Protein 2W85 (pdb70)

Nearest PDB structures (foldseek):
  2w85-assembly1_A  TM=9.112E-01  e=1.303E-06  Homo sapiens
  2w84-assembly1_A  TM=8.346E-01  e=4.879E-06  Homo sapiens
  5n8v-assembly4_F  TM=8.935E-01  e=2.310E-02  Trypanosoma brucei brucei
  6zfw-assembly1_A  TM=8.869E-01  e=2.310E-02  Trypanosoma cruzi
  5mmc-assembly1_A  TM=8.855E-01  e=2.937E-02  Trypanosoma brucei brucei

InterPro domains:
  IPR006785 Peroxisome membrane anchor protein Pex14p, N-terminal [PF04695] (25-68)
  IPR025655 Peroxisomal membrane protein 14 [PTHR23058] (7-369)
  IPR036388 Winged helix-like DNA-binding domain superfamily [G3DSA:1.10.10.10] (13-80)

GO terms:
  GO:0034614 cellular response to reactive oxygen species (P, IDA)
  GO:0005778 peroxisomal membrane (C, IDA)
  GO:0030674 protein-macromolecule adaptor activity (F, IDA)
  GO:0016560 protein import into peroxisome matrix, docking (P, IDA)
  GO:0016561 protein import into peroxisome matrix, translocation (P, IDA)
  GO:0005777 peroxisome (C, IDA)
  GO:0008320 transmembrane protein transporter activity (F, IDA)
  GO:0005515 protein binding (F, IPI)
  GO:0005778 peroxisomal membrane (C, TAS)
  GO:0005829 cytosol (C, TAS)
  GO:0008017 microtubule binding (F, IDA)
  GO:0034453 microtubule anchoring (P, IDA)
  GO:0036250 peroxisome transport along microtubule (P, IDA)
  GO:0044721 protein import into peroxisome matrix, substrate release (P, IDA)
  GO:0045892 negative regulation of DNA-templated transcription (P, IDA)
  GO:0032991 protein-containing complex (C, IDA)
  GO:0065003 protein-containing complex assembly (P, IDA)
  GO:0005778 peroxisomal membrane (C, HDA)
  GO:0016020 membrane (C, HDA)
  GO:0016558 protein import into peroxisome matrix (P, IMP)

Foldseek 3Di:
DQADPDPVLLVVLLVVCPVVVNLVPDCVCVQVVSRVSRHDPVSSVVSCVVNVHPDPD/DVVCVPVVVVVD

Radius of gyration: 10.74 Å; Cα contacts (8 Å, |Δi|>4): 65; chains: 2; bounding box: 28×28×21 Å

Structure (mmCIF, N/CA/C/O backbone):
data_2W85
#
_entry.id   2W85
#
_cell.length_a   1.000
_cell.length_b   1.000
_cell.length_c   1.000
_cell.angle_alpha   90.00
_cell.angle_beta   90.00
_cell.angle_gamma   90.00
#
_symmetry.space_group_name_H-M   'P 1'
#
loop_
_entity.id
_entity.type
_entity.pdbx_description
1 polymer 'PEROXISOMAL MEMBRANE ANCHOR PROTEIN PEX14'
2 polymer PEROXIN-19
#
loop_
_atom_site.group_PDB
_atom_site.id
_atom_site.type_symbol
_atom_site.label_atom_id
_atom_site.label_alt_id
_atom_site.label_comp_id
_atom_site.label_asym_id
_atom_site.label_entity_id
_atom_site.label_seq_id
_atom_site.pdbx_PDB_ins_code
_atom_site.Cartn_x
_atom_site.Cartn_y
_atom_site.Cartn_z
_atom_site.occupancy
_atom_site.B_iso_or_equiv
_atom_site.auth_seq_id
_atom_site.auth_comp_id
_atom_site.auth_asym_id
_atom_site.auth_atom_id
_atom_site.pdbx_PDB_model_num
ATOM 1 N N . GLU A 1 9 ? -16.282 -2.693 1.737 1.00 0.00 20 GLU A N 1
ATOM 2 C CA . GLU A 1 9 ? -14.972 -3.118 2.190 1.00 0.00 20 GLU A CA 1
ATOM 3 C C . GLU A 1 9 ? -13.887 -2.250 1.564 1.00 0.00 20 GLU A C 1
ATOM 4 O O . GLU A 1 9 ? -12.880 -1.946 2.210 1.00 0.00 20 GLU A O 1
ATOM 16 N N . ASN A 1 10 ? -14.106 -1.856 0.302 1.00 0.00 21 ASN A N 1
ATOM 17 C CA . ASN A 1 10 ? -13.179 -0.992 -0.447 1.00 0.00 21 ASN A CA 1
ATOM 18 C C . ASN A 1 10 ? -11.924 -1.758 -0.879 1.00 0.00 21 ASN A C 1
ATOM 19 O O . ASN A 1 10 ? -11.322 -1.456 -1.911 1.00 0.00 21 ASN A O 1
ATOM 30 N N . VAL A 1 11 ? -11.554 -2.765 -0.103 1.00 0.00 22 VAL A N 1
ATOM 31 C CA . VAL A 1 11 ? -10.387 -3.583 -0.394 1.00 0.00 22 VAL A CA 1
ATOM 32 C C . VAL A 1 11 ? -10.706 -4.611 -1.481 1.00 0.00 22 VAL A C 1
ATOM 33 O O . VAL A 1 11 ? -10.759 -5.817 -1.232 1.00 0.00 22 VAL A O 1
ATOM 46 N N . LEU A 1 12 ? -10.964 -4.112 -2.676 1.00 0.00 23 LEU A N 1
ATOM 47 C CA . LEU A 1 12 ? -11.162 -4.960 -3.836 1.00 0.00 23 LEU A CA 1
ATOM 48 C C . LEU A 1 12 ? -9.857 -5.013 -4.622 1.00 0.00 23 LEU A C 1
ATOM 49 O O . LEU A 1 12 ? -9.408 -3.992 -5.145 1.00 0.00 23 LEU A O 1
ATOM 65 N N . PRO A 1 13 ? -9.225 -6.193 -4.689 1.00 0.00 24 PRO A N 1
ATOM 66 C CA . PRO A 1 13 ? -7.935 -6.372 -5.368 1.00 0.00 24 PRO A CA 1
ATOM 67 C C . PRO A 1 13 ? -7.994 -5.965 -6.841 1.00 0.00 24 PRO A C 1
ATOM 68 O O . PRO A 1 13 ? -8.615 -6.641 -7.666 1.00 0.00 24 PRO A O 1
ATOM 79 N N . ARG A 1 14 ? -7.346 -4.853 -7.160 1.00 0.00 25 ARG A N 1
ATOM 80 C CA . ARG A 1 14 ? -7.388 -4.284 -8.499 1.00 0.00 25 ARG A CA 1
ATOM 81 C C . ARG A 1 14 ? -5.999 -3.847 -8.944 1.00 0.00 25 ARG A C 1
ATOM 82 O O . ARG A 1 14 ? -5.233 -3.274 -8.171 1.00 0.00 25 ARG A O 1
ATOM 103 N N . GLU A 1 15 ? -5.699 -4.117 -10.209 1.00 0.00 26 GLU A N 1
ATOM 104 C CA . GLU A 1 15 ? -4.424 -3.748 -10.814 1.00 0.00 26 GLU A CA 1
ATOM 105 C C . GLU A 1 15 ? -4.197 -2.225 -10.814 1.00 0.00 26 GLU A C 1
ATOM 106 O O . GLU A 1 15 ? -3.076 -1.781 -10.573 1.00 0.00 26 GLU A O 1
ATOM 118 N N . PRO A 1 16 ? -5.232 -1.393 -11.112 1.00 0.00 27 PRO A N 1
ATOM 119 C CA . PRO A 1 16 ? -5.121 0.065 -10.985 1.00 0.00 27 PRO A CA 1
ATOM 120 C C . PRO A 1 16 ? -4.583 0.493 -9.615 1.00 0.00 27 PRO A C 1
ATOM 121 O O . PRO A 1 16 ? -3.902 1.515 -9.496 1.00 0.00 27 PRO A O 1
ATOM 132 N N . LEU A 1 17 ? -4.878 -0.298 -8.585 1.00 0.00 28 LEU A N 1
ATOM 133 C CA . LEU A 1 17 ? -4.364 -0.032 -7.249 1.00 0.00 28 LEU A CA 1
ATOM 134 C C . LEU A 1 17 ? -2.865 -0.255 -7.214 1.00 0.00 28 LEU A C 1
ATOM 135 O O . LEU A 1 17 ? -2.127 0.550 -6.659 1.00 0.00 28 LEU A O 1
ATOM 151 N N . ILE A 1 18 ? -2.429 -1.355 -7.819 1.00 0.00 29 ILE A N 1
ATOM 152 C CA . ILE A 1 18 ? -1.011 -1.692 -7.889 1.00 0.00 29 ILE A CA 1
ATOM 153 C C . ILE A 1 18 ? -0.239 -0.578 -8.587 1.00 0.00 29 ILE A C 1
ATOM 154 O O . ILE A 1 18 ? 0.781 -0.106 -8.086 1.00 0.00 29 ILE A O 1
ATOM 170 N N . ALA A 1 19 ? -0.749 -0.158 -9.742 1.00 0.00 30 ALA A N 1
ATOM 171 C CA . ALA A 1 19 ? -0.128 0.910 -10.520 1.00 0.00 30 ALA A CA 1
ATOM 172 C C . ALA A 1 19 ? -0.015 2.192 -9.702 1.00 0.00 30 ALA A C 1
ATOM 173 O O . ALA A 1 19 ? 1.045 2.824 -9.658 1.00 0.00 30 ALA A O 1
ATOM 180 N N . THR A 1 20 ? -1.107 2.566 -9.044 1.00 0.00 31 THR A N 1
ATOM 181 C CA . THR A 1 20 ? -1.127 3.752 -8.198 1.00 0.00 31 THR A CA 1
ATOM 182 C C . THR A 1 20 ? -0.175 3.590 -7.007 1.00 0.00 31 THR A C 1
ATOM 183 O O . THR A 1 20 ? 0.480 4.546 -6.586 1.00 0.00 31 THR A O 1
ATOM 194 N N . ALA A 1 21 ? -0.090 2.369 -6.488 1.00 0.00 32 ALA A N 1
ATOM 195 C CA . ALA A 1 21 ? 0.756 2.076 -5.341 1.00 0.00 32 ALA A CA 1
ATOM 196 C C . ALA A 1 21 ? 2.230 2.172 -5.700 1.00 0.00 32 ALA A C 1
ATOM 197 O O . ALA A 1 21 ? 2.986 2.834 -5.008 1.00 0.00 32 ALA A O 1
ATOM 204 N N . VAL A 1 22 ? 2.632 1.524 -6.789 1.00 0.00 33 VAL A N 1
ATOM 205 C CA . VAL A 1 22 ? 4.025 1.563 -7.231 1.00 0.00 33 VAL A CA 1
ATOM 206 C C . VAL A 1 22 ? 4.472 3.008 -7.464 1.00 0.00 33 VAL A C 1
ATOM 207 O O . VAL A 1 22 ? 5.576 3.398 -7.073 1.00 0.00 33 VAL A O 1
ATOM 220 N N . LYS A 1 23 ? 3.594 3.797 -8.084 1.00 0.00 34 LYS A N 1
ATOM 221 C CA . LYS A 1 23 ? 3.837 5.225 -8.278 1.00 0.00 34 LYS A CA 1
ATOM 222 C C . LYS A 1 23 ? 4.043 5.905 -6.933 1.00 0.00 34 LYS A C 1
ATOM 223 O O . LYS A 1 23 ? 4.986 6.667 -6.744 1.00 0.00 34 LYS A O 1
ATOM 242 N N . PHE A 1 24 ? 3.140 5.612 -6.007 1.00 0.00 35 PHE A N 1
ATOM 243 C CA . PHE A 1 24 ? 3.189 6.167 -4.666 1.00 0.00 35 PHE A CA 1
ATOM 244 C C . PHE A 1 24 ? 4.525 5.846 -3.997 1.00 0.00 35 PHE A C 1
ATOM 245 O O . PHE A 1 24 ? 5.255 6.742 -3.567 1.00 0.00 35 PHE A O 1
ATOM 262 N N . LEU A 1 25 ? 4.844 4.558 -3.959 1.00 0.00 36 LEU A N 1
ATOM 263 C CA . LEU A 1 25 ? 6.020 4.050 -3.264 1.00 0.00 36 LEU A CA 1
ATOM 264 C C . LEU A 1 25 ? 7.299 4.684 -3.793 1.00 0.00 36 LEU A C 1
ATOM 265 O O . LEU A 1 25 ? 8.078 5.262 -3.032 1.00 0.00 36 LEU A O 1
ATOM 281 N N . GLN A 1 26 ? 7.501 4.591 -5.099 1.00 0.00 37 GLN A N 1
ATOM 282 C CA . GLN A 1 26 ? 8.750 5.028 -5.707 1.00 0.00 37 GLN A CA 1
ATOM 283 C C . GLN A 1 26 ? 8.663 6.471 -6.198 1.00 0.00 37 GLN A C 1
ATOM 284 O O . GLN A 1 26 ? 9.448 6.896 -7.045 1.00 0.00 37 GLN A O 1
ATOM 298 N N . ASN A 1 27 ? 7.709 7.225 -5.665 1.00 0.00 38 ASN A N 1
ATOM 299 C CA . ASN A 1 27 ? 7.611 8.645 -5.980 1.00 0.00 38 ASN A CA 1
ATOM 300 C C . ASN A 1 27 ? 8.815 9.379 -5.410 1.00 0.00 38 ASN A C 1
ATOM 301 O O . ASN A 1 27 ? 9.532 10.072 -6.133 1.00 0.00 38 ASN A O 1
ATOM 312 N N . SER A 1 28 ? 9.045 9.203 -4.111 1.00 0.00 39 SER A N 1
ATOM 313 C CA . SER A 1 28 ? 10.168 9.849 -3.448 1.00 0.00 39 SER A CA 1
ATOM 314 C C . SER A 1 28 ? 10.346 9.363 -2.009 1.00 0.00 39 SER A C 1
ATOM 315 O O . SER A 1 28 ? 11.287 8.635 -1.700 1.00 0.00 39 SER A O 1
ATOM 323 N N . ARG A 1 29 ? 9.410 9.729 -1.147 1.00 0.00 40 ARG A N 1
ATOM 324 C CA . ARG A 1 29 ? 9.590 9.562 0.290 1.00 0.00 40 ARG A CA 1
ATOM 325 C C . ARG A 1 29 ? 9.064 8.219 0.793 1.00 0.00 40 ARG A C 1
ATOM 326 O O . ARG A 1 29 ? 9.481 7.744 1.843 1.00 0.00 40 ARG A O 1
ATOM 347 N N . VAL A 1 30 ? 8.165 7.602 0.042 1.00 0.00 41 VAL A N 1
ATOM 348 C CA . VAL A 1 30 ? 7.499 6.390 0.510 1.00 0.00 41 VAL A CA 1
ATOM 349 C C . VAL A 1 30 ? 8.471 5.219 0.623 1.00 0.00 41 VAL A C 1
ATOM 350 O O . VAL A 1 30 ? 8.329 4.372 1.504 1.00 0.00 41 VAL A O 1
ATOM 363 N N . ARG A 1 31 ? 9.460 5.174 -0.258 1.00 0.00 42 ARG A N 1
ATOM 364 C CA . ARG A 1 31 ? 10.502 4.152 -0.181 1.00 0.00 42 ARG A CA 1
ATOM 365 C C . ARG A 1 31 ? 11.293 4.296 1.119 1.00 0.00 42 ARG A C 1
ATOM 366 O O . ARG A 1 31 ? 11.819 3.317 1.655 1.00 0.00 42 ARG A O 1
ATOM 387 N N . GLN A 1 32 ? 11.358 5.524 1.620 1.00 0.00 43 GLN A N 1
ATOM 388 C CA . GLN A 1 32 ? 12.093 5.829 2.842 1.00 0.00 43 GLN A CA 1
ATOM 389 C C . GLN A 1 32 ? 11.141 5.820 4.041 1.00 0.00 43 GLN A C 1
ATOM 390 O O . GLN A 1 32 ? 11.563 5.931 5.193 1.00 0.00 43 GLN A O 1
ATOM 404 N N . SER A 1 33 ? 9.854 5.678 3.755 1.00 0.00 44 SER A N 1
ATOM 405 C CA . SER A 1 33 ? 8.829 5.629 4.786 1.00 0.00 44 SER A CA 1
ATOM 406 C C . SER A 1 33 ? 8.773 4.231 5.402 1.00 0.00 44 SER A C 1
ATOM 407 O O . SER A 1 33 ? 8.837 3.227 4.690 1.00 0.00 44 SER A O 1
ATOM 415 N N . PRO A 1 34 ? 8.662 4.154 6.736 1.00 0.00 45 PRO A N 1
ATOM 416 C CA . PRO A 1 34 ? 8.569 2.878 7.458 1.00 0.00 45 PRO A CA 1
ATOM 417 C C . PRO A 1 34 ? 7.381 2.042 6.989 1.00 0.00 45 PRO A C 1
ATOM 418 O O . PRO A 1 34 ? 6.307 2.573 6.683 1.00 0.00 45 PRO A O 1
ATOM 429 N N . LEU A 1 35 ? 7.582 0.731 6.945 1.00 0.00 46 LEU A N 1
ATOM 430 C CA . LEU A 1 35 ? 6.569 -0.192 6.458 1.00 0.00 46 LEU A CA 1
ATOM 431 C C . LEU A 1 35 ? 5.388 -0.261 7.407 1.00 0.00 46 LEU A C 1
ATOM 432 O O . LEU A 1 35 ? 4.313 -0.707 7.021 1.00 0.00 46 LEU A O 1
ATOM 448 N N . ALA A 1 36 ? 5.596 0.157 8.649 1.00 0.00 47 ALA A N 1
ATOM 449 C CA . ALA A 1 36 ? 4.498 0.291 9.598 1.00 0.00 47 ALA A CA 1
ATOM 450 C C . ALA A 1 36 ? 3.387 1.158 9.006 1.00 0.00 47 ALA A C 1
ATOM 451 O O . ALA A 1 36 ? 2.205 0.845 9.142 1.00 0.00 47 ALA A O 1
ATOM 458 N N . THR A 1 37 ? 3.776 2.246 8.347 1.00 0.00 48 THR A N 1
ATOM 459 C CA . THR A 1 37 ? 2.830 3.061 7.604 1.00 0.00 48 THR A CA 1
ATOM 460 C C . THR A 1 37 ? 2.364 2.328 6.349 1.00 0.00 48 THR A C 1
ATOM 461 O O . THR A 1 37 ? 1.170 2.151 6.135 1.00 0.00 48 THR A O 1
ATOM 472 N N . ARG A 1 38 ? 3.326 1.875 5.547 1.00 0.00 49 ARG A N 1
ATOM 473 C CA . ARG A 1 38 ? 3.042 1.348 4.213 1.00 0.00 49 ARG A CA 1
ATOM 474 C C . ARG A 1 38 ? 2.108 0.136 4.245 1.00 0.00 49 ARG A C 1
ATOM 475 O O . ARG A 1 38 ? 1.293 -0.044 3.343 1.00 0.00 49 ARG A O 1
ATOM 496 N N . ARG A 1 39 ? 2.221 -0.688 5.280 1.00 0.00 50 ARG A N 1
ATOM 497 C CA . ARG A 1 39 ? 1.390 -1.880 5.392 1.00 0.00 50 ARG A CA 1
ATOM 498 C C . ARG A 1 39 ? -0.064 -1.519 5.617 1.00 0.00 50 ARG A C 1
ATOM 499 O O . ARG A 1 39 ? -0.928 -1.911 4.837 1.00 0.00 50 ARG A O 1
ATOM 520 N N . ALA A 1 40 ? -0.326 -0.760 6.668 1.00 0.00 51 ALA A N 1
ATOM 521 C CA . ALA A 1 40 ? -1.677 -0.315 6.955 1.00 0.00 51 ALA A CA 1
ATOM 522 C C . ALA A 1 40 ? -2.206 0.504 5.788 1.00 0.00 51 ALA A C 1
ATOM 523 O O . ALA A 1 40 ? -3.330 0.313 5.347 1.00 0.00 51 ALA A O 1
ATOM 530 N N . PHE A 1 41 ? -1.354 1.378 5.272 1.00 0.00 52 PHE A N 1
ATOM 531 C CA . PHE A 1 41 ? -1.699 2.268 4.175 1.00 0.00 52 PHE A CA 1
ATOM 532 C C . PHE A 1 41 ? -2.325 1.523 2.994 1.00 0.00 52 PHE A C 1
ATOM 533 O O . PHE A 1 41 ? -3.509 1.700 2.714 1.00 0.00 52 PHE A O 1
ATOM 550 N N . LEU A 1 42 ? -1.549 0.676 2.319 1.00 0.00 53 LEU A N 1
ATOM 551 C CA . LEU A 1 42 ? -2.039 -0.005 1.119 1.00 0.00 53 LEU A CA 1
ATOM 552 C C . LEU A 1 42 ? -3.256 -0.870 1.431 1.00 0.00 53 LEU A C 1
ATOM 553 O O . LEU A 1 42 ? -4.218 -0.905 0.661 1.00 0.00 53 LEU A O 1
ATOM 569 N N . LYS A 1 43 ? -3.222 -1.543 2.573 1.00 0.00 54 LYS A N 1
ATOM 570 C CA . LYS A 1 43 ? -4.313 -2.418 2.980 1.00 0.00 54 LYS A CA 1
ATOM 571 C C . LYS A 1 43 ? -5.608 -1.629 3.188 1.00 0.00 54 LYS A C 1
ATOM 572 O O . LYS A 1 43 ? -6.695 -2.099 2.850 1.00 0.00 54 LYS A O 1
ATOM 591 N N . LYS A 1 44 ? -5.484 -0.427 3.734 1.00 0.00 55 LYS A N 1
ATOM 592 C CA . LYS A 1 44 ? -6.637 0.437 3.970 1.00 0.00 55 LYS A CA 1
ATOM 593 C C . LYS A 1 44 ? -7.087 1.130 2.688 1.00 0.00 55 LYS A C 1
ATOM 594 O O . LYS A 1 44 ? -8.260 1.472 2.535 1.00 0.00 55 LYS A O 1
ATOM 613 N N . LYS A 1 45 ? -6.150 1.337 1.771 1.00 0.00 56 LYS A N 1
ATOM 614 C CA . LYS A 1 45 ? -6.451 2.002 0.511 1.00 0.00 56 LYS A CA 1
ATOM 615 C C . LYS A 1 45 ? -7.316 1.124 -0.382 1.00 0.00 56 LYS A C 1
ATOM 616 O O . LYS A 1 45 ? -8.053 1.626 -1.230 1.00 0.00 56 LYS A O 1
ATOM 635 N N . GLY A 1 46 ? -7.236 -0.184 -0.186 1.00 0.00 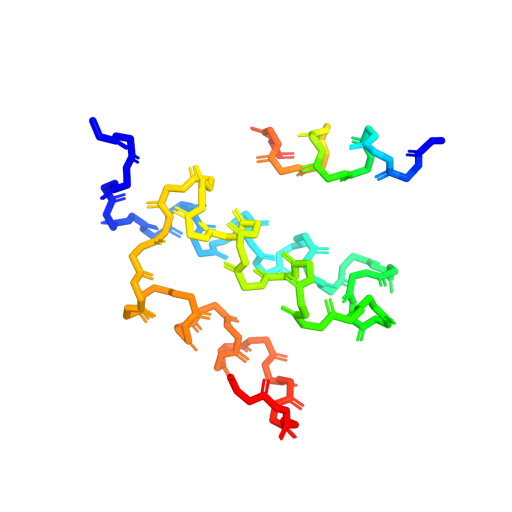57 GLY A N 1
ATOM 636 C CA . GLY A 1 46 ? -8.062 -1.087 -0.959 1.00 0.00 57 GLY A CA 1
ATOM 637 C C . GLY A 1 46 ? -7.303 -2.290 -1.472 1.00 0.00 57 GLY A C 1
ATOM 638 O O . GLY A 1 46 ? -7.862 -3.122 -2.185 1.00 0.00 57 GLY A O 1
ATOM 642 N N . LEU A 1 47 ? -6.035 -2.390 -1.117 1.00 0.00 58 LEU A N 1
ATOM 643 C CA . LEU A 1 47 ? -5.230 -3.520 -1.540 1.00 0.00 58 LEU A CA 1
ATOM 644 C C . LEU A 1 47 ? -5.271 -4.619 -0.498 1.00 0.00 58 LEU A C 1
ATOM 645 O O . LEU A 1 47 ? -5.007 -4.382 0.680 1.00 0.00 58 LEU A O 1
ATOM 661 N N . THR A 1 48 ? -5.619 -5.822 -0.929 1.00 0.00 59 THR A N 1
ATOM 662 C CA . THR A 1 48 ? -5.588 -6.967 -0.047 1.00 0.00 59 THR A CA 1
ATOM 663 C C . THR A 1 48 ? -4.148 -7.339 0.270 1.00 0.00 59 THR A C 1
ATOM 664 O O . THR A 1 48 ? -3.212 -6.769 -0.297 1.00 0.00 59 THR A O 1
ATOM 675 N N . ASP A 1 49 ? -3.974 -8.285 1.167 1.00 0.00 60 ASP A N 1
ATOM 676 C CA . ASP A 1 49 ? -2.646 -8.708 1.592 1.00 0.00 60 ASP A CA 1
ATOM 677 C C . ASP A 1 49 ? -1.817 -9.150 0.387 1.00 0.00 60 ASP A C 1
ATOM 678 O O . ASP A 1 49 ? -0.663 -8.748 0.222 1.00 0.00 60 ASP A O 1
ATOM 687 N N . GLU A 1 50 ? -2.444 -9.936 -0.475 1.00 0.00 61 GLU A N 1
ATOM 688 C CA . GLU A 1 50 ? -1.820 -10.397 -1.709 1.00 0.00 61 GLU A CA 1
ATOM 689 C C . GLU A 1 50 ? -1.341 -9.214 -2.560 1.00 0.00 61 GLU A C 1
ATOM 690 O O . GLU A 1 50 ? -0.235 -9.227 -3.094 1.00 0.00 61 GLU A O 1
ATOM 702 N N . GLU A 1 51 ? -2.175 -8.181 -2.641 1.00 0.00 62 GLU A N 1
ATOM 703 C CA . GLU A 1 51 ? -1.915 -7.034 -3.500 1.00 0.00 62 GLU A CA 1
ATOM 704 C C . GLU A 1 51 ? -0.793 -6.170 -2.948 1.00 0.00 62 GLU A C 1
ATOM 705 O O . GLU A 1 51 ? -0.026 -5.576 -3.708 1.00 0.00 62 GLU A O 1
ATOM 717 N N . ILE A 1 52 ? -0.689 -6.090 -1.628 1.00 0.00 63 ILE A N 1
ATOM 718 C CA . ILE A 1 52 ? 0.317 -5.235 -1.031 1.00 0.00 63 ILE A CA 1
ATOM 719 C C . ILE A 1 52 ? 1.715 -5.798 -1.265 1.00 0.00 63 ILE A C 1
ATOM 720 O O . ILE A 1 52 ? 2.656 -5.036 -1.502 1.00 0.00 63 ILE A O 1
ATOM 736 N N . ASP A 1 53 ? 1.865 -7.125 -1.240 1.00 0.00 64 ASP A N 1
ATOM 737 C CA . ASP A 1 53 ? 3.158 -7.698 -1.590 1.00 0.00 64 ASP A CA 1
ATOM 738 C C . ASP A 1 53 ? 3.342 -7.639 -3.092 1.00 0.00 64 ASP A C 1
ATOM 739 O O . ASP A 1 53 ? 4.456 -7.587 -3.563 1.00 0.00 64 ASP A O 1
ATOM 748 N N . MET A 1 54 ? 2.246 -7.669 -3.844 1.00 0.00 65 MET A N 1
ATOM 749 C CA . MET A 1 54 ? 2.326 -7.521 -5.296 1.00 0.00 65 MET A CA 1
ATOM 750 C C . MET A 1 54 ? 2.962 -6.186 -5.655 1.00 0.00 65 MET A C 1
ATOM 751 O O . MET A 1 54 ? 3.931 -6.133 -6.409 1.00 0.00 65 MET A O 1
ATOM 765 N N . ALA A 1 55 ? 2.429 -5.113 -5.083 1.00 0.00 66 ALA A N 1
ATOM 766 C CA . ALA A 1 55 ? 2.933 -3.774 -5.343 1.00 0.00 66 ALA A CA 1
ATOM 767 C C . ALA A 1 55 ? 4.379 -3.630 -4.871 1.00 0.00 66 ALA A C 1
ATOM 768 O O . ALA A 1 55 ? 5.217 -3.056 -5.569 1.00 0.00 66 ALA A O 1
ATOM 775 N N . PHE A 1 56 ? 4.674 -4.174 -3.695 1.00 0.00 67 PHE A N 1
ATOM 776 C CA . PHE A 1 56 ? 6.022 -4.101 -3.138 1.00 0.00 67 PHE A CA 1
ATOM 777 C C . PHE A 1 56 ? 6.991 -5.025 -3.868 1.00 0.00 67 PHE A C 1
ATOM 778 O O . PHE A 1 56 ? 8.187 -4.746 -3.940 1.00 0.00 67 PHE A O 1
ATOM 795 N N . GLN A 1 57 ? 6.477 -6.118 -4.412 1.00 0.00 68 GLN A N 1
ATOM 796 C CA . GLN A 1 57 ? 7.297 -7.055 -5.161 1.00 0.00 68 GLN A CA 1
ATOM 797 C C . GLN A 1 57 ? 7.698 -6.438 -6.495 1.00 0.00 68 GLN A C 1
ATOM 798 O O . GLN A 1 57 ? 8.832 -6.581 -6.948 1.00 0.00 68 GLN A O 1
ATOM 812 N N . GLN A 1 58 ? 6.748 -5.742 -7.117 1.00 0.00 69 GLN A N 1
ATOM 813 C CA . GLN A 1 58 ? 6.987 -5.087 -8.398 1.00 0.00 69 GLN A CA 1
ATOM 814 C C . GLN A 1 58 ? 7.927 -3.900 -8.240 1.00 0.00 69 GLN A C 1
ATOM 815 O O . GLN A 1 58 ? 8.793 -3.670 -9.082 1.00 0.00 69 GLN A O 1
ATOM 829 N N . SER A 1 59 ? 7.750 -3.147 -7.164 1.00 0.00 70 SER A N 1
ATOM 830 C CA . SER A 1 59 ? 8.596 -1.992 -6.905 1.00 0.00 70 SER A CA 1
ATOM 831 C C . SER A 1 59 ? 9.949 -2.424 -6.343 1.00 0.00 70 SER A C 1
ATOM 832 O O . SER A 1 59 ? 10.941 -1.702 -6.451 1.00 0.00 70 SER A O 1
ATOM 840 N N . GLY A 1 60 ? 9.974 -3.601 -5.728 1.00 0.00 71 GLY A N 1
ATOM 841 C CA . GLY A 1 60 ? 11.217 -4.171 -5.256 1.00 0.00 71 GLY A CA 1
ATOM 842 C C . GLY A 1 60 ? 11.759 -3.479 -4.024 1.00 0.00 71 GLY A C 1
ATOM 843 O O . GLY A 1 60 ? 12.760 -2.765 -4.100 1.00 0.00 71 GLY A O 1
ATOM 847 N N . THR A 1 61 ? 11.090 -3.666 -2.895 1.00 0.00 72 THR A N 1
ATOM 848 C CA . THR A 1 61 ? 11.582 -3.141 -1.631 1.00 0.00 72 THR A CA 1
ATOM 849 C C . THR A 1 61 ? 12.516 -4.147 -0.971 1.00 0.00 72 THR A C 1
ATOM 850 O O . THR A 1 61 ? 13.666 -3.824 -0.663 1.00 0.00 72 THR A O 1
ATOM 861 N N . ALA A 1 62 ? 12.005 -5.366 -0.769 1.00 0.00 73 ALA A N 1
ATOM 862 C CA . ALA A 1 62 ? 12.787 -6.480 -0.236 1.00 0.00 73 ALA A CA 1
ATOM 863 C C . ALA A 1 62 ? 13.525 -6.102 1.044 1.00 0.00 73 ALA A C 1
ATOM 864 O O . ALA A 1 62 ? 14.756 -6.024 1.074 1.00 0.00 73 ALA A O 1
ATOM 871 N N . ALA A 1 63 ? 12.768 -5.893 2.106 1.00 0.00 74 ALA A N 1
ATOM 872 C CA . ALA A 1 63 ? 13.334 -5.488 3.382 1.00 0.00 74 ALA A CA 1
ATOM 873 C C . ALA A 1 63 ? 12.555 -6.117 4.529 1.00 0.00 74 ALA A C 1
ATOM 874 O O . ALA A 1 63 ? 12.905 -7.193 5.015 1.00 0.00 74 ALA A O 1
ATOM 881 N N . ASP A 1 64 ? 11.492 -5.450 4.942 1.00 0.00 75 ASP A N 1
ATOM 882 C CA . ASP A 1 64 ? 10.589 -5.984 5.949 1.00 0.00 75 ASP A CA 1
ATOM 883 C C . ASP A 1 64 ? 9.220 -6.128 5.302 1.00 0.00 75 ASP A C 1
ATOM 884 O O . ASP A 1 64 ? 8.399 -5.213 5.343 1.00 0.00 75 ASP A O 1
ATOM 893 N N . GLU A 1 65 ? 9.009 -7.275 4.669 1.00 0.00 76 GLU A N 1
ATOM 894 C CA . GLU A 1 65 ? 7.893 -7.479 3.754 1.00 0.00 76 GLU A CA 1
ATOM 895 C C . GLU A 1 65 ? 6.541 -7.228 4.411 1.00 0.00 76 GLU A C 1
ATOM 896 O O . GLU A 1 65 ? 6.354 -7.462 5.607 1.00 0.00 76 GLU A O 1
ATOM 908 N N . SER B 2 1 ? 2.807 18.749 3.693 1.00 0.00 101 SER B N 1
ATOM 909 C CA . SER B 2 1 ? 2.128 17.843 4.636 1.00 0.00 101 SER B CA 1
ATOM 910 C C . SER B 2 1 ? 2.303 16.392 4.201 1.00 0.00 101 SER B C 1
ATOM 911 O O . SER B 2 1 ? 1.922 16.008 3.095 1.00 0.00 101 SER B O 1
ATOM 921 N N . GLN B 2 2 ? 2.888 15.586 5.079 1.00 0.00 102 GLN B N 1
ATOM 922 C CA . GLN B 2 2 ? 3.151 14.189 4.772 1.00 0.00 102 GLN B CA 1
ATOM 923 C C . GLN B 2 2 ? 1.855 13.387 4.780 1.00 0.00 102 GLN B C 1
ATOM 924 O O . GLN B 2 2 ? 1.708 12.429 4.029 1.00 0.00 102 GLN B O 1
ATOM 938 N N . GLU B 2 3 ? 0.915 13.798 5.622 1.00 0.00 103 GLU B N 1
ATOM 939 C CA . GLU B 2 3 ? -0.397 13.166 5.673 1.00 0.00 103 GLU B CA 1
ATOM 940 C C . 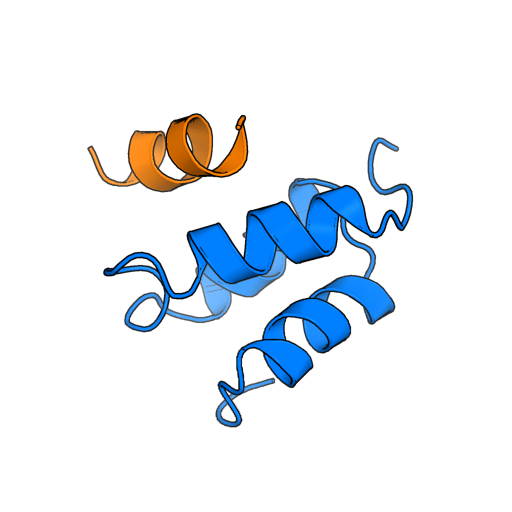GLU B 2 3 ? -1.096 13.280 4.321 1.00 0.00 103 GLU B C 1
ATOM 941 O O . GLU B 2 3 ? -1.635 12.302 3.803 1.00 0.00 103 GLU B O 1
ATOM 953 N N . LYS B 2 4 ? -1.059 14.476 3.745 1.00 0.00 104 LYS B N 1
ATOM 954 C CA . LYS B 2 4 ? -1.665 14.719 2.443 1.00 0.00 104 LYS B CA 1
ATOM 955 C C . LYS B 2 4 ? -0.905 13.968 1.354 1.00 0.00 104 LYS B C 1
ATOM 956 O O . LYS B 2 4 ? -1.473 13.605 0.326 1.00 0.00 104 LYS B O 1
ATOM 975 N N . PHE B 2 5 ? 0.381 13.731 1.595 1.00 0.00 105 PHE B N 1
ATOM 976 C CA . PHE B 2 5 ? 1.222 12.996 0.654 1.00 0.00 105 PHE B CA 1
ATOM 977 C C . PHE B 2 5 ? 0.707 11.570 0.477 1.00 0.00 105 PHE B C 1
ATOM 978 O O . PHE B 2 5 ? 0.798 11.004 -0.609 1.00 0.00 105 PHE B O 1
ATOM 995 N N . PHE B 2 6 ? 0.133 11.006 1.538 1.00 0.00 106 PHE B N 1
ATOM 996 C CA . PHE B 2 6 ? -0.433 9.663 1.471 1.00 0.00 106 PHE B CA 1
ATOM 997 C C . PHE B 2 6 ? -1.781 9.696 0.757 1.00 0.00 106 PHE B C 1
ATOM 998 O O . PHE B 2 6 ? -2.207 8.718 0.146 1.00 0.00 106 PHE B O 1
ATOM 1015 N N . GLN B 2 7 ? -2.438 10.843 0.827 1.00 0.00 107 GLN B N 1
ATOM 1016 C CA . GLN B 2 7 ? -3.799 10.983 0.339 1.00 0.00 107 GLN B CA 1
ATOM 1017 C C . GLN B 2 7 ? -3.836 11.436 -1.118 1.00 0.00 107 GLN B C 1
ATOM 1018 O O . GLN B 2 7 ? -4.327 10.719 -1.987 1.00 0.00 107 GLN B O 1
ATOM 1032 N N . GLU B 2 8 ? -3.289 12.618 -1.376 1.00 0.00 108 GLU B N 1
ATOM 1033 C CA . GLU B 2 8 ? -3.329 13.230 -2.703 1.00 0.00 108 GLU B CA 1
ATOM 1034 C C . GLU B 2 8 ? -2.639 12.356 -3.746 1.00 0.00 108 GLU B C 1
ATOM 1035 O O . GLU B 2 8 ? -3.168 12.132 -4.837 1.00 0.00 108 GLU B O 1
ATOM 1047 N N . LEU B 2 9 ? -1.464 11.856 -3.399 1.00 0.00 109 LEU B N 1
ATOM 1048 C CA . LEU B 2 9 ? -0.647 11.113 -4.345 1.00 0.00 109 LEU B CA 1
ATOM 1049 C C . LEU B 2 9 ? -1.287 9.774 -4.708 1.00 0.00 109 LEU B C 1
ATOM 1050 O O . LEU B 2 9 ? -1.126 9.289 -5.826 1.00 0.00 109 LEU B O 1
ATOM 1066 N N . PHE B 2 10 ? -2.027 9.187 -3.775 1.00 0.00 110 PHE B N 1
ATOM 1067 C CA . PHE B 2 10 ? -2.629 7.882 -4.014 1.00 0.00 110 PHE B CA 1
ATOM 1068 C C . PHE B 2 10 ? -4.044 8.031 -4.573 1.00 0.00 110 PHE B C 1
ATOM 1069 O O . PHE B 2 10 ? -4.610 7.082 -5.116 1.00 0.00 110 PHE B O 1
ATOM 1086 N N . ASP B 2 11 ? -4.612 9.225 -4.431 1.00 0.00 111 ASP B N 1
ATOM 1087 C CA . ASP B 2 11 ? -5.933 9.515 -4.986 1.00 0.00 111 ASP B CA 1
ATOM 1088 C C . ASP B 2 11 ? -5.921 9.313 -6.496 1.00 0.00 111 ASP B C 1
ATOM 1089 O O . ASP B 2 11 ? -6.837 8.717 -7.069 1.00 0.00 111 ASP B O 1
ATOM 1098 N N . SER B 2 12 ? -4.866 9.809 -7.123 1.00 0.00 112 SER B N 1
ATOM 1099 C CA . SER B 2 12 ? -4.673 9.661 -8.555 1.00 0.00 112 SER B CA 1
ATOM 1100 C C . SER B 2 12 ? -3.191 9.480 -8.853 1.00 0.00 112 SER B C 1
ATOM 1101 O O . SER B 2 12 ? -2.440 10.477 -8.769 1.00 0.00 112 SER B O 1
ATOM 1110 N N . GLU A 1 9 ? -15.110 -3.502 3.624 1.00 0.00 20 GLU A N 2
ATOM 1111 C CA . GLU A 1 9 ? -15.464 -3.645 2.214 1.00 0.00 20 GLU A CA 2
ATOM 1112 C C . GLU A 1 9 ? -14.606 -2.748 1.329 1.00 0.00 20 GLU A C 2
ATOM 1113 O O . GLU A 1 9 ? -14.663 -2.834 0.103 1.00 0.00 20 GLU A O 2
ATOM 1125 N N . ASN A 1 10 ? -13.804 -1.896 1.949 1.00 0.00 21 ASN A N 2
ATOM 1126 C CA . ASN A 1 10 ? -12.985 -0.942 1.205 1.00 0.00 21 ASN A CA 2
ATOM 1127 C C . ASN A 1 10 ? -11.609 -1.526 0.921 1.00 0.00 21 ASN A C 2
ATOM 1128 O O . ASN A 1 10 ? -10.629 -0.799 0.759 1.00 0.00 21 ASN A O 2
ATOM 1139 N N . VAL A 1 11 ? -11.550 -2.846 0.856 1.00 0.00 22 VAL A N 2
ATOM 1140 C CA . VAL A 1 11 ? -10.307 -3.558 0.611 1.00 0.00 22 VAL A CA 2
ATOM 1141 C C . VAL A 1 11 ? -10.275 -4.072 -0.830 1.00 0.00 22 VAL A C 2
ATOM 1142 O O . VAL A 1 11 ? -9.442 -4.903 -1.190 1.00 0.00 22 VAL A O 2
ATOM 1155 N N . LEU A 1 12 ? -11.193 -3.551 -1.647 1.00 0.00 23 LEU A N 2
ATOM 1156 C CA . LEU A 1 12 ? -11.360 -3.989 -3.033 1.00 0.00 23 LEU A CA 2
ATOM 1157 C C . LEU A 1 12 ? -10.056 -3.858 -3.821 1.00 0.00 23 LEU A C 2
ATOM 1158 O O . LEU A 1 12 ? -9.658 -2.757 -4.202 1.00 0.00 23 LEU A O 2
ATOM 1174 N N . PRO A 1 13 ? -9.393 -4.993 -4.088 1.00 0.00 24 PRO A N 2
ATOM 1175 C CA . PRO A 1 13 ? -8.106 -5.022 -4.756 1.00 0.00 24 PRO A CA 2
ATOM 1176 C C . PRO A 1 13 ? -8.239 -5.171 -6.269 1.00 0.00 24 PRO A C 2
ATOM 1177 O O . PRO A 1 13 ? -8.700 -6.200 -6.768 1.00 0.00 24 PRO A O 2
ATOM 1188 N N . ARG A 1 14 ? -7.859 -4.132 -6.999 1.00 0.00 25 ARG A N 2
ATOM 1189 C CA . ARG A 1 14 ? -7.932 -4.164 -8.453 1.00 0.00 25 ARG A CA 2
ATOM 1190 C C . ARG A 1 14 ? -6.646 -3.632 -9.076 1.00 0.00 25 ARG A C 2
ATOM 1191 O O . ARG A 1 14 ? -5.802 -3.065 -8.378 1.00 0.00 25 ARG A O 2
ATOM 1212 N N . GLU A 1 15 ? -6.512 -3.806 -10.384 1.00 0.00 26 GLU A N 2
ATOM 1213 C CA . GLU A 1 15 ? -5.301 -3.422 -11.109 1.00 0.00 26 GLU A CA 2
ATOM 1214 C C . GLU A 1 15 ? -4.913 -1.950 -10.868 1.00 0.00 26 GLU A C 2
ATOM 1215 O O . GLU A 1 15 ? -3.763 -1.667 -10.521 1.00 0.00 26 GLU A O 2
ATOM 1227 N N . PRO A 1 16 ? -5.855 -0.984 -11.038 1.00 0.00 27 PRO A N 2
ATOM 1228 C CA . PRO A 1 16 ? -5.579 0.445 -10.817 1.00 0.00 27 PRO A CA 2
ATOM 1229 C C . PRO A 1 16 ? -4.959 0.739 -9.448 1.00 0.00 27 PRO A C 2
ATOM 1230 O O . PRO A 1 16 ? -4.215 1.710 -9.289 1.00 0.00 27 PRO A O 2
ATOM 1241 N N . LEU A 1 17 ? -5.264 -0.102 -8.466 1.00 0.00 28 LEU A N 2
ATOM 1242 C CA . LEU A 1 17 ? -4.722 0.064 -7.122 1.00 0.00 28 LEU A CA 2
ATOM 1243 C C . LEU A 1 17 ? -3.228 -0.209 -7.113 1.00 0.00 28 LEU A C 2
ATOM 1244 O O . LEU A 1 17 ? -2.452 0.552 -6.535 1.00 0.00 28 LEU A O 2
ATOM 1260 N N . ILE A 1 18 ? -2.835 -1.286 -7.782 1.00 0.00 29 ILE A N 2
ATOM 1261 C CA . ILE A 1 18 ? -1.436 -1.679 -7.854 1.00 0.00 29 ILE A CA 2
ATOM 1262 C C . ILE A 1 18 ? -0.609 -0.586 -8.518 1.00 0.00 29 ILE A C 2
ATOM 1263 O O . ILE A 1 18 ? 0.414 -0.159 -7.985 1.00 0.00 29 ILE A O 2
ATOM 1279 N N . ALA A 1 19 ? -1.075 -0.122 -9.672 1.00 0.00 30 ALA A N 2
ATOM 1280 C CA . ALA A 1 19 ? -0.386 0.925 -10.419 1.00 0.00 30 ALA A CA 2
ATOM 1281 C C . ALA A 1 19 ? -0.201 2.183 -9.577 1.00 0.00 30 ALA A C 2
ATOM 1282 O O . ALA A 1 19 ? 0.895 2.742 -9.512 1.00 0.00 30 ALA A O 2
ATOM 1289 N N . THR A 1 20 ? -1.271 2.617 -8.923 1.00 0.00 31 THR A N 2
ATOM 1290 C CA . THR A 1 20 ? -1.223 3.808 -8.092 1.00 0.00 31 THR A CA 2
ATOM 1291 C C . THR A 1 20 ? -0.312 3.590 -6.887 1.00 0.00 31 THR A C 2
ATOM 1292 O O . THR A 1 20 ? 0.421 4.494 -6.478 1.00 0.00 31 THR A O 2
ATOM 1303 N N . ALA A 1 21 ? -0.346 2.383 -6.332 1.00 0.00 32 ALA A N 2
ATOM 1304 C CA . ALA A 1 21 ? 0.472 2.063 -5.177 1.00 0.00 32 ALA A CA 2
ATOM 1305 C C . ALA A 1 21 ? 1.950 2.061 -5.538 1.00 0.00 32 ALA A C 2
ATOM 1306 O O . ALA A 1 21 ? 2.745 2.677 -4.850 1.00 0.00 32 ALA A O 2
ATOM 1313 N N . VAL A 1 22 ? 2.313 1.383 -6.627 1.00 0.00 33 VAL A N 2
ATOM 1314 C CA . VAL A 1 22 ? 3.711 1.321 -7.060 1.00 0.00 33 VAL A CA 2
ATOM 1315 C C . VAL A 1 22 ? 4.261 2.723 -7.324 1.00 0.00 33 VAL A C 2
ATOM 1316 O O . VAL A 1 22 ? 5.387 3.038 -6.934 1.00 0.00 33 VAL A O 2
ATOM 1329 N N . LYS A 1 23 ? 3.454 3.561 -7.976 1.00 0.00 34 LYS A N 2
ATOM 1330 C CA . LYS A 1 23 ? 3.816 4.961 -8.195 1.00 0.00 34 LYS A CA 2
ATOM 1331 C C . LYS A 1 23 ? 4.120 5.632 -6.864 1.00 0.00 34 LYS A C 2
ATOM 1332 O O . LYS A 1 23 ? 5.115 6.343 -6.719 1.00 0.00 34 LYS A O 2
ATOM 1351 N N . PHE A 1 24 ? 3.242 5.388 -5.905 1.00 0.00 35 PHE A N 2
ATOM 1352 C CA . PHE A 1 24 ? 3.375 5.941 -4.572 1.00 0.00 35 PHE A CA 2
ATOM 1353 C C . PHE A 1 24 ? 4.663 5.454 -3.911 1.00 0.00 35 PHE A C 2
ATOM 1354 O O . PHE A 1 24 ? 5.483 6.252 -3.465 1.00 0.00 35 PHE A O 2
ATOM 1371 N N . LEU A 1 25 ? 4.842 4.141 -3.901 1.00 0.00 36 LEU A N 2
ATOM 1372 C CA . LEU A 1 25 ? 5.937 3.494 -3.191 1.00 0.00 36 LEU A CA 2
ATOM 1373 C C . LEU A 1 25 ? 7.298 3.996 -3.659 1.00 0.00 36 LEU A C 2
ATOM 1374 O O . LEU A 1 25 ? 8.218 4.166 -2.859 1.00 0.00 36 LEU A O 2
ATOM 1390 N N . GLN A 1 26 ? 7.420 4.245 -4.947 1.00 0.00 37 GLN A N 2
ATOM 1391 C CA . GLN A 1 26 ? 8.686 4.681 -5.508 1.00 0.00 37 GLN A CA 2
ATOM 1392 C C . GLN A 1 26 ? 8.741 6.191 -5.655 1.00 0.00 37 GLN A C 2
ATOM 1393 O O . GLN A 1 26 ? 9.348 6.712 -6.590 1.00 0.00 37 GLN A O 2
ATOM 1407 N N . ASN A 1 27 ? 8.118 6.900 -4.727 1.00 0.00 38 ASN A N 2
ATOM 1408 C CA . ASN A 1 27 ? 8.192 8.352 -4.732 1.00 0.00 38 ASN A CA 2
ATOM 1409 C C . ASN A 1 27 ? 9.326 8.824 -3.825 1.00 0.00 38 ASN A C 2
ATOM 1410 O O . ASN A 1 27 ? 9.270 9.912 -3.247 1.00 0.00 38 ASN A O 2
ATOM 1421 N N . SER A 1 28 ? 10.346 7.973 -3.701 1.00 0.00 39 SER A N 2
ATOM 1422 C CA . SER A 1 28 ? 11.558 8.263 -2.933 1.00 0.00 39 SER A CA 2
ATOM 1423 C C . SER A 1 28 ? 11.276 8.315 -1.427 1.00 0.00 39 SER A C 2
ATOM 1424 O O . SER A 1 28 ? 11.710 7.439 -0.677 1.00 0.00 39 SER A O 2
ATOM 1432 N N . ARG A 1 29 ? 10.517 9.321 -0.996 1.00 0.00 40 ARG A N 2
ATOM 1433 C CA . ARG A 1 29 ? 10.251 9.536 0.426 1.00 0.00 40 ARG A CA 2
ATOM 1434 C C . ARG A 1 29 ? 9.444 8.384 1.019 1.00 0.00 40 ARG A C 2
ATOM 1435 O O . ARG A 1 29 ? 9.485 8.149 2.219 1.00 0.00 40 ARG A O 2
ATOM 1456 N N . VAL A 1 30 ? 8.726 7.660 0.168 1.00 0.00 41 VAL A N 2
ATOM 1457 C CA . VAL A 1 30 ? 7.892 6.547 0.617 1.00 0.00 41 VAL A CA 2
ATOM 1458 C C . VAL A 1 30 ? 8.733 5.379 1.119 1.00 0.00 41 VAL A C 2
ATOM 1459 O O . VAL A 1 30 ? 8.340 4.678 2.054 1.00 0.00 41 VAL A O 2
ATOM 1472 N N . ARG A 1 31 ? 9.898 5.187 0.519 1.00 0.00 42 ARG A N 2
ATOM 1473 C CA . ARG A 1 31 ? 10.790 4.116 0.930 1.00 0.00 42 ARG A CA 2
ATOM 1474 C C . ARG A 1 31 ? 11.586 4.524 2.165 1.00 0.00 42 ARG A C 2
ATOM 1475 O O . ARG A 1 31 ? 12.138 3.682 2.870 1.00 0.00 42 ARG A O 2
ATOM 1496 N N . GLN A 1 32 ? 11.637 5.827 2.419 1.00 0.00 43 GLN A N 2
ATOM 1497 C CA . GLN A 1 32 ? 12.249 6.342 3.637 1.00 0.00 43 GLN A CA 2
ATOM 1498 C C . GLN A 1 32 ? 11.212 6.366 4.756 1.00 0.00 43 GLN A C 2
ATOM 1499 O O . GLN A 1 32 ? 11.524 6.130 5.922 1.00 0.00 43 GLN A O 2
ATOM 1513 N N . SER A 1 33 ? 9.978 6.658 4.374 1.00 0.00 44 SER A N 2
ATOM 1514 C CA . SER A 1 33 ? 8.851 6.660 5.291 1.00 0.00 44 SER A CA 2
ATOM 1515 C C . SER A 1 33 ? 8.590 5.244 5.812 1.00 0.00 44 SER A C 2
ATOM 1516 O O . SER A 1 33 ? 8.564 4.284 5.040 1.00 0.00 44 SER A O 2
ATOM 1524 N N . PRO A 1 34 ? 8.399 5.119 7.141 1.00 0.00 45 PRO A N 2
ATOM 1525 C CA . PRO A 1 34 ? 8.258 3.833 7.838 1.00 0.00 45 PRO A CA 2
ATOM 1526 C C . PRO A 1 34 ? 7.367 2.822 7.117 1.00 0.00 45 PRO A C 2
ATOM 1527 O O . PRO A 1 34 ? 6.219 3.110 6.754 1.00 0.00 45 PRO A O 2
ATOM 1538 N N . LEU A 1 35 ? 7.909 1.623 6.937 1.00 0.00 46 LEU A N 2
ATOM 1539 C CA . LEU A 1 35 ? 7.182 0.532 6.305 1.00 0.00 46 LEU A CA 2
ATOM 1540 C C . LEU A 1 35 ? 5.988 0.134 7.167 1.00 0.00 46 LEU A C 2
ATOM 1541 O O . LEU A 1 35 ? 5.044 -0.488 6.683 1.00 0.00 46 LEU A O 2
ATOM 1557 N N . ALA A 1 36 ? 6.046 0.497 8.446 1.00 0.00 47 ALA A N 2
ATOM 1558 C CA . ALA A 1 36 ? 4.923 0.309 9.357 1.00 0.00 47 ALA A CA 2
ATOM 1559 C C . ALA A 1 36 ? 3.670 0.979 8.803 1.00 0.00 47 ALA A C 2
ATOM 1560 O O . ALA A 1 36 ? 2.582 0.404 8.827 1.00 0.00 47 ALA A O 2
ATOM 1567 N N . THR A 1 37 ? 3.840 2.199 8.299 1.00 0.00 48 THR A N 2
ATOM 1568 C CA . THR A 1 37 ? 2.760 2.910 7.640 1.00 0.00 48 THR A CA 2
ATOM 1569 C C . THR A 1 37 ? 2.395 2.206 6.344 1.00 0.00 48 THR A C 2
ATOM 1570 O O . THR A 1 37 ? 1.222 2.047 6.028 1.00 0.00 48 THR A O 2
ATOM 1581 N N . ARG A 1 38 ? 3.419 1.753 5.622 1.00 0.00 49 ARG A N 2
ATOM 1582 C CA . ARG A 1 38 ? 3.237 1.161 4.295 1.00 0.00 49 ARG A CA 2
ATOM 1583 C C . ARG A 1 38 ? 2.199 0.037 4.292 1.00 0.00 49 ARG A C 2
ATOM 1584 O O . ARG A 1 38 ? 1.304 0.030 3.449 1.00 0.00 49 ARG A O 2
ATOM 1605 N N . ARG A 1 39 ? 2.310 -0.902 5.230 1.00 0.00 50 ARG A N 2
ATOM 1606 C CA . ARG A 1 39 ? 1.411 -2.061 5.253 1.00 0.00 50 ARG A CA 2
ATOM 1607 C C . ARG A 1 39 ? -0.051 -1.637 5.367 1.00 0.00 50 ARG A C 2
ATOM 1608 O O . ARG A 1 39 ? -0.857 -1.905 4.468 1.00 0.00 50 ARG A O 2
ATOM 1629 N N . ALA A 1 40 ? -0.382 -0.962 6.460 1.00 0.00 51 ALA A N 2
ATOM 1630 C CA . ALA A 1 40 ? -1.750 -0.528 6.708 1.00 0.00 51 ALA A CA 2
ATOM 1631 C C . ALA A 1 40 ? -2.222 0.418 5.616 1.00 0.00 51 ALA A C 2
ATOM 1632 O O . ALA A 1 40 ? -3.343 0.303 5.129 1.00 0.00 51 ALA A O 2
ATOM 1639 N N . PHE A 1 41 ? -1.343 1.329 5.218 1.00 0.00 52 PHE A N 2
ATOM 1640 C CA . PHE A 1 41 ? -1.657 2.329 4.206 1.00 0.00 52 PHE A CA 2
ATOM 1641 C C . PHE A 1 41 ? -2.232 1.705 2.934 1.00 0.00 52 PHE A C 2
ATOM 1642 O O . PHE A 1 41 ? -3.349 2.037 2.531 1.00 0.00 52 PHE A O 2
ATOM 1659 N N . LEU A 1 42 ? -1.480 0.801 2.309 1.00 0.00 53 LEU A N 2
ATOM 1660 C CA . LEU A 1 42 ? -1.920 0.191 1.054 1.00 0.00 53 LEU A CA 2
ATOM 1661 C C . LEU A 1 42 ? -3.233 -0.566 1.238 1.00 0.00 53 LEU A C 2
ATOM 1662 O O . LEU A 1 42 ? -4.159 -0.419 0.438 1.00 0.00 53 LEU A O 2
ATOM 1678 N N . LYS A 1 43 ? -3.324 -1.341 2.311 1.00 0.00 54 LYS A N 2
ATOM 1679 C CA . LYS A 1 43 ? -4.485 -2.196 2.542 1.00 0.00 54 LYS A CA 2
ATOM 1680 C C . LYS A 1 43 ? -5.735 -1.377 2.819 1.00 0.00 54 LYS A C 2
ATOM 1681 O O . LYS A 1 43 ? -6.849 -1.792 2.501 1.00 0.00 54 LYS A O 2
ATOM 1700 N N . LYS A 1 44 ? -5.545 -0.217 3.421 1.00 0.00 55 LYS A N 2
ATOM 1701 C CA . LYS A 1 44 ? -6.652 0.664 3.743 1.00 0.00 55 LYS A CA 2
ATOM 1702 C C . LYS A 1 44 ? -7.124 1.436 2.522 1.00 0.00 55 LYS A C 2
ATOM 1703 O O . LYS A 1 44 ? -8.262 1.897 2.477 1.00 0.00 55 LYS A O 2
ATOM 1722 N N . LYS A 1 45 ? -6.251 1.584 1.535 1.00 0.00 56 LYS A N 2
ATOM 1723 C CA . LYS A 1 45 ? -6.639 2.227 0.289 1.00 0.00 56 LYS A CA 2
ATOM 1724 C C . LYS A 1 45 ? -7.509 1.295 -0.547 1.00 0.00 56 LYS A C 2
ATOM 1725 O O . LYS A 1 45 ? -8.499 1.725 -1.140 1.00 0.00 56 LYS A O 2
ATOM 1744 N N . GLY A 1 46 ? -7.142 0.019 -0.587 1.00 0.00 57 GLY A N 2
ATOM 1745 C CA . GLY A 1 46 ? -7.962 -0.954 -1.283 1.00 0.00 57 GLY A CA 2
ATOM 1746 C C . GLY A 1 46 ? -7.165 -2.085 -1.902 1.00 0.00 57 GLY A C 2
ATOM 1747 O O . GLY A 1 46 ? -7.058 -2.175 -3.123 1.00 0.00 57 GLY A O 2
ATOM 1751 N N . LEU A 1 47 ? -6.605 -2.948 -1.066 1.00 0.00 58 LEU A N 2
ATOM 1752 C CA . LEU A 1 47 ? -5.916 -4.139 -1.545 1.00 0.00 58 LEU A CA 2
ATOM 1753 C C . LEU A 1 47 ? -5.675 -5.109 -0.401 1.00 0.00 58 LEU A C 2
ATOM 1754 O O . LEU A 1 47 ? -5.553 -4.704 0.755 1.00 0.00 58 LEU A O 2
ATOM 1770 N N . THR A 1 48 ? -5.631 -6.389 -0.724 1.00 0.00 59 THR A N 2
ATOM 1771 C CA . THR A 1 48 ? -5.396 -7.419 0.264 1.00 0.00 59 THR A CA 2
ATOM 1772 C C . THR A 1 48 ? -3.901 -7.706 0.403 1.00 0.00 59 THR A C 2
ATOM 1773 O O . THR A 1 48 ? -3.086 -7.104 -0.302 1.00 0.00 59 THR A O 2
ATOM 1784 N N . ASP A 1 49 ? -3.546 -8.609 1.308 1.00 0.00 60 ASP A N 2
ATOM 1785 C CA . ASP A 1 49 ? -2.141 -8.944 1.552 1.00 0.00 60 ASP A CA 2
ATOM 1786 C C . ASP A 1 49 ? -1.427 -9.376 0.275 1.00 0.00 60 ASP A C 2
ATOM 1787 O O . ASP A 1 49 ? -0.280 -8.994 0.035 1.00 0.00 60 ASP A O 2
ATOM 1796 N N . GLU A 1 50 ? -2.111 -10.146 -0.551 1.00 0.00 61 GLU A N 2
ATOM 1797 C CA . GLU A 1 50 ? -1.534 -10.619 -1.802 1.00 0.00 61 GLU A CA 2
ATOM 1798 C C . GLU A 1 50 ? -1.245 -9.449 -2.746 1.00 0.00 61 GLU A C 2
ATOM 1799 O O . GLU A 1 50 ? -0.248 -9.447 -3.465 1.00 0.00 61 GLU A O 2
ATOM 1811 N N . GLU A 1 51 ? -2.102 -8.443 -2.723 1.00 0.00 62 GLU A N 2
ATOM 1812 C CA . GLU A 1 51 ? -1.962 -7.309 -3.620 1.00 0.00 62 GLU A CA 2
ATOM 1813 C C . GLU A 1 51 ? -0.911 -6.322 -3.123 1.00 0.00 62 GLU A C 2
ATOM 1814 O O . GLU A 1 51 ? -0.278 -5.631 -3.923 1.00 0.00 62 GLU A O 2
ATOM 1826 N N . ILE A 1 52 ? -0.714 -6.241 -1.812 1.00 0.00 63 ILE A N 2
ATOM 1827 C CA . ILE A 1 52 ? 0.287 -5.329 -1.281 1.00 0.00 63 ILE A CA 2
ATOM 1828 C C . ILE A 1 52 ? 1.700 -5.813 -1.607 1.00 0.00 63 ILE A C 2
ATOM 1829 O O . ILE A 1 52 ? 2.569 -4.998 -1.910 1.00 0.00 63 ILE A O 2
ATOM 1845 N N . ASP A 1 53 ? 1.947 -7.128 -1.582 1.00 0.00 64 ASP A N 2
ATOM 1846 C CA . ASP A 1 53 ? 3.241 -7.619 -2.063 1.00 0.00 64 ASP A CA 2
ATOM 1847 C C . ASP A 1 53 ? 3.266 -7.627 -3.571 1.00 0.00 64 ASP A C 2
ATOM 1848 O O . ASP A 1 53 ? 4.325 -7.668 -4.166 1.00 0.00 64 ASP A O 2
ATOM 1857 N N . MET A 1 54 ? 2.106 -7.596 -4.198 1.00 0.00 65 MET A N 2
ATOM 1858 C CA . MET A 1 54 ? 2.068 -7.424 -5.637 1.00 0.00 65 MET A CA 2
ATOM 1859 C C . MET A 1 54 ? 2.688 -6.075 -5.983 1.00 0.00 65 MET A C 2
ATOM 1860 O O . MET A 1 54 ? 3.543 -5.975 -6.858 1.00 0.00 65 MET A O 2
ATOM 1874 N N . ALA A 1 55 ? 2.282 -5.052 -5.243 1.00 0.00 66 ALA A N 2
ATOM 1875 C CA . ALA A 1 55 ? 2.801 -3.708 -5.439 1.00 0.00 66 ALA A CA 2
ATOM 1876 C C . ALA A 1 55 ? 4.232 -3.575 -4.909 1.00 0.00 66 ALA A C 2
ATOM 1877 O O . ALA A 1 55 ? 5.107 -3.029 -5.585 1.00 0.00 66 ALA A O 2
ATOM 1884 N N . PHE A 1 56 ? 4.475 -4.078 -3.702 1.00 0.00 67 PHE A N 2
ATOM 1885 C CA . PHE A 1 56 ? 5.787 -3.945 -3.072 1.00 0.00 67 PHE A CA 2
ATOM 1886 C C . PHE A 1 56 ? 6.847 -4.815 -3.745 1.00 0.00 67 PHE A C 2
ATOM 1887 O O . PHE A 1 56 ? 7.972 -4.365 -3.953 1.00 0.00 67 PHE A O 2
ATOM 1904 N N . GLN A 1 57 ? 6.502 -6.045 -4.101 1.00 0.00 68 GLN A N 2
ATOM 1905 C CA . GLN A 1 57 ? 7.471 -6.927 -4.735 1.00 0.00 68 GLN A CA 2
ATOM 1906 C C . GLN A 1 57 ? 7.822 -6.403 -6.122 1.00 0.00 68 GLN A C 2
ATOM 1907 O O . GLN A 1 57 ? 8.988 -6.399 -6.520 1.00 0.00 68 GLN A O 2
ATOM 1921 N N . GLN A 1 58 ? 6.796 -5.959 -6.853 1.00 0.00 69 GLN A N 2
ATOM 1922 C CA . GLN A 1 58 ? 6.985 -5.445 -8.205 1.00 0.00 69 GLN A CA 2
ATOM 1923 C C . GLN A 1 58 ? 7.898 -4.224 -8.200 1.00 0.00 69 GLN A C 2
ATOM 1924 O O . GLN A 1 58 ? 8.755 -4.074 -9.073 1.00 0.00 69 GLN A O 2
ATOM 1938 N N . SER A 1 59 ? 7.729 -3.364 -7.202 1.00 0.00 70 SER A N 2
ATOM 1939 C CA . SER A 1 59 ? 8.539 -2.158 -7.095 1.00 0.00 70 SER A CA 2
ATOM 1940 C C . SER A 1 59 ? 9.956 -2.483 -6.619 1.00 0.00 70 SER A C 2
ATOM 1941 O O . SER A 1 59 ? 10.830 -1.612 -6.591 1.00 0.00 70 SER A O 2
ATOM 1949 N N . GLY A 1 60 ? 10.180 -3.741 -6.249 1.00 0.00 71 GLY A N 2
ATOM 1950 C CA . GLY A 1 60 ? 11.495 -4.168 -5.810 1.00 0.00 71 GLY A CA 2
ATOM 1951 C C . GLY A 1 60 ? 11.721 -3.880 -4.341 1.00 0.00 71 GLY A C 2
ATOM 1952 O O . GLY A 1 60 ? 12.828 -4.042 -3.826 1.00 0.00 71 GLY A O 2
ATOM 1956 N N . THR A 1 61 ? 10.662 -3.462 -3.668 1.00 0.00 72 THR A N 2
ATOM 1957 C CA . THR A 1 61 ? 10.739 -3.090 -2.268 1.00 0.00 72 THR A CA 2
ATOM 1958 C C . THR A 1 61 ? 10.581 -4.316 -1.374 1.00 0.00 72 THR A C 2
ATOM 1959 O O . THR A 1 61 ? 9.463 -4.755 -1.093 1.00 0.00 72 THR A O 2
ATOM 1970 N N . ALA A 1 62 ? 11.705 -4.876 -0.945 1.00 0.00 73 ALA A N 2
ATOM 1971 C CA . ALA A 1 62 ? 11.691 -6.015 -0.041 1.00 0.00 73 ALA A CA 2
ATOM 1972 C C . ALA A 1 62 ? 11.330 -5.559 1.368 1.00 0.00 73 ALA A C 2
ATOM 1973 O O . ALA A 1 62 ? 12.202 -5.344 2.213 1.00 0.00 73 ALA A O 2
ATOM 1980 N N . ALA A 1 63 ? 10.038 -5.397 1.606 1.00 0.00 74 ALA A N 2
ATOM 1981 C CA . ALA A 1 63 ? 9.541 -4.914 2.884 1.00 0.00 74 ALA A CA 2
ATOM 1982 C C . ALA A 1 63 ? 9.188 -6.070 3.811 1.00 0.00 74 ALA A C 2
ATOM 1983 O O . ALA A 1 63 ? 8.144 -6.044 4.472 1.00 0.00 74 ALA A O 2
ATOM 1990 N N . ASP A 1 64 ? 10.072 -7.069 3.866 1.00 0.00 75 ASP A N 2
ATOM 1991 C CA . ASP A 1 64 ? 9.820 -8.296 4.624 1.00 0.00 75 ASP A CA 2
ATOM 1992 C C . ASP A 1 64 ? 8.536 -8.933 4.090 1.00 0.00 75 ASP A C 2
ATOM 1993 O O . ASP A 1 64 ? 8.309 -8.921 2.877 1.00 0.00 75 ASP A O 2
ATOM 2002 N N . GLU A 1 65 ? 7.700 -9.490 4.951 1.00 0.00 76 GLU A N 2
ATOM 2003 C CA . GLU A 1 65 ? 6.370 -9.879 4.518 1.00 0.00 76 GLU A CA 2
ATOM 2004 C C . GLU A 1 65 ? 5.394 -8.756 4.860 1.00 0.00 76 GLU A C 2
ATOM 2005 O O . GLU A 1 65 ? 5.356 -8.283 5.995 1.00 0.00 76 GLU A O 2
ATOM 2017 N N . SER B 2 1 ? 1.287 17.150 7.099 1.00 0.00 101 SER B N 2
ATOM 2018 C CA . SER B 2 1 ? 2.139 17.095 5.896 1.00 0.00 101 SER B CA 2
ATOM 2019 C C . SER B 2 1 ? 2.120 15.696 5.271 1.00 0.00 101 SER B C 2
ATOM 2020 O O . SER B 2 1 ? 1.790 15.540 4.094 1.00 0.00 101 SER B O 2
ATOM 2030 N N . GLN B 2 2 ? 2.451 14.674 6.062 1.00 0.00 102 GLN B N 2
ATOM 2031 C CA . GLN B 2 2 ? 2.562 13.318 5.537 1.00 0.00 102 GLN B CA 2
ATOM 2032 C C . GLN B 2 2 ? 1.191 12.697 5.286 1.00 0.00 102 GLN B C 2
ATOM 2033 O O . GLN B 2 2 ? 1.055 11.824 4.431 1.00 0.00 102 GLN B O 2
ATOM 2047 N N . GLU B 2 3 ? 0.172 13.153 6.007 1.00 0.00 103 GLU B N 2
ATOM 2048 C CA . GLU B 2 3 ? -1.172 12.609 5.828 1.00 0.00 103 GLU B CA 2
ATOM 2049 C C . GLU B 2 3 ? -1.711 12.983 4.447 1.00 0.00 103 GLU B C 2
ATOM 2050 O O . GLU B 2 3 ? -2.415 12.198 3.809 1.00 0.00 103 GLU B O 2
ATOM 2062 N N . LYS B 2 4 ? -1.360 14.178 3.984 1.00 0.00 104 LYS B N 2
ATOM 2063 C CA . LYS B 2 4 ? -1.719 14.619 2.643 1.00 0.00 104 LYS B CA 2
ATOM 2064 C C . LYS B 2 4 ? -0.897 13.863 1.604 1.00 0.00 104 LYS B C 2
ATOM 2065 O O . LYS B 2 4 ? -1.381 13.541 0.523 1.00 0.00 104 LYS B O 2
ATOM 2084 N N . PHE B 2 5 ? 0.346 13.574 1.962 1.00 0.00 105 PHE B N 2
ATOM 2085 C CA . PHE B 2 5 ? 1.258 12.813 1.112 1.00 0.00 105 PHE B CA 2
ATOM 2086 C C . PHE B 2 5 ? 0.682 11.428 0.821 1.00 0.00 105 PHE B C 2
ATOM 2087 O O . PHE B 2 5 ? 0.837 10.901 -0.275 1.00 0.00 105 PHE B O 2
ATOM 2104 N N . PHE B 2 6 ? -0.004 10.858 1.805 1.00 0.00 106 PHE B N 2
ATOM 2105 C CA . PHE B 2 6 ? -0.617 9.545 1.649 1.00 0.00 106 PHE B CA 2
ATOM 2106 C C . PHE B 2 6 ? -1.905 9.629 0.827 1.00 0.00 106 PHE B C 2
ATOM 2107 O O . PHE B 2 6 ? -2.326 8.653 0.209 1.00 0.00 106 PHE B O 2
ATOM 2124 N N . GLN B 2 7 ? -2.527 10.798 0.827 1.00 0.00 107 GLN B N 2
ATOM 2125 C CA . GLN B 2 7 ? -3.827 10.969 0.190 1.00 0.00 107 GLN B CA 2
ATOM 2126 C C . GLN B 2 7 ? -3.693 11.469 -1.244 1.00 0.00 107 GLN B C 2
ATOM 2127 O O . GLN B 2 7 ? -4.129 10.804 -2.183 1.00 0.00 107 GLN B O 2
ATOM 2141 N N . GLU B 2 8 ? -3.068 12.631 -1.399 1.00 0.00 108 GLU B N 2
ATOM 2142 C CA . GLU B 2 8 ? -3.030 13.329 -2.681 1.00 0.00 108 GLU B CA 2
ATOM 2143 C C . GLU B 2 8 ? -2.293 12.520 -3.746 1.00 0.00 108 GLU B C 2
ATOM 2144 O O . GLU B 2 8 ? -2.609 12.604 -4.931 1.00 0.00 108 GLU B O 2
ATOM 2156 N N . LEU B 2 9 ? -1.317 11.729 -3.322 1.00 0.00 109 LEU B N 2
ATOM 2157 C CA . LEU B 2 9 ? -0.546 10.918 -4.255 1.00 0.00 109 LEU B CA 2
ATOM 2158 C C . LEU B 2 9 ? -1.333 9.691 -4.693 1.00 0.00 109 LEU B C 2
ATOM 2159 O O . LEU B 2 9 ? -1.160 9.199 -5.805 1.00 0.00 109 LEU B O 2
ATOM 2175 N N . PHE B 2 10 ? -2.206 9.204 -3.826 1.00 0.00 110 PHE B N 2
ATOM 2176 C CA . PHE B 2 10 ? -2.986 8.019 -4.136 1.00 0.00 110 PHE B CA 2
ATOM 2177 C C . PHE B 2 10 ? -4.293 8.412 -4.812 1.00 0.00 110 PHE B C 2
ATOM 2178 O O . PHE B 2 10 ? -5.060 7.561 -5.261 1.00 0.00 110 PHE B O 2
ATOM 2195 N N . ASP B 2 11 ? -4.537 9.715 -4.872 1.00 0.00 111 ASP B N 2
ATOM 2196 C CA . ASP B 2 11 ? -5.719 10.258 -5.527 1.00 0.00 111 ASP B CA 2
ATOM 2197 C C . ASP B 2 11 ? -5.712 9.909 -7.011 1.00 0.00 111 ASP B C 2
ATOM 2198 O O . ASP B 2 11 ? -6.678 9.354 -7.539 1.00 0.00 111 ASP B O 2
ATOM 2207 N N . SER B 2 12 ? -4.610 10.227 -7.667 1.00 0.00 112 SER B N 2
ATOM 2208 C CA . SER B 2 12 ? -4.447 9.950 -9.080 1.00 0.00 112 SER B CA 2
ATOM 2209 C C . SER B 2 12 ? -2.962 9.930 -9.412 1.00 0.00 112 SER B C 2
ATOM 2210 O O . SER B 2 12 ? -2.415 8.831 -9.642 1.00 0.00 112 SER B O 2
ATOM 2219 N N . GLU A 1 9 ? -14.322 -2.701 4.750 1.00 0.00 20 GLU A N 3
ATOM 2220 C CA . GLU A 1 9 ? -13.067 -3.372 5.030 1.00 0.00 20 GLU A CA 3
ATOM 2221 C C . GLU A 1 9 ? -11.938 -2.796 4.182 1.00 0.00 20 GLU A C 3
ATOM 2222 O O . GLU A 1 9 ? -10.790 -2.703 4.624 1.00 0.00 20 GLU A O 3
ATOM 2234 N N . ASN A 1 10 ? -12.301 -2.408 2.957 1.00 0.00 21 ASN A N 3
ATOM 2235 C CA . ASN A 1 10 ? -11.379 -1.802 1.996 1.00 0.00 21 ASN A CA 3
ATOM 2236 C C . ASN A 1 10 ? -10.337 -2.806 1.521 1.00 0.00 21 ASN A C 3
ATOM 2237 O O . ASN A 1 10 ? -9.224 -2.441 1.153 1.00 0.00 21 ASN A O 3
ATOM 2248 N N . VAL A 1 11 ? -10.722 -4.073 1.508 1.00 0.00 22 VAL A N 3
ATOM 2249 C CA . VAL A 1 11 ? -9.852 -5.135 1.029 1.00 0.00 22 VAL A CA 3
ATOM 2250 C C . VAL A 1 11 ? -10.132 -5.371 -0.460 1.00 0.00 22 VAL A C 3
ATOM 2251 O O . VAL A 1 11 ? -10.653 -6.412 -0.863 1.00 0.00 22 VAL A O 3
ATOM 2264 N N . LEU A 1 12 ? -9.797 -4.366 -1.261 1.00 0.00 23 LEU A N 3
ATOM 2265 C CA . LEU A 1 12 ? -10.156 -4.333 -2.675 1.00 0.00 23 LEU A CA 3
ATOM 2266 C C . LEU A 1 12 ? -8.999 -4.787 -3.572 1.00 0.00 23 LEU A C 3
ATOM 2267 O O . LEU A 1 12 ? -8.018 -4.071 -3.741 1.00 0.00 23 LEU A O 3
ATOM 2283 N N . PRO A 1 13 ? -9.104 -5.983 -4.165 1.00 0.00 24 PRO A N 3
ATOM 2284 C CA . PRO A 1 13 ? -8.097 -6.491 -5.091 1.00 0.00 24 PRO A CA 3
ATOM 2285 C C . PRO A 1 13 ? -8.347 -6.030 -6.530 1.00 0.00 24 PRO A C 3
ATOM 2286 O O . PRO A 1 13 ? -9.117 -6.653 -7.267 1.00 0.00 24 PRO A O 3
ATOM 2297 N N . ARG A 1 14 ? -7.706 -4.930 -6.927 1.00 0.00 25 ARG A N 3
ATOM 2298 C CA . ARG A 1 14 ? -7.877 -4.394 -8.279 1.00 0.00 25 ARG A CA 3
ATOM 2299 C C . ARG A 1 14 ? -6.543 -4.023 -8.924 1.00 0.00 25 ARG A C 3
ATOM 2300 O O . ARG A 1 14 ? -5.634 -3.516 -8.265 1.00 0.00 25 ARG A O 3
ATOM 2321 N N . GLU A 1 15 ? -6.463 -4.281 -10.228 1.00 0.00 26 GLU A N 3
ATOM 2322 C CA . GLU A 1 15 ? -5.297 -3.956 -11.057 1.00 0.00 26 GLU A CA 3
ATOM 2323 C C . GLU A 1 15 ? -4.911 -2.467 -10.976 1.00 0.00 26 GLU A C 3
ATOM 2324 O O . GLU A 1 15 ? -3.751 -2.150 -10.705 1.00 0.00 26 GLU A O 3
ATOM 2336 N N . PRO A 1 16 ? -5.860 -1.523 -11.207 1.00 0.00 27 PRO A N 3
ATOM 2337 C CA . PRO A 1 16 ? -5.569 -0.082 -11.146 1.00 0.00 27 PRO A CA 3
ATOM 2338 C C . PRO A 1 16 ? -4.959 0.342 -9.811 1.00 0.00 27 PRO A C 3
ATOM 2339 O O . PRO A 1 16 ? -4.093 1.214 -9.764 1.00 0.00 27 PRO A O 3
ATOM 2350 N N . LEU A 1 17 ? -5.398 -0.299 -8.734 1.00 0.00 28 LEU A N 3
ATOM 2351 C CA . LEU A 1 17 ? -4.919 0.033 -7.399 1.00 0.00 28 LEU A CA 3
ATOM 2352 C C . LEU A 1 17 ? -3.430 -0.283 -7.291 1.00 0.00 28 LEU A C 3
ATOM 2353 O O . LEU A 1 17 ? -2.648 0.521 -6.782 1.00 0.00 28 LEU A O 3
ATOM 2369 N N . ILE A 1 18 ? -3.045 -1.448 -7.807 1.00 0.00 29 ILE A N 3
ATOM 2370 C CA . ILE A 1 18 ? -1.649 -1.873 -7.812 1.00 0.00 29 ILE A CA 3
ATOM 2371 C C . ILE A 1 18 ? -0.785 -0.861 -8.561 1.00 0.00 29 ILE A C 3
ATOM 2372 O O . ILE A 1 18 ? 0.304 -0.502 -8.113 1.00 0.00 29 ILE A O 3
ATOM 2388 N N . ALA A 1 19 ? -1.293 -0.395 -9.698 1.00 0.00 30 ALA A N 3
ATOM 2389 C CA . ALA A 1 19 ? -0.583 0.578 -10.519 1.00 0.00 30 ALA A CA 3
ATOM 2390 C C . ALA A 1 19 ? -0.341 1.877 -9.755 1.00 0.00 30 ALA A C 3
ATOM 2391 O O . ALA A 1 19 ? 0.762 2.432 -9.789 1.00 0.00 30 ALA A O 3
ATOM 2398 N N . THR A 1 20 ? -1.367 2.353 -9.058 1.00 0.00 31 THR A N 3
ATOM 2399 C CA . THR A 1 20 ? -1.250 3.571 -8.272 1.00 0.00 31 THR A CA 3
ATOM 2400 C C . THR A 1 20 ? -0.336 3.356 -7.070 1.00 0.00 31 THR A C 3
ATOM 2401 O O . THR A 1 20 ? 0.404 4.256 -6.673 1.00 0.00 31 THR A O 3
ATOM 2412 N N . ALA A 1 21 ? -0.383 2.159 -6.496 1.00 0.00 32 ALA A N 3
ATOM 2413 C CA . ALA A 1 21 ? 0.432 1.847 -5.334 1.00 0.00 32 ALA A CA 3
ATOM 2414 C C . ALA A 1 21 ? 1.913 1.939 -5.661 1.00 0.00 32 ALA A C 3
ATOM 2415 O O . ALA A 1 21 ? 2.675 2.520 -4.901 1.00 0.00 32 ALA A O 3
ATOM 2422 N N . VAL A 1 22 ? 2.316 1.378 -6.795 1.00 0.00 33 VAL A N 3
ATOM 2423 C CA . VAL A 1 22 ? 3.712 1.438 -7.215 1.00 0.00 33 VAL A CA 3
ATOM 2424 C C . VAL A 1 22 ? 4.103 2.877 -7.562 1.00 0.00 33 VAL A C 3
ATOM 2425 O O . VAL A 1 22 ? 5.225 3.308 -7.288 1.00 0.00 33 VAL A O 3
ATOM 2438 N N . LYS A 1 23 ? 3.165 3.614 -8.159 1.00 0.00 34 LYS A N 3
ATOM 2439 C CA . LYS A 1 23 ? 3.356 5.041 -8.428 1.00 0.00 34 LYS A CA 3
ATOM 2440 C C . LYS A 1 23 ? 3.664 5.769 -7.127 1.00 0.00 34 LYS A C 3
ATOM 2441 O O . LYS A 1 23 ? 4.652 6.495 -7.021 1.00 0.00 34 LYS A O 3
ATOM 2460 N N . PHE A 1 24 ? 2.801 5.554 -6.148 1.00 0.00 35 PHE A N 3
ATOM 2461 C CA . PHE A 1 24 ? 2.964 6.116 -4.824 1.00 0.00 35 PHE A CA 3
ATOM 2462 C C . PHE A 1 24 ? 4.317 5.711 -4.247 1.00 0.00 35 PHE A C 3
ATOM 2463 O O . PHE A 1 24 ? 5.104 6.557 -3.831 1.00 0.00 35 PHE A O 3
ATOM 2480 N N . LEU A 1 25 ? 4.581 4.408 -4.273 1.00 0.00 36 LEU A N 3
ATOM 2481 C CA . LEU A 1 25 ? 5.817 3.828 -3.751 1.00 0.00 36 LEU A CA 3
ATOM 2482 C C . LEU A 1 25 ? 7.061 4.504 -4.318 1.00 0.00 36 LEU A C 3
ATOM 2483 O O . LEU A 1 25 ? 7.881 5.042 -3.570 1.00 0.00 36 LEU A O 3
ATOM 2499 N N . GLN A 1 26 ? 7.195 4.488 -5.635 1.00 0.00 37 GLN A N 3
ATOM 2500 C CA . GLN A 1 26 ? 8.406 4.975 -6.275 1.00 0.00 37 GLN A CA 3
ATOM 2501 C C . GLN A 1 26 ? 8.294 6.446 -6.654 1.00 0.00 37 GLN A C 3
ATOM 2502 O O . GLN A 1 26 ? 8.674 6.855 -7.754 1.00 0.00 37 GLN A O 3
ATOM 2516 N N . ASN A 1 27 ? 7.747 7.233 -5.742 1.00 0.00 38 ASN A N 3
ATOM 2517 C CA . ASN A 1 27 ? 7.828 8.680 -5.847 1.00 0.00 38 ASN A CA 3
ATOM 2518 C C . ASN A 1 27 ? 9.235 9.114 -5.453 1.00 0.00 38 ASN A C 3
ATOM 2519 O O . ASN A 1 27 ? 9.940 9.751 -6.236 1.00 0.00 38 ASN A O 3
ATOM 2530 N N . SER A 1 28 ? 9.630 8.727 -4.236 1.00 0.00 39 SER A N 3
ATOM 2531 C CA . SER A 1 28 ? 10.970 8.991 -3.710 1.00 0.00 39 SER A CA 3
ATOM 2532 C C . SER A 1 28 ? 11.057 8.577 -2.242 1.00 0.00 39 SER A C 3
ATOM 2533 O O . SER A 1 28 ? 11.764 7.638 -1.877 1.00 0.00 39 SER A O 3
ATOM 2541 N N . ARG A 1 29 ? 10.288 9.269 -1.422 1.00 0.00 40 ARG A N 3
ATOM 2542 C CA . ARG A 1 29 ? 10.387 9.167 0.025 1.00 0.00 40 ARG A CA 3
ATOM 2543 C C . ARG A 1 29 ? 9.665 7.935 0.554 1.00 0.00 40 ARG A C 3
ATOM 2544 O O . ARG A 1 29 ? 10.022 7.398 1.598 1.00 0.00 40 ARG A O 3
ATOM 2565 N N . VAL A 1 30 ? 8.673 7.476 -0.197 1.00 0.00 41 VAL A N 3
ATOM 2566 C CA . VAL A 1 30 ? 7.777 6.413 0.251 1.00 0.00 41 VAL A CA 3
ATOM 2567 C C . VAL A 1 30 ? 8.516 5.123 0.607 1.00 0.00 41 VAL A C 3
ATOM 2568 O O . VAL A 1 30 ? 8.168 4.453 1.580 1.00 0.00 41 VAL A O 3
ATOM 2581 N N . ARG A 1 31 ? 9.540 4.780 -0.163 1.00 0.00 42 ARG A N 3
ATOM 2582 C CA . ARG A 1 31 ? 10.269 3.538 0.072 1.00 0.00 42 ARG A CA 3
ATOM 2583 C C . ARG A 1 31 ? 11.175 3.663 1.292 1.00 0.00 42 ARG A C 3
ATOM 2584 O O . ARG A 1 31 ? 11.705 2.671 1.790 1.00 0.00 42 ARG A O 3
ATOM 2605 N N . GLN A 1 32 ? 11.345 4.888 1.772 1.00 0.00 43 GLN A N 3
ATOM 2606 C CA . GLN A 1 32 ? 12.142 5.143 2.965 1.00 0.00 43 GLN A CA 3
ATOM 2607 C C . GLN A 1 32 ? 11.235 5.487 4.140 1.00 0.00 43 GLN A C 3
ATOM 2608 O O . GLN A 1 32 ? 11.704 5.789 5.240 1.00 0.00 43 GLN A O 3
ATOM 2622 N N . SER A 1 33 ? 9.935 5.451 3.896 1.00 0.00 44 SER A N 3
ATOM 2623 C CA . SER A 1 33 ? 8.954 5.696 4.938 1.00 0.00 44 SER A CA 3
ATOM 2624 C C . SER A 1 33 ? 8.678 4.405 5.698 1.00 0.00 44 SER A C 3
ATOM 2625 O O . SER A 1 33 ? 8.685 3.323 5.108 1.00 0.00 44 SER A O 3
ATOM 2633 N N . PRO A 1 34 ? 8.452 4.509 7.020 1.00 0.00 45 PRO A N 3
ATOM 2634 C CA . PRO A 1 34 ? 8.192 3.350 7.878 1.00 0.00 45 PRO A CA 3
ATOM 2635 C C . PRO A 1 34 ? 7.109 2.437 7.315 1.00 0.00 45 PRO A C 3
ATOM 2636 O O . PRO A 1 34 ? 5.973 2.865 7.075 1.00 0.00 45 PRO A O 3
ATOM 2647 N N . LEU A 1 35 ? 7.474 1.179 7.105 1.00 0.00 46 LEU A N 3
ATOM 2648 C CA . LEU A 1 35 ? 6.568 0.189 6.544 1.00 0.00 46 LEU A CA 3
ATOM 2649 C C . LEU A 1 35 ? 5.366 -0.041 7.454 1.00 0.00 46 LEU A C 3
ATOM 2650 O O . LEU A 1 35 ? 4.341 -0.533 7.001 1.00 0.00 46 LEU A O 3
ATOM 2666 N N . ALA A 1 36 ? 5.497 0.321 8.727 1.00 0.00 47 ALA A N 3
ATOM 2667 C CA . ALA A 1 36 ? 4.370 0.301 9.657 1.00 0.00 47 ALA A CA 3
ATOM 2668 C C . ALA A 1 36 ? 3.159 1.017 9.054 1.00 0.00 47 ALA A C 3
ATOM 2669 O O . ALA A 1 36 ? 2.046 0.487 9.056 1.00 0.00 47 ALA A O 3
ATOM 2676 N N . THR A 1 37 ? 3.381 2.219 8.532 1.00 0.00 48 THR A N 3
ATOM 2677 C CA . THR A 1 37 ? 2.343 2.929 7.802 1.00 0.00 48 THR A CA 3
ATOM 2678 C C . THR A 1 37 ? 2.085 2.244 6.471 1.00 0.00 48 THR A C 3
ATOM 2679 O O . THR A 1 37 ? 0.945 2.042 6.087 1.00 0.00 48 THR A O 3
ATOM 2690 N N . ARG A 1 38 ? 3.163 1.852 5.801 1.00 0.00 49 ARG A N 3
ATOM 2691 C CA . ARG A 1 38 ? 3.092 1.291 4.453 1.00 0.00 49 ARG A CA 3
ATOM 2692 C C . ARG A 1 38 ? 2.119 0.116 4.362 1.00 0.00 49 ARG A C 3
ATOM 2693 O O . ARG A 1 38 ? 1.321 0.042 3.428 1.00 0.00 49 ARG A O 3
ATOM 2714 N N . ARG A 1 39 ? 2.185 -0.788 5.328 1.00 0.00 50 ARG A N 3
ATOM 2715 C CA . ARG A 1 39 ? 1.339 -1.977 5.317 1.00 0.00 50 ARG A CA 3
ATOM 2716 C C . ARG A 1 39 ? -0.126 -1.584 5.437 1.00 0.00 50 ARG A C 3
ATOM 2717 O O . ARG A 1 39 ? -0.922 -1.823 4.524 1.00 0.00 50 ARG A O 3
ATOM 2738 N N . ALA A 1 40 ? -0.462 -0.947 6.554 1.00 0.00 51 ALA A N 3
ATOM 2739 C CA . ALA A 1 40 ? -1.836 -0.560 6.841 1.00 0.00 51 ALA A CA 3
ATOM 2740 C C . ALA A 1 40 ? -2.367 0.379 5.771 1.00 0.00 51 ALA A C 3
ATOM 2741 O O . ALA A 1 40 ? -3.547 0.350 5.442 1.00 0.00 51 ALA A O 3
ATOM 2748 N N . PHE A 1 41 ? -1.479 1.198 5.235 1.00 0.00 52 PHE A N 3
ATOM 2749 C CA . PHE A 1 41 ? -1.817 2.148 4.190 1.00 0.00 52 PHE A CA 3
ATOM 2750 C C . PHE A 1 41 ? -2.476 1.462 3.000 1.00 0.00 52 PHE A C 3
ATOM 2751 O O . PHE A 1 41 ? -3.588 1.818 2.623 1.00 0.00 52 PHE A O 3
ATOM 2768 N N . LEU A 1 42 ? -1.806 0.473 2.422 1.00 0.00 53 LEU A N 3
ATOM 2769 C CA . LEU A 1 42 ? -2.351 -0.220 1.256 1.00 0.00 53 LEU A CA 3
ATOM 2770 C C . LEU A 1 42 ? -3.644 -0.950 1.607 1.00 0.00 53 LEU A C 3
ATOM 2771 O O . LEU A 1 42 ? -4.597 -0.945 0.828 1.00 0.00 53 LEU A O 3
ATOM 2787 N N . LYS A 1 43 ? -3.688 -1.548 2.792 1.00 0.00 54 LYS A N 3
ATOM 2788 C CA . LYS A 1 43 ? -4.873 -2.285 3.230 1.00 0.00 54 LYS A CA 3
ATOM 2789 C C . LYS A 1 43 ? -6.067 -1.355 3.448 1.00 0.00 54 LYS A C 3
ATOM 2790 O O . LYS A 1 43 ? -7.206 -1.718 3.174 1.00 0.00 54 LYS A O 3
ATOM 2809 N N . LYS A 1 44 ? -5.814 -0.171 3.984 1.00 0.00 55 LYS A N 3
ATOM 2810 C CA . LYS A 1 44 ? -6.877 0.800 4.229 1.00 0.00 55 LYS A CA 3
ATOM 2811 C C . LYS A 1 44 ? -7.265 1.553 2.965 1.00 0.00 55 LYS A C 3
ATOM 2812 O O . LYS A 1 44 ? -8.408 1.980 2.816 1.00 0.00 55 LYS A O 3
ATOM 2831 N N . LYS A 1 45 ? -6.307 1.728 2.066 1.00 0.00 56 LYS A N 3
ATOM 2832 C CA . LYS A 1 45 ? -6.531 2.498 0.851 1.00 0.00 56 LYS A CA 3
ATOM 2833 C C . LYS A 1 45 ? -7.450 1.743 -0.100 1.00 0.00 56 LYS A C 3
ATOM 2834 O O . LYS A 1 45 ? -8.177 2.345 -0.893 1.00 0.00 56 LYS A O 3
ATOM 2853 N N . GLY A 1 46 ? -7.409 0.423 -0.015 1.00 0.00 57 GLY A N 3
ATOM 2854 C CA . GLY A 1 46 ? -8.272 -0.400 -0.832 1.00 0.00 57 GLY A CA 3
ATOM 2855 C C . GLY A 1 46 ? -7.507 -1.472 -1.570 1.00 0.00 57 GLY A C 3
ATOM 2856 O O . GLY A 1 46 ? -7.454 -1.462 -2.795 1.00 0.00 57 GLY A O 3
ATOM 2860 N N . LEU A 1 47 ? -6.918 -2.400 -0.826 1.00 0.00 58 LEU A N 3
ATOM 2861 C CA . LEU A 1 47 ? -6.121 -3.464 -1.421 1.00 0.00 58 LEU A CA 3
ATOM 2862 C C . LEU A 1 47 ? -5.975 -4.620 -0.437 1.00 0.00 58 LEU A C 3
ATOM 2863 O O . LEU A 1 47 ? -6.091 -4.421 0.774 1.00 0.00 58 LEU A O 3
ATOM 2879 N N . THR A 1 48 ? -5.732 -5.823 -0.953 1.00 0.00 59 THR A N 3
ATOM 2880 C CA . THR A 1 48 ? -5.534 -6.982 -0.097 1.00 0.00 59 THR A CA 3
ATOM 2881 C C . THR A 1 48 ? -4.046 -7.205 0.136 1.00 0.00 59 THR A C 3
ATOM 2882 O O . THR A 1 48 ? -3.219 -6.668 -0.608 1.00 0.00 59 THR A O 3
ATOM 2893 N N . ASP A 1 49 ? -3.698 -7.992 1.146 1.00 0.00 60 ASP A N 3
ATOM 2894 C CA . ASP A 1 49 ? -2.292 -8.265 1.450 1.00 0.00 60 ASP A CA 3
ATOM 2895 C C . ASP A 1 49 ? -1.561 -8.833 0.235 1.00 0.00 60 ASP A C 3
ATOM 2896 O O . ASP A 1 49 ? -0.413 -8.484 -0.025 1.00 0.00 60 ASP A O 3
ATOM 2905 N N . GLU A 1 50 ? -2.244 -9.678 -0.524 1.00 0.00 61 GLU A N 3
ATOM 2906 C CA . GLU A 1 50 ? -1.651 -10.294 -1.704 1.00 0.00 61 GLU A CA 3
ATOM 2907 C C . GLU A 1 50 ? -1.047 -9.248 -2.638 1.00 0.00 61 GLU A C 3
ATOM 2908 O O . GLU A 1 50 ? 0.124 -9.340 -3.023 1.00 0.00 61 GLU A O 3
ATOM 2920 N N . GLU A 1 51 ? -1.840 -8.248 -2.986 1.00 0.00 62 GLU A N 3
ATOM 2921 C CA . GLU A 1 51 ? -1.402 -7.243 -3.934 1.00 0.00 62 GLU A CA 3
ATOM 2922 C C . GLU A 1 51 ? -0.365 -6.311 -3.318 1.00 0.00 62 GLU A C 3
ATOM 2923 O O . GLU A 1 51 ? 0.429 -5.715 -4.043 1.00 0.00 62 GLU A O 3
ATOM 2935 N N . ILE A 1 52 ? -0.368 -6.158 -1.992 1.00 0.00 63 ILE A N 3
ATOM 2936 C CA . ILE A 1 52 ? 0.606 -5.269 -1.364 1.00 0.00 63 ILE A CA 3
ATOM 2937 C C . ILE A 1 52 ? 2.028 -5.788 -1.577 1.00 0.00 63 ILE A C 3
ATOM 2938 O O . ILE A 1 52 ? 2.938 -4.994 -1.823 1.00 0.00 63 ILE A O 3
ATOM 2954 N N . ASP A 1 53 ? 2.233 -7.112 -1.508 1.00 0.00 64 ASP A N 3
ATOM 2955 C CA . ASP A 1 53 ? 3.551 -7.653 -1.846 1.00 0.00 64 ASP A CA 3
ATOM 2956 C C . ASP A 1 53 ? 3.744 -7.579 -3.342 1.00 0.00 64 ASP A C 3
ATOM 2957 O O . ASP A 1 53 ? 4.853 -7.460 -3.801 1.00 0.00 64 ASP A O 3
ATOM 2966 N N . MET A 1 54 ? 2.665 -7.687 -4.108 1.00 0.00 65 MET A N 3
ATOM 2967 C CA . MET A 1 54 ? 2.769 -7.575 -5.562 1.00 0.00 65 MET A CA 3
ATOM 2968 C C . MET A 1 54 ? 3.357 -6.216 -5.940 1.00 0.00 65 MET A C 3
ATOM 2969 O O . MET A 1 54 ? 4.261 -6.123 -6.773 1.00 0.00 65 MET A O 3
ATOM 2983 N N . ALA A 1 55 ? 2.854 -5.172 -5.299 1.00 0.00 66 ALA A N 3
ATOM 2984 C CA . ALA A 1 55 ? 3.347 -3.823 -5.524 1.00 0.00 66 ALA A CA 3
ATOM 2985 C C . ALA A 1 55 ? 4.750 -3.647 -4.951 1.00 0.00 66 ALA A C 3
ATOM 2986 O O . ALA A 1 55 ? 5.650 -3.158 -5.632 1.00 0.00 66 ALA A O 3
ATOM 2993 N N . PHE A 1 56 ? 4.936 -4.062 -3.701 1.00 0.00 67 PHE A N 3
ATOM 2994 C CA . PHE A 1 56 ? 6.223 -3.911 -3.024 1.00 0.00 67 PHE A CA 3
ATOM 2995 C C . PHE A 1 56 ? 7.313 -4.761 -3.678 1.00 0.00 67 PHE A C 3
ATOM 2996 O O . PHE A 1 56 ? 8.480 -4.373 -3.706 1.00 0.00 67 PHE A O 3
ATOM 3013 N N . GLN A 1 57 ? 6.928 -5.907 -4.218 1.00 0.00 68 GLN A N 3
ATOM 3014 C CA . GLN A 1 57 ? 7.870 -6.797 -4.879 1.00 0.00 68 GLN A CA 3
ATOM 3015 C C . GLN A 1 57 ? 8.376 -6.144 -6.159 1.00 0.00 68 GLN A C 3
ATOM 3016 O O . GLN A 1 57 ? 9.571 -6.147 -6.452 1.00 0.00 68 GLN A O 3
ATOM 3030 N N . GLN A 1 58 ? 7.441 -5.565 -6.909 1.00 0.00 69 GLN A N 3
ATOM 3031 C CA . GLN A 1 58 ? 7.750 -4.897 -8.167 1.00 0.00 69 GLN A CA 3
ATOM 3032 C C . GLN A 1 58 ? 8.503 -3.593 -7.914 1.00 0.00 69 GLN A C 3
ATOM 3033 O O . GLN A 1 58 ? 9.295 -3.147 -8.741 1.00 0.00 69 GLN A O 3
ATOM 3047 N N . SER A 1 59 ? 8.249 -2.988 -6.763 1.00 0.00 70 SER A N 3
ATOM 3048 C CA . SER A 1 59 ? 8.904 -1.746 -6.388 1.00 0.00 70 SER A CA 3
ATOM 3049 C C . SER A 1 59 ? 10.364 -2.001 -6.011 1.00 0.00 70 SER A C 3
ATOM 3050 O O . SER A 1 59 ? 11.166 -1.069 -5.929 1.00 0.00 70 SER A O 3
ATOM 3058 N N . GLY A 1 60 ? 10.696 -3.268 -5.779 1.00 0.00 71 GLY A N 3
ATOM 3059 C CA . GLY A 1 60 ? 12.056 -3.631 -5.430 1.00 0.00 71 GLY A CA 3
ATOM 3060 C C . GLY A 1 60 ? 12.267 -3.674 -3.932 1.00 0.00 71 GLY A C 3
ATOM 3061 O O . GLY A 1 60 ? 13.335 -4.063 -3.456 1.00 0.00 71 GLY A O 3
ATOM 3065 N N . THR A 1 61 ? 11.238 -3.290 -3.190 1.00 0.00 72 THR A N 3
ATOM 3066 C CA . THR A 1 61 ? 11.314 -3.239 -1.739 1.00 0.00 72 THR A CA 3
ATOM 3067 C C . THR A 1 61 ? 11.133 -4.623 -1.129 1.00 0.00 72 THR A C 3
ATOM 3068 O O . THR A 1 61 ? 10.128 -4.910 -0.478 1.00 0.00 72 THR A O 3
ATOM 3079 N N . ALA A 1 62 ? 12.116 -5.481 -1.351 1.00 0.00 73 ALA A N 3
ATOM 3080 C CA . ALA A 1 62 ? 12.094 -6.834 -0.822 1.00 0.00 73 ALA A CA 3
ATOM 3081 C C . ALA A 1 62 ? 12.688 -6.868 0.581 1.00 0.00 73 ALA A C 3
ATOM 3082 O O . ALA A 1 62 ? 13.591 -7.654 0.875 1.00 0.00 73 ALA A O 3
ATOM 3089 N N . ALA A 1 63 ? 12.175 -6.003 1.439 1.00 0.00 74 ALA A N 3
ATOM 3090 C CA . ALA A 1 63 ? 12.651 -5.891 2.805 1.00 0.00 74 ALA A CA 3
ATOM 3091 C C . ALA A 1 63 ? 11.475 -5.871 3.767 1.00 0.00 74 ALA A C 3
ATOM 3092 O O . ALA A 1 63 ? 10.560 -5.057 3.609 1.00 0.00 74 ALA A O 3
ATOM 3099 N N . ASP A 1 64 ? 11.506 -6.782 4.742 1.00 0.00 75 ASP A N 3
ATOM 3100 C CA . ASP A 1 64 ? 10.449 -6.909 5.751 1.00 0.00 75 ASP A CA 3
ATOM 3101 C C . ASP A 1 64 ? 9.185 -7.494 5.125 1.00 0.00 75 ASP A C 3
ATOM 3102 O O . ASP A 1 64 ? 8.751 -7.066 4.054 1.00 0.00 75 ASP A O 3
ATOM 3111 N N . GLU A 1 65 ? 8.602 -8.478 5.795 1.00 0.00 76 GLU A N 3
ATOM 3112 C CA . GLU A 1 65 ? 7.452 -9.188 5.269 1.00 0.00 76 GLU A CA 3
ATOM 3113 C C . GLU A 1 65 ? 6.204 -8.320 5.331 1.00 0.00 76 GLU A C 3
ATOM 3114 O O . GLU A 1 65 ? 5.755 -7.933 6.412 1.00 0.00 76 GLU A O 3
ATOM 3126 N N . SER B 2 1 ? -0.394 15.585 9.652 1.00 0.00 101 SER B N 3
ATOM 3127 C CA . SER B 2 1 ? 0.464 16.278 8.671 1.00 0.00 101 SER B CA 3
ATOM 3128 C C . SER B 2 1 ? 0.807 15.369 7.489 1.00 0.00 101 SER B C 3
ATOM 3129 O O . SER B 2 1 ? 0.539 15.711 6.336 1.00 0.00 101 SER B O 3
ATOM 3139 N N . GLN B 2 2 ? 1.377 14.200 7.777 1.00 0.00 102 GLN B N 3
ATOM 3140 C CA . GLN B 2 2 ? 1.874 13.312 6.727 1.00 0.00 102 GLN B CA 3
ATOM 3141 C C . GLN B 2 2 ? 0.732 12.646 5.959 1.00 0.00 102 GLN B C 3
ATOM 3142 O O . GLN B 2 2 ? 0.945 12.096 4.882 1.00 0.00 102 GLN B O 3
ATOM 3156 N N . GLU B 2 3 ? -0.475 12.710 6.513 1.00 0.00 103 GLU B N 3
ATOM 3157 C CA . GLU B 2 3 ? -1.655 12.114 5.882 1.00 0.00 103 GLU B CA 3
ATOM 3158 C C . GLU B 2 3 ? -1.842 12.608 4.445 1.00 0.00 103 GLU B C 3
ATOM 3159 O O . GLU B 2 3 ? -2.335 11.874 3.588 1.00 0.00 103 GLU B O 3
ATOM 3171 N N . LYS B 2 4 ? -1.449 13.849 4.183 1.00 0.00 104 LYS B N 3
ATOM 3172 C CA . LYS B 2 4 ? -1.573 14.425 2.848 1.00 0.00 104 LYS B CA 3
ATOM 3173 C C . LYS B 2 4 ? -0.673 13.687 1.854 1.00 0.00 104 LYS B C 3
ATOM 3174 O O . LYS B 2 4 ? -1.066 13.426 0.717 1.00 0.00 104 LYS B O 3
ATOM 3193 N N . PHE B 2 5 ? 0.516 13.320 2.313 1.00 0.00 105 PHE B N 3
ATOM 3194 C CA . PHE B 2 5 ? 1.506 12.638 1.483 1.00 0.00 105 PHE B CA 3
ATOM 3195 C C . PHE B 2 5 ? 1.019 11.250 1.092 1.00 0.00 105 PHE B C 3
ATOM 3196 O O . PHE B 2 5 ? 1.376 10.735 0.039 1.00 0.00 105 PHE B O 3
ATOM 3213 N N . PHE B 2 6 ? 0.178 10.665 1.926 1.00 0.00 106 PHE B N 3
ATOM 3214 C CA . PHE B 2 6 ? -0.309 9.321 1.676 1.00 0.00 106 PHE B CA 3
ATOM 3215 C C . PHE B 2 6 ? -1.577 9.339 0.828 1.00 0.00 106 PHE B C 3
ATOM 3216 O O . PHE B 2 6 ? -1.799 8.455 0.005 1.00 0.00 106 PHE B O 3
ATOM 3233 N N . GLN B 2 7 ? -2.398 10.358 1.020 1.00 0.00 107 GLN B N 3
ATOM 3234 C CA . GLN B 2 7 ? -3.698 10.412 0.366 1.00 0.00 107 GLN B CA 3
ATOM 3235 C C . GLN B 2 7 ? -3.635 11.096 -0.999 1.00 0.00 107 GLN B C 3
ATOM 3236 O O . GLN B 2 7 ? -4.217 10.602 -1.967 1.00 0.00 107 GLN B O 3
ATOM 3250 N N . GLU B 2 8 ? -2.921 12.214 -1.082 1.00 0.00 108 GLU B N 3
ATOM 3251 C CA . GLU B 2 8 ? -2.875 12.993 -2.317 1.00 0.00 108 GLU B CA 3
ATOM 3252 C C . GLU B 2 8 ? -2.116 12.246 -3.408 1.00 0.00 108 GLU B C 3
ATOM 3253 O O . GLU B 2 8 ? -2.572 12.162 -4.548 1.00 0.00 108 GLU B O 3
ATOM 3265 N N . LEU B 2 9 ? -0.977 11.673 -3.048 1.00 0.00 109 LEU B N 3
ATOM 3266 C CA . LEU B 2 9 ? -0.121 10.995 -4.015 1.00 0.00 109 LEU B CA 3
ATOM 3267 C C . LEU B 2 9 ? -0.726 9.666 -4.462 1.00 0.00 109 LEU B C 3
ATOM 3268 O O . LEU B 2 9 ? -0.177 8.990 -5.324 1.00 0.00 109 LEU B O 3
ATOM 3284 N N . PHE B 2 10 ? -1.844 9.282 -3.867 1.00 0.00 110 PHE B N 3
ATOM 3285 C CA . PHE B 2 10 ? -2.492 8.035 -4.233 1.00 0.00 110 PHE B CA 3
ATOM 3286 C C . PHE B 2 10 ? -3.735 8.295 -5.086 1.00 0.00 110 PHE B C 3
ATOM 3287 O O . PHE B 2 10 ? -4.396 7.358 -5.537 1.00 0.00 110 PHE B O 3
ATOM 3304 N N . ASP B 2 11 ? -4.070 9.566 -5.282 1.00 0.00 111 ASP B N 3
ATOM 3305 C CA . ASP B 2 11 ? -5.267 9.922 -6.047 1.00 0.00 111 ASP B CA 3
ATOM 3306 C C . ASP B 2 11 ? -5.179 9.418 -7.483 1.00 0.00 111 ASP B C 3
ATOM 3307 O O . ASP B 2 11 ? -5.963 8.562 -7.896 1.00 0.00 111 ASP B O 3
ATOM 3316 N N . SER B 2 12 ? -4.223 9.937 -8.238 1.00 0.00 112 SER B N 3
ATOM 3317 C CA . SER B 2 12 ? -4.051 9.537 -9.622 1.00 0.00 112 SER B CA 3
ATOM 3318 C C . SER B 2 12 ? -2.599 9.713 -10.064 1.00 0.00 112 SER B C 3
ATOM 3319 O O . SER B 2 12 ? -2.087 10.851 -10.006 1.00 0.00 112 SER B O 3
ATOM 3328 N N . GLU A 1 9 ? -14.639 0.995 2.707 1.00 0.00 20 GLU A N 4
ATOM 3329 C CA . GLU A 1 9 ? -13.184 0.996 2.642 1.00 0.00 20 GLU A CA 4
ATOM 3330 C C . GLU A 1 9 ? -12.691 0.799 1.212 1.00 0.00 20 GLU A C 4
ATOM 3331 O O . GLU A 1 9 ? -11.600 1.247 0.862 1.00 0.00 20 GLU A O 4
ATOM 3343 N N . ASN A 1 10 ? -13.505 0.134 0.395 1.00 0.00 21 ASN A N 4
ATOM 3344 C CA . ASN A 1 10 ? -13.168 -0.153 -1.002 1.00 0.00 21 ASN A CA 4
ATOM 3345 C C . ASN A 1 10 ? -11.845 -0.913 -1.095 1.00 0.00 21 ASN A C 4
ATOM 3346 O O . ASN A 1 10 ? -10.920 -0.498 -1.792 1.00 0.00 21 ASN A O 4
ATOM 3357 N N . VAL A 1 11 ? -11.754 -2.031 -0.381 1.00 0.00 22 VAL A N 4
ATOM 3358 C CA . VAL A 1 11 ? -10.565 -2.875 -0.442 1.00 0.00 22 VAL A CA 4
ATOM 3359 C C . VAL A 1 11 ? -10.675 -3.845 -1.618 1.00 0.00 22 VAL A C 4
ATOM 3360 O O . VAL A 1 11 ? -9.902 -4.794 -1.728 1.00 0.00 22 VAL A O 4
ATOM 3373 N N . LEU A 1 12 ? -11.644 -3.579 -2.493 1.00 0.00 23 LEU A N 4
ATOM 3374 C CA . LEU A 1 12 ? -11.954 -4.461 -3.611 1.00 0.00 23 LEU A CA 4
ATOM 3375 C C . LEU A 1 12 ? -10.724 -4.691 -4.479 1.00 0.00 23 LEU A C 4
ATOM 3376 O O . LEU A 1 12 ? -10.272 -3.783 -5.179 1.00 0.00 23 LEU A O 4
ATOM 3392 N N . PRO A 1 13 ? -10.171 -5.915 -4.417 1.00 0.00 24 PRO A N 4
ATOM 3393 C CA . PRO A 1 13 ? -8.975 -6.304 -5.171 1.00 0.00 24 PRO A CA 4
ATOM 3394 C C . PRO A 1 13 ? -9.073 -5.966 -6.657 1.00 0.00 24 PRO A C 4
ATOM 3395 O O . PRO A 1 13 ? -9.786 -6.630 -7.416 1.00 0.00 24 PRO A O 4
ATOM 3406 N N . ARG A 1 14 ? -8.351 -4.931 -7.061 1.00 0.00 25 ARG A N 4
ATOM 3407 C CA . ARG A 1 14 ? -8.315 -4.499 -8.451 1.00 0.00 25 ARG A CA 4
ATOM 3408 C C . ARG A 1 14 ? -6.883 -4.165 -8.842 1.00 0.00 25 ARG A C 4
ATOM 3409 O O . ARG A 1 14 ? -6.204 -3.397 -8.167 1.00 0.00 25 ARG A O 4
ATOM 3430 N N . GLU A 1 15 ? -6.443 -4.747 -9.953 1.00 0.00 26 GLU A N 4
ATOM 3431 C CA . GLU A 1 15 ? -5.068 -4.595 -10.428 1.00 0.00 26 GLU A CA 4
ATOM 3432 C C . GLU A 1 15 ? -4.643 -3.131 -10.652 1.00 0.00 26 GLU A C 4
ATOM 3433 O O . GLU A 1 15 ? -3.480 -2.811 -10.433 1.00 0.00 26 GLU A O 4
ATOM 3445 N N . PRO A 1 16 ? -5.538 -2.224 -11.123 1.00 0.00 27 PRO A N 4
ATOM 3446 C CA . PRO A 1 16 ? -5.230 -0.787 -11.203 1.00 0.00 27 PRO A CA 4
ATOM 3447 C C . PRO A 1 16 ? -4.657 -0.224 -9.898 1.00 0.00 27 PRO A C 4
ATOM 3448 O O . PRO A 1 16 ? -3.857 0.713 -9.917 1.00 0.00 27 PRO A O 4
ATOM 3459 N N . LEU A 1 17 ? -5.050 -0.811 -8.768 1.00 0.00 28 LEU A N 4
ATOM 3460 C CA . LEU A 1 17 ? -4.559 -0.373 -7.463 1.00 0.00 28 LEU A CA 4
ATOM 3461 C C . LEU A 1 17 ? -3.068 -0.644 -7.329 1.00 0.00 28 LEU A C 4
ATOM 3462 O O . LEU A 1 17 ? -2.352 0.095 -6.653 1.00 0.00 28 LEU A O 4
ATOM 3478 N N . ILE A 1 18 ? -2.603 -1.699 -7.987 1.00 0.00 29 ILE A N 4
ATOM 3479 C CA . ILE A 1 18 ? -1.186 -2.032 -7.993 1.00 0.00 29 ILE A CA 4
ATOM 3480 C C . ILE A 1 18 ? -0.392 -0.906 -8.645 1.00 0.00 29 ILE A C 4
ATOM 3481 O O . ILE A 1 18 ? 0.651 -0.493 -8.139 1.00 0.00 29 ILE A O 4
ATOM 3497 N N . ALA A 1 19 ? -0.918 -0.390 -9.750 1.00 0.00 30 ALA A N 4
ATOM 3498 C CA . ALA A 1 19 ? -0.270 0.685 -10.486 1.00 0.00 30 ALA A CA 4
ATOM 3499 C C . ALA A 1 19 ? -0.197 1.958 -9.650 1.00 0.00 30 ALA A C 4
ATOM 3500 O O . ALA A 1 19 ? 0.853 2.600 -9.581 1.00 0.00 30 ALA A O 4
ATOM 3507 N N . THR A 1 20 ? -1.309 2.314 -9.015 1.00 0.00 31 THR A N 4
ATOM 3508 C CA . THR A 1 20 ? -1.351 3.484 -8.148 1.00 0.00 31 THR A CA 4
ATOM 3509 C C . THR A 1 20 ? -0.384 3.319 -6.983 1.00 0.00 31 THR A C 4
ATOM 3510 O O . THR A 1 20 ? 0.330 4.255 -6.614 1.00 0.00 31 THR A O 4
ATOM 3521 N N . ALA A 1 21 ? -0.349 2.116 -6.416 1.00 0.00 32 ALA A N 4
ATOM 3522 C CA . ALA A 1 21 ? 0.535 1.831 -5.301 1.00 0.00 32 ALA A CA 4
ATOM 3523 C C . ALA A 1 21 ? 1.991 1.962 -5.720 1.00 0.00 32 ALA A C 4
ATOM 3524 O O . ALA A 1 21 ? 2.777 2.574 -5.020 1.00 0.00 32 ALA A O 4
ATOM 3531 N N . VAL A 1 22 ? 2.345 1.405 -6.873 1.00 0.00 33 VAL A N 4
ATOM 3532 C CA . VAL A 1 22 ? 3.715 1.501 -7.376 1.00 0.00 33 VAL A CA 4
ATOM 3533 C C . VAL A 1 22 ? 4.084 2.958 -7.672 1.00 0.00 33 VAL A C 4
ATOM 3534 O O . VAL A 1 22 ? 5.205 3.393 -7.392 1.00 0.00 33 VAL A O 4
ATOM 3547 N N . LYS A 1 23 ? 3.134 3.705 -8.235 1.00 0.00 34 LYS A N 4
ATOM 3548 C CA . LYS A 1 23 ? 3.310 5.140 -8.469 1.00 0.00 34 LYS A CA 4
ATOM 3549 C C . LYS A 1 23 ? 3.656 5.847 -7.166 1.00 0.00 34 LYS A C 4
ATOM 3550 O O . LYS A 1 23 ? 4.626 6.603 -7.088 1.00 0.00 34 LYS A O 4
ATOM 3569 N N . PHE A 1 24 ? 2.848 5.576 -6.156 1.00 0.00 35 PHE A N 4
ATOM 3570 C CA . PHE A 1 24 ? 3.033 6.129 -4.826 1.00 0.00 35 PHE A CA 4
ATOM 3571 C C . PHE A 1 24 ? 4.393 5.718 -4.255 1.00 0.00 35 PHE A C 4
ATOM 3572 O O . PHE A 1 24 ? 5.222 6.561 -3.913 1.00 0.00 35 PHE A O 4
ATOM 3589 N N . LEU A 1 25 ? 4.609 4.409 -4.208 1.00 0.00 36 LEU A N 4
ATOM 3590 C CA . LEU A 1 25 ? 5.813 3.799 -3.644 1.00 0.00 36 LEU A CA 4
ATOM 3591 C C . LEU A 1 25 ? 7.091 4.406 -4.202 1.00 0.00 36 LEU A C 4
ATOM 3592 O O . LEU A 1 25 ? 7.925 4.923 -3.456 1.00 0.00 36 LEU A O 4
ATOM 3608 N N . GLN A 1 26 ? 7.241 4.351 -5.514 1.00 0.00 37 GLN A N 4
ATOM 3609 C CA . GLN A 1 26 ? 8.493 4.734 -6.143 1.00 0.00 37 GLN A CA 4
ATOM 3610 C C . GLN A 1 26 ? 8.466 6.181 -6.611 1.00 0.00 37 GLN A C 4
ATOM 3611 O O . GLN A 1 26 ? 9.081 6.531 -7.617 1.00 0.00 37 GLN A O 4
ATOM 3625 N N . ASN A 1 27 ? 7.748 7.019 -5.877 1.00 0.00 38 ASN A N 4
ATOM 3626 C CA . ASN A 1 27 ? 7.762 8.451 -6.140 1.00 0.00 38 ASN A CA 4
ATOM 3627 C C . ASN A 1 27 ? 9.119 9.031 -5.752 1.00 0.00 38 ASN A C 4
ATOM 3628 O O . ASN A 1 27 ? 9.864 9.511 -6.606 1.00 0.00 38 ASN A O 4
ATOM 3639 N N . SER A 1 28 ? 9.450 8.949 -4.466 1.00 0.00 39 SER A N 4
ATOM 3640 C CA . SER A 1 28 ? 10.704 9.496 -3.970 1.00 0.00 39 SER A CA 4
ATOM 3641 C C . SER A 1 28 ? 10.999 9.021 -2.551 1.00 0.00 39 SER A C 4
ATOM 3642 O O . SER A 1 28 ? 11.911 8.231 -2.330 1.00 0.00 39 SER A O 4
ATOM 3650 N N . ARG A 1 29 ? 10.195 9.479 -1.600 1.00 0.00 40 ARG A N 4
ATOM 3651 C CA . ARG A 1 29 ? 10.474 9.261 -0.181 1.00 0.00 40 ARG A CA 4
ATOM 3652 C C . ARG A 1 29 ? 9.719 8.058 0.381 1.00 0.00 40 ARG A C 4
ATOM 3653 O O . ARG A 1 29 ? 10.047 7.569 1.460 1.00 0.00 40 ARG A O 4
ATOM 3674 N N . VAL A 1 30 ? 8.716 7.587 -0.351 1.00 0.00 41 VAL A N 4
ATOM 3675 C CA . VAL A 1 30 ? 7.803 6.560 0.158 1.00 0.00 41 VAL A CA 4
ATOM 3676 C C . VAL A 1 30 ? 8.520 5.264 0.535 1.00 0.00 41 VAL A C 4
ATOM 3677 O O . VAL A 1 30 ? 8.241 4.687 1.583 1.00 0.00 41 VAL A O 4
ATOM 3690 N N . ARG A 1 31 ? 9.448 4.811 -0.301 1.00 0.00 42 ARG A N 4
ATOM 3691 C CA . ARG A 1 31 ? 10.147 3.556 -0.027 1.00 0.00 42 ARG A CA 4
ATOM 3692 C C . ARG A 1 31 ? 11.055 3.687 1.193 1.00 0.00 42 ARG A C 4
ATOM 3693 O O . ARG A 1 31 ? 11.456 2.685 1.786 1.00 0.00 42 ARG A O 4
ATOM 3714 N N . GLN A 1 32 ? 11.383 4.917 1.561 1.00 0.00 43 GLN A N 4
ATOM 3715 C CA . GLN A 1 32 ? 12.194 5.161 2.746 1.00 0.00 43 GLN A CA 4
ATOM 3716 C C . GLN A 1 32 ? 11.302 5.399 3.964 1.00 0.00 43 GLN A C 4
ATOM 3717 O O . GLN A 1 32 ? 11.751 5.325 5.110 1.00 0.00 43 GLN A O 4
ATOM 3731 N N . SER A 1 33 ? 10.032 5.671 3.705 1.00 0.00 44 SER A N 4
ATOM 3732 C CA . SER A 1 33 ? 9.069 5.923 4.764 1.00 0.00 44 SER A CA 4
ATOM 3733 C C . SER A 1 33 ? 8.739 4.622 5.495 1.00 0.00 44 SER A C 4
ATOM 3734 O O . SER A 1 33 ? 8.840 3.538 4.914 1.00 0.00 44 SER A O 4
ATOM 3742 N N . PRO A 1 34 ? 8.357 4.718 6.780 1.00 0.00 45 PRO A N 4
ATOM 3743 C CA . PRO A 1 34 ? 8.030 3.563 7.620 1.00 0.00 45 PRO A CA 4
ATOM 3744 C C . PRO A 1 34 ? 7.173 2.525 6.900 1.00 0.00 45 PRO A C 4
ATOM 3745 O O . PRO A 1 34 ? 6.102 2.832 6.363 1.00 0.00 45 PRO A O 4
ATOM 3756 N N . LEU A 1 35 ? 7.658 1.291 6.884 1.00 0.00 46 LEU A N 4
ATOM 3757 C CA . LEU A 1 35 ? 6.962 0.212 6.206 1.00 0.00 46 LEU A CA 4
ATOM 3758 C C . LEU A 1 35 ? 5.682 -0.134 6.944 1.00 0.00 46 LEU A C 4
ATOM 3759 O O . LEU A 1 35 ? 4.691 -0.507 6.324 1.00 0.00 46 LEU A O 4
ATOM 3775 N N . ALA A 1 36 ? 5.710 0.005 8.268 1.00 0.00 47 ALA A N 4
ATOM 3776 C CA . ALA A 1 36 ? 4.527 -0.213 9.094 1.00 0.00 47 ALA A CA 4
ATOM 3777 C C . ALA A 1 36 ? 3.377 0.670 8.628 1.00 0.00 47 ALA A C 4
ATOM 3778 O O . ALA A 1 36 ? 2.238 0.210 8.515 1.00 0.00 47 ALA A O 4
ATOM 3785 N N . THR A 1 37 ? 3.686 1.935 8.345 1.00 0.00 48 THR A N 4
ATOM 3786 C CA . THR A 1 37 ? 2.710 2.844 7.765 1.00 0.00 48 THR A CA 4
ATOM 3787 C C . THR A 1 37 ? 2.156 2.264 6.480 1.00 0.00 48 THR A C 4
ATOM 3788 O O . THR A 1 37 ? 0.950 2.139 6.318 1.00 0.00 48 THR A O 4
ATOM 3799 N N . ARG A 1 38 ? 3.056 1.883 5.585 1.00 0.00 49 ARG A N 4
ATOM 3800 C CA . ARG A 1 38 ? 2.674 1.391 4.272 1.00 0.00 49 ARG A CA 4
ATOM 3801 C C . ARG A 1 38 ? 1.904 0.073 4.343 1.00 0.00 49 ARG A C 4
ATOM 3802 O O . ARG A 1 38 ? 1.177 -0.270 3.414 1.00 0.00 49 ARG A O 4
ATOM 3823 N N . ARG A 1 39 ? 2.050 -0.662 5.437 1.00 0.00 50 ARG A N 4
ATOM 3824 C CA . ARG A 1 39 ? 1.275 -1.880 5.628 1.00 0.00 50 ARG A CA 4
ATOM 3825 C C . ARG A 1 39 ? -0.199 -1.529 5.785 1.00 0.00 50 ARG A C 4
ATOM 3826 O O . ARG A 1 39 ? -1.033 -1.927 4.972 1.00 0.00 50 ARG A O 4
ATOM 3847 N N . ALA A 1 40 ? -0.501 -0.752 6.822 1.00 0.00 51 ALA A N 4
ATOM 3848 C CA . ALA A 1 40 ? -1.862 -0.299 7.074 1.00 0.00 51 ALA A CA 4
ATOM 3849 C C . ALA A 1 40 ? -2.368 0.511 5.892 1.00 0.00 51 ALA A C 4
ATOM 3850 O O . ALA A 1 40 ? -3.499 0.341 5.445 1.00 0.00 51 ALA A O 4
ATOM 3857 N N . PHE A 1 41 ? -1.496 1.373 5.388 1.00 0.00 52 PHE A N 4
ATOM 3858 C CA . PHE A 1 41 ? -1.772 2.210 4.231 1.00 0.00 52 PHE A CA 4
ATOM 3859 C C . PHE A 1 41 ? -2.333 1.384 3.082 1.00 0.00 52 PHE A C 4
ATOM 3860 O O . PHE A 1 41 ? -3.465 1.592 2.669 1.00 0.00 52 PHE A O 4
ATOM 3877 N N . LEU A 1 42 ? -1.555 0.421 2.604 1.00 0.00 53 LEU A N 4
ATOM 3878 C CA . LEU A 1 42 ? -1.960 -0.414 1.473 1.00 0.00 53 LEU A CA 4
ATOM 3879 C C . LEU A 1 42 ? -3.332 -1.055 1.701 1.00 0.00 53 LEU A C 4
ATOM 3880 O O . LEU A 1 42 ? -4.171 -1.076 0.800 1.00 0.00 53 LEU A O 4
ATOM 3896 N N . LYS A 1 43 ? -3.564 -1.549 2.912 1.00 0.00 54 LYS A N 4
ATOM 3897 C CA . LYS A 1 43 ? -4.841 -2.179 3.242 1.00 0.00 54 LYS A CA 4
ATOM 3898 C C . LYS A 1 43 ? -5.975 -1.157 3.243 1.00 0.00 54 LYS A C 4
ATOM 3899 O O . LYS A 1 43 ? -7.097 -1.458 2.834 1.00 0.00 54 LYS A O 4
ATOM 3918 N N . LYS A 1 44 ? -5.675 0.046 3.704 1.00 0.00 55 LYS A N 4
ATOM 3919 C CA . LYS A 1 44 ? -6.673 1.103 3.808 1.00 0.00 55 LYS A CA 4
ATOM 3920 C C . LYS A 1 44 ? -6.959 1.753 2.464 1.00 0.00 55 LYS A C 4
ATOM 3921 O O . LYS A 1 44 ? -8.021 2.342 2.277 1.00 0.00 55 LYS A O 4
ATOM 3940 N N . LYS A 1 45 ? -6.014 1.666 1.539 1.00 0.00 56 LYS A N 4
ATOM 3941 C CA . LYS A 1 45 ? -6.188 2.297 0.237 1.00 0.00 56 LYS A CA 4
ATOM 3942 C C . LYS A 1 45 ? -7.070 1.446 -0.666 1.00 0.00 56 LYS A C 4
ATOM 3943 O O . LYS A 1 45 ? -7.759 1.968 -1.540 1.00 0.00 56 LYS A O 4
ATOM 3962 N N . GLY A 1 46 ? -7.039 0.139 -0.453 1.00 0.00 57 GLY A N 4
ATOM 3963 C CA . GLY A 1 46 ? -7.876 -0.751 -1.233 1.00 0.00 57 GLY A CA 4
ATOM 3964 C C . GLY A 1 46 ? -7.100 -1.893 -1.855 1.00 0.00 57 GLY A C 4
ATOM 3965 O O . GLY A 1 46 ? -7.361 -2.284 -2.991 1.00 0.00 57 GLY A O 4
ATOM 3969 N N . LEU A 1 47 ? -6.132 -2.419 -1.121 1.00 0.00 58 LEU A N 4
ATOM 3970 C CA . LEU A 1 47 ? -5.353 -3.554 -1.590 1.00 0.00 58 LEU A CA 4
ATOM 3971 C C . LEU A 1 47 ? -5.301 -4.636 -0.524 1.00 0.00 58 LEU A C 4
ATOM 3972 O O . LEU A 1 47 ? -5.040 -4.356 0.649 1.00 0.00 58 LEU A O 4
ATOM 3988 N N . THR A 1 48 ? -5.560 -5.867 -0.934 1.00 0.00 59 THR A N 4
ATOM 3989 C CA . THR A 1 48 ? -5.470 -7.002 -0.035 1.00 0.00 59 THR A CA 4
ATOM 3990 C C . THR A 1 48 ? -4.016 -7.424 0.153 1.00 0.00 59 THR A C 4
ATOM 3991 O O . THR A 1 48 ? -3.119 -6.853 -0.473 1.00 0.00 59 THR A O 4
ATOM 4002 N N . ASP A 1 49 ? -3.774 -8.414 1.001 1.00 0.00 60 ASP A N 4
ATOM 4003 C CA . ASP A 1 49 ? -2.407 -8.816 1.332 1.00 0.00 60 ASP A CA 4
ATOM 4004 C C . ASP A 1 49 ? -1.632 -9.261 0.094 1.00 0.00 60 ASP A C 4
ATOM 4005 O O . ASP A 1 49 ? -0.454 -8.936 -0.056 1.00 0.00 60 ASP A O 4
ATOM 4014 N N . GLU A 1 50 ? -2.302 -9.962 -0.811 1.00 0.00 61 GLU A N 4
ATOM 4015 C CA . GLU A 1 50 ? -1.656 -10.422 -2.036 1.00 0.00 61 GLU A CA 4
ATOM 4016 C C . GLU A 1 50 ? -1.254 -9.239 -2.914 1.00 0.00 61 GLU A C 4
ATOM 4017 O O . GLU A 1 50 ? -0.242 -9.277 -3.612 1.00 0.00 61 GLU A O 4
ATOM 4029 N N . GLU A 1 51 ? -2.057 -8.183 -2.869 1.00 0.00 62 GLU A N 4
ATOM 4030 C CA . GLU A 1 51 ? -1.842 -7.011 -3.700 1.00 0.00 62 GLU A CA 4
ATOM 4031 C C . GLU A 1 51 ? -0.763 -6.104 -3.123 1.00 0.00 62 GLU A C 4
ATOM 4032 O O . GLU A 1 51 ? 0.025 -5.512 -3.866 1.00 0.00 62 GLU A O 4
ATOM 4044 N N . ILE A 1 52 ? -0.720 -5.991 -1.800 1.00 0.00 63 ILE A N 4
ATOM 4045 C CA . ILE A 1 52 ? 0.269 -5.137 -1.160 1.00 0.00 63 ILE A CA 4
ATOM 4046 C C . ILE A 1 52 ? 1.683 -5.649 -1.421 1.00 0.00 63 ILE A C 4
ATOM 4047 O O . ILE A 1 52 ? 2.572 -4.856 -1.734 1.00 0.00 63 ILE A O 4
ATOM 4063 N N . ASP A 1 53 ? 1.911 -6.962 -1.334 1.00 0.00 64 ASP A N 4
ATOM 4064 C CA . ASP A 1 53 ? 3.229 -7.469 -1.697 1.00 0.00 64 ASP A CA 4
ATOM 4065 C C . ASP A 1 53 ? 3.377 -7.540 -3.195 1.00 0.00 64 ASP A C 4
ATOM 4066 O O . ASP A 1 53 ? 4.477 -7.598 -3.683 1.00 0.00 64 ASP A O 4
ATOM 4075 N N . MET A 1 54 ? 2.284 -7.543 -3.936 1.00 0.00 65 MET A N 4
ATOM 4076 C CA . MET A 1 54 ? 2.397 -7.477 -5.386 1.00 0.00 65 MET A CA 4
ATOM 4077 C C . MET A 1 54 ? 3.071 -6.168 -5.790 1.00 0.00 65 MET A C 4
ATOM 4078 O O . MET A 1 54 ? 4.020 -6.156 -6.579 1.00 0.00 65 MET A O 4
ATOM 4092 N N . ALA A 1 55 ? 2.600 -5.073 -5.205 1.00 0.00 66 ALA A N 4
ATOM 4093 C CA . ALA A 1 55 ? 3.145 -3.755 -5.485 1.00 0.00 66 ALA A CA 4
ATOM 4094 C C . ALA A 1 55 ? 4.521 -3.586 -4.843 1.00 0.00 66 ALA A C 4
ATOM 4095 O O . ALA A 1 55 ? 5.440 -3.036 -5.451 1.00 0.00 66 ALA A O 4
ATOM 4102 N N . PHE A 1 56 ? 4.667 -4.075 -3.616 1.00 0.00 67 PHE A N 4
ATOM 4103 C CA . PHE A 1 56 ? 5.930 -3.946 -2.895 1.00 0.00 67 PHE A CA 4
ATOM 4104 C C . PHE A 1 56 ? 7.005 -4.874 -3.454 1.00 0.00 67 PHE A C 4
ATOM 4105 O O . PHE A 1 56 ? 8.192 -4.539 -3.429 1.00 0.00 67 PHE A O 4
ATOM 4122 N N . GLN A 1 57 ? 6.599 -6.025 -3.965 1.00 0.00 68 GLN A N 4
ATOM 4123 C CA . GLN A 1 57 ? 7.543 -6.981 -4.519 1.00 0.00 68 GLN A CA 4
ATOM 4124 C C . GLN A 1 57 ? 8.175 -6.395 -5.777 1.00 0.00 68 GLN A C 4
ATOM 4125 O O . GLN A 1 57 ? 9.397 -6.402 -5.943 1.00 0.00 68 GLN A O 4
ATOM 4139 N N . GLN A 1 58 ? 7.319 -5.860 -6.649 1.00 0.00 69 GLN A N 4
ATOM 4140 C CA . GLN A 1 58 ? 7.760 -5.305 -7.924 1.00 0.00 69 GLN A CA 4
ATOM 4141 C C . GLN A 1 58 ? 8.543 -4.008 -7.736 1.00 0.00 69 GLN A C 4
ATOM 4142 O O . GLN A 1 58 ? 9.437 -3.699 -8.523 1.00 0.00 69 GLN A O 4
ATOM 4156 N N . SER A 1 59 ? 8.208 -3.246 -6.701 1.00 0.00 70 SER A N 4
ATOM 4157 C CA . SER A 1 59 ? 8.889 -1.979 -6.447 1.00 0.00 70 SER A CA 4
ATOM 4158 C C . SER A 1 59 ? 10.297 -2.207 -5.892 1.00 0.00 70 SER A C 4
ATOM 4159 O O . SER A 1 59 ? 11.088 -1.268 -5.774 1.00 0.00 70 SER A O 4
ATOM 4167 N N . GLY A 1 60 ? 10.602 -3.455 -5.556 1.00 0.00 71 GLY A N 4
ATOM 4168 C CA . GLY A 1 60 ? 11.946 -3.808 -5.144 1.00 0.00 71 GLY A CA 4
ATOM 4169 C C . GLY A 1 60 ? 12.211 -3.554 -3.675 1.00 0.00 71 GLY A C 4
ATOM 4170 O O . GLY A 1 60 ? 13.355 -3.325 -3.277 1.00 0.00 71 GLY A O 4
ATOM 4174 N N . THR A 1 61 ? 11.167 -3.600 -2.863 1.00 0.00 72 THR A N 4
ATOM 4175 C CA . THR A 1 61 ? 11.327 -3.416 -1.433 1.00 0.00 72 THR A CA 4
ATOM 4176 C C . THR A 1 61 ? 11.850 -4.705 -0.797 1.00 0.00 72 THR A C 4
ATOM 4177 O O . THR A 1 61 ? 13.022 -4.779 -0.426 1.00 0.00 72 THR A O 4
ATOM 4188 N N . ALA A 1 62 ? 10.981 -5.714 -0.697 1.00 0.00 73 ALA A N 4
ATOM 4189 C CA . ALA A 1 62 ? 11.361 -7.044 -0.214 1.00 0.00 73 ALA A CA 4
ATOM 4190 C C . ALA A 1 62 ? 12.074 -6.982 1.139 1.00 0.00 73 ALA A C 4
ATOM 4191 O O . ALA A 1 62 ? 13.070 -7.668 1.365 1.00 0.00 73 ALA A O 4
ATOM 4198 N N . ALA A 1 63 ? 11.562 -6.147 2.031 1.00 0.00 74 ALA A N 4
ATOM 4199 C CA . ALA A 1 63 ? 12.120 -6.036 3.368 1.00 0.00 74 ALA A CA 4
ATOM 4200 C C . ALA A 1 63 ? 11.440 -7.022 4.311 1.00 0.00 74 ALA A C 4
ATOM 4201 O O . ALA A 1 63 ? 12.099 -7.722 5.082 1.00 0.00 74 ALA A O 4
ATOM 4208 N N . ASP A 1 64 ? 10.115 -7.074 4.231 1.00 0.00 75 ASP A N 4
ATOM 4209 C CA . ASP A 1 64 ? 9.313 -7.988 5.037 1.00 0.00 75 ASP A CA 4
ATOM 4210 C C . ASP A 1 64 ? 7.939 -8.146 4.398 1.00 0.00 75 ASP A C 4
ATOM 4211 O O . ASP A 1 64 ? 7.618 -7.458 3.420 1.00 0.00 75 ASP A O 4
ATOM 4220 N N . GLU A 1 65 ? 7.137 -9.048 4.943 1.00 0.00 76 GLU A N 4
ATOM 4221 C CA . GLU A 1 65 ? 5.819 -9.332 4.397 1.00 0.00 76 GLU A CA 4
ATOM 4222 C C . GLU A 1 65 ? 4.743 -8.584 5.181 1.00 0.00 76 GLU A C 4
ATOM 4223 O O . GLU A 1 65 ? 4.909 -8.321 6.370 1.00 0.00 76 GLU A O 4
ATOM 4235 N N . SER B 2 1 ? 4.243 17.017 6.502 1.00 0.00 101 SER B N 4
ATOM 4236 C CA . SER B 2 1 ? 2.959 16.701 5.844 1.00 0.00 101 SER B CA 4
ATOM 4237 C C . SER B 2 1 ? 2.878 15.219 5.486 1.00 0.00 101 SER B C 4
ATOM 4238 O O . SER B 2 1 ? 2.767 14.848 4.314 1.00 0.00 101 SER B O 4
ATOM 4248 N N . GLN B 2 2 ? 2.923 14.367 6.505 1.00 0.00 102 GLN B N 4
ATOM 4249 C CA . GLN B 2 2 ? 2.845 12.928 6.299 1.00 0.00 102 GLN B CA 4
ATOM 4250 C C . GLN B 2 2 ? 1.463 12.526 5.793 1.00 0.00 102 GLN B C 4
ATOM 4251 O O . GLN B 2 2 ? 1.343 11.846 4.779 1.00 0.00 102 GLN B O 4
ATOM 4265 N N . GLU B 2 3 ? 0.429 12.971 6.496 1.00 0.00 103 GLU B N 4
ATOM 4266 C CA . GLU B 2 3 ? -0.946 12.596 6.175 1.00 0.00 103 GLU B CA 4
ATOM 4267 C C . GLU B 2 3 ? -1.306 13.032 4.754 1.00 0.00 103 GLU B C 4
ATOM 4268 O O . GLU B 2 3 ? -1.895 12.272 3.985 1.00 0.00 103 GLU B O 4
ATOM 4280 N N . LYS B 2 4 ? -0.921 14.259 4.416 1.00 0.00 104 LYS B N 4
ATOM 4281 C CA . LYS B 2 4 ? -1.198 14.841 3.105 1.00 0.00 104 LYS B CA 4
ATOM 4282 C C . LYS B 2 4 ? -0.547 14.015 1.995 1.00 0.00 104 LYS B C 4
ATOM 4283 O O . LYS B 2 4 ? -1.068 13.922 0.884 1.00 0.00 104 LYS B O 4
ATOM 4302 N N . PHE B 2 5 ? 0.582 13.400 2.321 1.00 0.00 105 PHE B N 4
ATOM 4303 C CA . PHE B 2 5 ? 1.333 12.584 1.373 1.00 0.00 105 PHE B CA 4
ATOM 4304 C C . PHE B 2 5 ? 0.612 11.264 1.118 1.00 0.00 105 PHE B C 4
ATOM 4305 O O . PHE B 2 5 ? 0.617 10.747 0.005 1.00 0.00 105 PHE B O 4
ATOM 4322 N N . PHE B 2 6 ? -0.032 10.740 2.153 1.00 0.00 106 PHE B N 4
ATOM 4323 C CA . PHE B 2 6 ? -0.686 9.440 2.073 1.00 0.00 106 PHE B CA 4
ATOM 4324 C C . PHE B 2 6 ? -2.054 9.534 1.394 1.00 0.00 106 PHE B C 4
ATOM 4325 O O . PHE B 2 6 ? -2.591 8.531 0.913 1.00 0.00 106 PHE B O 4
ATOM 4342 N N . GLN B 2 7 ? -2.628 10.726 1.370 1.00 0.00 107 GLN B N 4
ATOM 4343 C CA . GLN B 2 7 ? -3.932 10.919 0.749 1.00 0.00 107 GLN B CA 4
ATOM 4344 C C . GLN B 2 7 ? -3.797 11.466 -0.671 1.00 0.00 107 GLN B C 4
ATOM 4345 O O . GLN B 2 7 ? -4.163 10.799 -1.639 1.00 0.00 107 GLN B O 4
ATOM 4359 N N . GLU B 2 8 ? -3.236 12.662 -0.787 1.00 0.00 108 GLU B N 4
ATOM 4360 C CA . GLU B 2 8 ? -3.231 13.396 -2.050 1.00 0.00 108 GLU B CA 4
ATOM 4361 C C . GLU B 2 8 ? -2.428 12.682 -3.133 1.00 0.00 108 GLU B C 4
ATOM 4362 O O . GLU B 2 8 ? -2.794 12.705 -4.310 1.00 0.00 108 GLU B O 4
ATOM 4374 N N . LEU B 2 9 ? -1.342 12.043 -2.736 1.00 0.00 109 LEU B N 4
ATOM 4375 C CA . LEU B 2 9 ? -0.431 11.439 -3.696 1.00 0.00 109 LEU B CA 4
ATOM 4376 C C . LEU B 2 9 ? -0.963 10.092 -4.178 1.00 0.00 109 LEU B C 4
ATOM 4377 O O . LEU B 2 9 ? -0.397 9.476 -5.079 1.00 0.00 109 LEU B O 4
ATOM 4393 N N . PHE B 2 10 ? -2.071 9.648 -3.599 1.00 0.00 110 PHE B N 4
ATOM 4394 C CA . PHE B 2 10 ? -2.654 8.367 -3.969 1.00 0.00 110 PHE B CA 4
ATOM 4395 C C . PHE B 2 10 ? -3.830 8.564 -4.924 1.00 0.00 110 PHE B C 4
ATOM 4396 O O . PHE B 2 10 ? -4.420 7.597 -5.407 1.00 0.00 110 PHE B O 4
ATOM 4413 N N . ASP B 2 11 ? -4.180 9.823 -5.174 1.00 0.00 111 ASP B N 4
ATOM 4414 C CA . ASP B 2 11 ? -5.317 10.151 -6.039 1.00 0.00 111 ASP B CA 4
ATOM 4415 C C . ASP B 2 11 ? -5.172 9.533 -7.427 1.00 0.00 111 ASP B C 4
ATOM 4416 O O . ASP B 2 11 ? -6.077 8.852 -7.908 1.00 0.00 111 ASP B O 4
ATOM 4425 N N . SER B 2 12 ? -4.036 9.768 -8.061 1.00 0.00 112 SER B N 4
ATOM 4426 C CA . SER B 2 12 ? -3.792 9.256 -9.395 1.00 0.00 112 SER B CA 4
ATOM 4427 C C . SER B 2 12 ? -2.291 9.144 -9.622 1.00 0.00 112 SER B C 4
ATOM 4428 O O . SER B 2 12 ? -1.608 10.187 -9.565 1.00 0.00 112 SER B O 4
ATOM 4437 N N . GLU A 1 9 ? -12.934 1.270 2.266 1.00 0.00 20 GLU A N 5
ATOM 4438 C CA . GLU A 1 9 ? -12.217 0.834 1.079 1.00 0.00 20 GLU A CA 5
ATOM 4439 C C . GLU A 1 9 ? -13.007 -0.211 0.301 1.00 0.00 20 GLU A C 5
ATOM 4440 O O . GLU A 1 9 ? -13.142 -0.116 -0.919 1.00 0.00 20 GLU A O 5
ATOM 4452 N N . ASN A 1 10 ? -13.499 -1.218 1.027 1.00 0.00 21 ASN A N 5
ATOM 4453 C CA . ASN A 1 10 ? -14.224 -2.354 0.449 1.00 0.00 21 ASN A CA 5
ATOM 4454 C C . ASN A 1 10 ? -13.258 -3.277 -0.282 1.00 0.00 21 ASN A C 5
ATOM 4455 O O . ASN A 1 10 ? -13.660 -4.309 -0.819 1.00 0.00 21 ASN A O 5
ATOM 4466 N N . VAL A 1 11 ? -11.979 -2.897 -0.242 1.00 0.00 22 VAL A N 5
ATOM 4467 C CA . VAL A 1 11 ? -10.865 -3.696 -0.751 1.00 0.00 22 VAL A CA 5
ATOM 4468 C C . VAL A 1 11 ? -11.180 -4.375 -2.085 1.00 0.00 22 VAL A C 5
ATOM 4469 O O . VAL A 1 11 ? -11.495 -5.566 -2.132 1.00 0.00 22 VAL A O 5
ATOM 4482 N N . LEU A 1 12 ? -11.100 -3.611 -3.161 1.00 0.00 23 LEU A N 5
ATOM 4483 C CA . LEU A 1 12 ? -11.250 -4.158 -4.500 1.00 0.00 23 LEU A CA 5
ATOM 4484 C C . LEU A 1 12 ? -9.880 -4.412 -5.119 1.00 0.00 23 LEU A C 5
ATOM 4485 O O . LEU A 1 12 ? -9.168 -3.463 -5.456 1.00 0.00 23 LEU A O 5
ATOM 4501 N N . PRO A 1 13 ? -9.487 -5.695 -5.252 1.00 0.00 24 PRO A N 5
ATOM 4502 C CA . PRO A 1 13 ? -8.213 -6.081 -5.879 1.00 0.00 24 PRO A CA 5
ATOM 4503 C C . PRO A 1 13 ? -8.146 -5.641 -7.338 1.00 0.00 24 PRO A C 5
ATOM 4504 O O . PRO A 1 13 ? -8.430 -6.414 -8.255 1.00 0.00 24 PRO A O 5
ATOM 4515 N N . ARG A 1 14 ? -7.775 -4.389 -7.542 1.00 0.00 25 ARG A N 5
ATOM 4516 C CA . ARG A 1 14 ? -7.744 -3.795 -8.863 1.00 0.00 25 ARG A CA 5
ATOM 4517 C C . ARG A 1 14 ? -6.314 -3.668 -9.359 1.00 0.00 25 ARG A C 5
ATOM 4518 O O . ARG A 1 14 ? -5.427 -3.208 -8.640 1.00 0.00 25 ARG A O 5
ATOM 4539 N N . GLU A 1 15 ? -6.114 -4.072 -10.602 1.00 0.00 26 GLU A N 5
ATOM 4540 C CA . GLU A 1 15 ? -4.801 -4.065 -11.231 1.00 0.00 26 GLU A CA 5
ATOM 4541 C C . GLU A 1 15 ? -4.248 -2.644 -11.409 1.00 0.00 26 GLU A C 5
ATOM 4542 O O . GLU A 1 15 ? -3.074 -2.407 -11.123 1.00 0.00 26 GLU A O 5
ATOM 4554 N N . PRO A 1 16 ? -5.061 -1.669 -11.893 1.00 0.00 27 PRO A N 5
ATOM 4555 C CA . PRO A 1 16 ? -4.623 -0.271 -11.992 1.00 0.00 27 PRO A CA 5
ATOM 4556 C C . PRO A 1 16 ? -4.303 0.333 -10.627 1.00 0.00 27 PRO A C 5
ATOM 4557 O O . PRO A 1 16 ? -3.537 1.293 -10.522 1.00 0.00 27 PRO A O 5
ATOM 4568 N N . LEU A 1 17 ? -4.881 -0.245 -9.579 1.00 0.00 28 LEU A N 5
ATOM 4569 C CA . LEU A 1 17 ? -4.635 0.225 -8.224 1.00 0.00 28 LEU A CA 5
ATOM 4570 C C . LEU A 1 17 ? -3.223 -0.147 -7.795 1.00 0.00 28 LEU A C 5
ATOM 4571 O O . LEU A 1 17 ? -2.572 0.589 -7.053 1.00 0.00 28 LEU A O 5
ATOM 4587 N N . ILE A 1 18 ? -2.746 -1.286 -8.281 1.00 0.00 29 ILE A N 5
ATOM 4588 C CA . ILE A 1 18 ? -1.370 -1.697 -8.043 1.00 0.00 29 ILE A CA 5
ATOM 4589 C C . ILE A 1 18 ? -0.420 -0.678 -8.663 1.00 0.00 29 ILE A C 5
ATOM 4590 O O . ILE A 1 18 ? 0.536 -0.237 -8.028 1.00 0.00 29 ILE A O 5
ATOM 4606 N N . ALA A 1 19 ? -0.719 -0.278 -9.897 1.00 0.00 30 ALA A N 5
ATOM 4607 C CA . ALA A 1 19 ? 0.068 0.739 -10.591 1.00 0.00 30 ALA A CA 5
ATOM 4608 C C . ALA A 1 19 ? -0.019 2.079 -9.861 1.00 0.00 30 ALA A C 5
ATOM 4609 O O . ALA A 1 19 ? 0.904 2.891 -9.914 1.00 0.00 30 ALA A O 5
ATOM 4616 N N . THR A 1 20 ? -1.142 2.301 -9.189 1.00 0.00 31 THR A N 5
ATOM 4617 C CA . THR A 1 20 ? -1.319 3.476 -8.349 1.00 0.00 31 THR A CA 5
ATOM 4618 C C . THR A 1 20 ? -0.377 3.421 -7.149 1.00 0.00 31 THR A C 5
ATOM 4619 O O . THR A 1 20 ? 0.257 4.417 -6.794 1.00 0.00 31 THR A O 5
ATOM 4630 N N . ALA A 1 21 ? -0.283 2.244 -6.538 1.00 0.00 32 ALA A N 5
ATOM 4631 C CA . ALA A 1 21 ? 0.596 2.035 -5.395 1.00 0.00 32 ALA A CA 5
ATOM 4632 C C . ALA A 1 21 ? 2.050 2.258 -5.790 1.00 0.00 32 ALA A C 5
ATOM 4633 O O . ALA A 1 21 ? 2.796 2.926 -5.082 1.00 0.00 32 ALA A O 5
ATOM 4640 N N . VAL A 1 22 ? 2.439 1.714 -6.935 1.00 0.00 33 VAL A N 5
ATOM 4641 C CA . VAL A 1 22 ? 3.795 1.880 -7.443 1.00 0.00 33 VAL A CA 5
ATOM 4642 C C . VAL A 1 22 ? 4.091 3.363 -7.696 1.00 0.00 33 VAL A C 5
ATOM 4643 O O . VAL A 1 22 ? 5.162 3.863 -7.343 1.00 0.00 33 VAL A O 5
ATOM 4656 N N . LYS A 1 23 ? 3.124 4.061 -8.299 1.00 0.00 34 LYS A N 5
ATOM 4657 C CA . LYS A 1 23 ? 3.212 5.509 -8.505 1.00 0.00 34 LYS A CA 5
ATOM 4658 C C . LYS A 1 23 ? 3.503 6.214 -7.189 1.00 0.00 34 LYS A C 5
ATOM 4659 O O . LYS A 1 23 ? 4.424 7.025 -7.087 1.00 0.00 34 LYS A O 5
ATOM 4678 N N . PHE A 1 24 ? 2.693 5.889 -6.195 1.00 0.00 35 PHE A N 5
ATOM 4679 C CA . PHE A 1 24 ? 2.833 6.434 -4.859 1.00 0.00 35 PHE A CA 5
ATOM 4680 C C . PHE A 1 24 ? 4.238 6.168 -4.319 1.00 0.00 35 PHE A C 5
ATOM 4681 O O . PHE A 1 24 ? 4.945 7.084 -3.905 1.00 0.00 35 PHE A O 5
ATOM 4698 N N . LEU A 1 25 ? 4.636 4.907 -4.381 1.00 0.00 36 LEU A N 5
ATOM 4699 C CA . LEU A 1 25 ? 5.912 4.443 -3.843 1.00 0.00 36 LEU A CA 5
ATOM 4700 C C . LEU A 1 25 ? 7.117 5.161 -4.450 1.00 0.00 36 LEU A C 5
ATOM 4701 O O . LEU A 1 25 ? 7.968 5.680 -3.725 1.00 0.00 36 LEU A O 5
ATOM 4717 N N . GLN A 1 26 ? 7.182 5.196 -5.773 1.00 0.00 37 GLN A N 5
ATOM 4718 C CA . GLN A 1 26 ? 8.397 5.611 -6.472 1.00 0.00 37 GLN A CA 5
ATOM 4719 C C . GLN A 1 26 ? 8.569 7.128 -6.531 1.00 0.00 37 GLN A C 5
ATOM 4720 O O . GLN A 1 26 ? 9.102 7.665 -7.500 1.00 0.00 37 GLN A O 5
ATOM 4734 N N . ASN A 1 27 ? 8.138 7.808 -5.481 1.00 0.00 38 ASN A N 5
ATOM 4735 C CA . ASN A 1 27 ? 8.452 9.217 -5.304 1.00 0.00 38 ASN A CA 5
ATOM 4736 C C . ASN A 1 27 ? 9.594 9.357 -4.304 1.00 0.00 38 ASN A C 5
ATOM 4737 O O . ASN A 1 27 ? 9.684 10.344 -3.569 1.00 0.00 38 ASN A O 5
ATOM 4748 N N . SER A 1 28 ? 10.440 8.322 -4.276 1.00 0.00 39 SER A N 5
ATOM 4749 C CA . SER A 1 28 ? 11.647 8.275 -3.450 1.00 0.00 39 SER A CA 5
ATOM 4750 C C . SER A 1 28 ? 11.322 8.096 -1.968 1.00 0.00 39 SER A C 5
ATOM 4751 O O . SER A 1 28 ? 11.622 7.050 -1.389 1.00 0.00 39 SER A O 5
ATOM 4759 N N . ARG A 1 29 ? 10.680 9.093 -1.369 1.00 0.00 40 ARG A N 5
ATOM 4760 C CA . ARG A 1 29 ? 10.399 9.080 0.066 1.00 0.00 40 ARG A CA 5
ATOM 4761 C C . ARG A 1 29 ? 9.603 7.853 0.485 1.00 0.00 40 ARG A C 5
ATOM 4762 O O . ARG A 1 29 ? 9.915 7.220 1.489 1.00 0.00 40 ARG A O 5
ATOM 4783 N N . VAL A 1 30 ? 8.582 7.516 -0.292 1.00 0.00 41 VAL A N 5
ATOM 4784 C CA . VAL A 1 30 ? 7.675 6.437 0.074 1.00 0.00 41 VAL A CA 5
ATOM 4785 C C . VAL A 1 30 ? 8.396 5.099 0.171 1.00 0.00 41 VAL A C 5
ATOM 4786 O O . VAL A 1 30 ? 8.130 4.310 1.075 1.00 0.00 41 VAL A O 5
ATOM 4799 N N . ARG A 1 31 ? 9.328 4.848 -0.737 1.00 0.00 42 ARG A N 5
ATOM 4800 C CA . ARG A 1 31 ? 10.046 3.577 -0.742 1.00 0.00 42 ARG A CA 5
ATOM 4801 C C . ARG A 1 31 ? 10.995 3.482 0.450 1.00 0.00 42 ARG A C 5
ATOM 4802 O O . ARG A 1 31 ? 11.504 2.408 0.764 1.00 0.00 42 ARG A O 5
ATOM 4823 N N . GLN A 1 32 ? 11.220 4.608 1.112 1.00 0.00 43 GLN A N 5
ATOM 4824 C CA . GLN A 1 32 ? 12.089 4.654 2.279 1.00 0.00 43 GLN A CA 5
ATOM 4825 C C . GLN A 1 32 ? 11.309 5.030 3.540 1.00 0.00 43 GLN A C 5
ATOM 4826 O O . GLN A 1 32 ? 11.900 5.274 4.594 1.00 0.00 43 GLN A O 5
ATOM 4840 N N . SER A 1 33 ? 9.985 5.075 3.431 1.00 0.00 44 SER A N 5
ATOM 4841 C CA . SER A 1 33 ? 9.139 5.409 4.572 1.00 0.00 44 SER A CA 5
ATOM 4842 C C . SER A 1 33 ? 8.813 4.144 5.369 1.00 0.00 44 SER A C 5
ATOM 4843 O O . SER A 1 33 ? 8.848 3.042 4.822 1.00 0.00 44 SER A O 5
ATOM 4851 N N . PRO A 1 34 ? 8.509 4.286 6.672 1.00 0.00 45 PRO A N 5
ATOM 4852 C CA . PRO A 1 34 ? 8.208 3.147 7.549 1.00 0.00 45 PRO A CA 5
ATOM 4853 C C . PRO A 1 34 ? 7.181 2.189 6.952 1.00 0.00 45 PRO A C 5
ATOM 4854 O O . PRO A 1 34 ? 6.025 2.559 6.714 1.00 0.00 45 PRO A O 5
ATOM 4865 N N . LEU A 1 35 ? 7.618 0.957 6.706 1.00 0.00 46 LEU A N 5
ATOM 4866 C CA . LEU A 1 35 ? 6.750 -0.096 6.186 1.00 0.00 46 LEU A CA 5
ATOM 4867 C C . LEU A 1 35 ? 5.564 -0.342 7.108 1.00 0.00 46 LEU A C 5
ATOM 4868 O O . LEU A 1 35 ? 4.504 -0.757 6.654 1.00 0.00 46 LEU A O 5
ATOM 4884 N N . ALA A 1 36 ? 5.748 -0.071 8.399 1.00 0.00 47 ALA A N 5
ATOM 4885 C CA . ALA A 1 36 ? 4.673 -0.215 9.378 1.00 0.00 47 ALA A CA 5
ATOM 4886 C C . ALA A 1 36 ? 3.444 0.592 8.958 1.00 0.00 47 ALA A C 5
ATOM 4887 O O . ALA A 1 36 ? 2.312 0.117 9.053 1.00 0.00 47 ALA A O 5
ATOM 4894 N N . THR A 1 37 ? 3.676 1.808 8.477 1.00 0.00 48 THR A N 5
ATOM 4895 C CA . THR A 1 37 ? 2.599 2.634 7.957 1.00 0.00 48 THR A CA 5
ATOM 4896 C C . THR A 1 37 ? 2.087 2.064 6.642 1.00 0.00 48 THR A C 5
ATOM 4897 O O . THR A 1 37 ? 0.890 1.851 6.474 1.00 0.00 48 THR A O 5
ATOM 4908 N N . ARG A 1 38 ? 3.015 1.780 5.735 1.00 0.00 49 ARG A N 5
ATOM 4909 C CA . ARG A 1 38 ? 2.675 1.368 4.379 1.00 0.00 49 ARG A CA 5
ATOM 4910 C C . ARG A 1 38 ? 1.887 0.052 4.345 1.00 0.00 49 ARG A C 5
ATOM 4911 O O . ARG A 1 38 ? 1.117 -0.180 3.418 1.00 0.00 49 ARG A O 5
ATOM 4932 N N . ARG A 1 39 ? 2.063 -0.798 5.356 1.00 0.00 50 ARG A N 5
ATOM 4933 C CA . ARG A 1 39 ? 1.291 -2.039 5.451 1.00 0.00 50 ARG A CA 5
ATOM 4934 C C . ARG A 1 39 ? -0.204 -1.736 5.559 1.00 0.00 50 ARG A C 5
ATOM 4935 O O . ARG A 1 39 ? -0.991 -2.099 4.678 1.00 0.00 50 ARG A O 5
ATOM 4956 N N . ALA A 1 40 ? -0.584 -1.041 6.626 1.00 0.00 51 ALA A N 5
ATOM 4957 C CA . ALA A 1 40 ? -1.980 -0.687 6.853 1.00 0.00 51 ALA A CA 5
ATOM 4958 C C . ALA A 1 40 ? -2.452 0.294 5.792 1.00 0.00 51 ALA A C 5
ATOM 4959 O O . ALA A 1 40 ? -3.618 0.286 5.391 1.00 0.00 51 ALA A O 5
ATOM 4966 N N . PHE A 1 41 ? -1.528 1.126 5.336 1.00 0.00 52 PHE A N 5
ATOM 4967 C CA . PHE A 1 41 ? -1.796 2.088 4.282 1.00 0.00 52 PHE A CA 5
ATOM 4968 C C . PHE A 1 41 ? -2.354 1.396 3.045 1.00 0.00 52 PHE A C 5
ATOM 4969 O O . PHE A 1 41 ? -3.447 1.738 2.592 1.00 0.00 52 PHE A O 5
ATOM 4986 N N . LEU A 1 42 ? -1.624 0.408 2.520 1.00 0.00 53 LEU A N 5
ATOM 4987 C CA . LEU A 1 42 ? -2.047 -0.293 1.307 1.00 0.00 53 LEU A CA 5
ATOM 4988 C C . LEU A 1 42 ? -3.406 -0.956 1.504 1.00 0.00 53 LEU A C 5
ATOM 4989 O O . LEU A 1 42 ? -4.280 -0.856 0.643 1.00 0.00 53 LEU A O 5
ATOM 5005 N N . LYS A 1 43 ? -3.584 -1.617 2.645 1.00 0.00 54 LYS A N 5
ATOM 5006 C CA . LYS A 1 43 ? -4.845 -2.300 2.938 1.00 0.00 54 LYS A CA 5
ATOM 5007 C C . LYS A 1 43 ? -6.017 -1.322 2.911 1.00 0.00 54 LYS A C 5
ATOM 5008 O O . LYS A 1 43 ? -7.061 -1.603 2.327 1.00 0.00 54 LYS A O 5
ATOM 5027 N N . LYS A 1 44 ? -5.824 -0.162 3.526 1.00 0.00 55 LYS A N 5
ATOM 5028 C CA . LYS A 1 44 ? -6.857 0.868 3.574 1.00 0.00 55 LYS A CA 5
ATOM 5029 C C . LYS A 1 44 ? -7.077 1.507 2.205 1.00 0.00 55 LYS A C 5
ATOM 5030 O O . LYS A 1 44 ? -8.114 2.113 1.958 1.00 0.00 55 LYS A O 5
ATOM 5049 N N . LYS A 1 45 ? -6.086 1.400 1.328 1.00 0.00 56 LYS A N 5
ATOM 5050 C CA . LYS A 1 45 ? -6.205 1.959 -0.015 1.00 0.00 56 LYS A CA 5
ATOM 5051 C C . LYS A 1 45 ? -7.148 1.123 -0.877 1.00 0.00 56 LYS A C 5
ATOM 5052 O O . LYS A 1 45 ? -7.682 1.615 -1.873 1.00 0.00 56 LYS A O 5
ATOM 5071 N N . GLY A 1 46 ? -7.346 -0.136 -0.498 1.00 0.00 57 GLY A N 5
ATOM 5072 C CA . GLY A 1 46 ? -8.338 -0.956 -1.166 1.00 0.00 57 GLY A CA 5
ATOM 5073 C C . GLY A 1 46 ? -7.766 -2.167 -1.880 1.00 0.00 57 GLY A C 5
ATOM 5074 O O . GLY A 1 46 ? -8.298 -2.584 -2.903 1.00 0.00 57 GLY A O 5
ATOM 5078 N N . LEU A 1 47 ? -6.698 -2.740 -1.350 1.00 0.00 58 LEU A N 5
ATOM 5079 C CA . LEU A 1 47 ? -6.145 -3.964 -1.915 1.00 0.00 58 LEU A CA 5
ATOM 5080 C C . LEU A 1 47 ? -5.714 -4.922 -0.809 1.00 0.00 58 LEU A C 5
ATOM 5081 O O . LEU A 1 47 ? -5.220 -4.499 0.239 1.00 0.00 58 LEU A O 5
ATOM 5097 N N . THR A 1 48 ? -5.930 -6.213 -1.044 1.00 0.00 59 THR A N 5
ATOM 5098 C CA . THR A 1 48 ? -5.730 -7.238 -0.030 1.00 0.00 59 THR A CA 5
ATOM 5099 C C . THR A 1 48 ? -4.256 -7.454 0.300 1.00 0.00 59 THR A C 5
ATOM 5100 O O . THR A 1 48 ? -3.385 -7.074 -0.480 1.00 0.00 59 THR A O 5
ATOM 5111 N N . ASP A 1 49 ? -3.993 -8.078 1.448 1.00 0.00 60 ASP A N 5
ATOM 5112 C CA . ASP A 1 49 ? -2.633 -8.266 1.964 1.00 0.00 60 ASP A CA 5
ATOM 5113 C C . ASP A 1 49 ? -1.704 -8.853 0.900 1.00 0.00 60 ASP A C 5
ATOM 5114 O O . ASP A 1 49 ? -0.619 -8.324 0.647 1.00 0.00 60 ASP A O 5
ATOM 5123 N N . GLU A 1 50 ? -2.162 -9.921 0.256 1.00 0.00 61 GLU A N 5
ATOM 5124 C CA . GLU A 1 50 ? -1.405 -10.581 -0.808 1.00 0.00 61 GLU A CA 5
ATOM 5125 C C . GLU A 1 50 ? -0.973 -9.589 -1.895 1.00 0.00 61 GLU A C 5
ATOM 5126 O O . GLU A 1 50 ? 0.140 -9.666 -2.426 1.00 0.00 61 GLU A O 5
ATOM 5138 N N . GLU A 1 51 ? -1.854 -8.654 -2.211 1.00 0.00 62 GLU A N 5
ATOM 5139 C CA . GLU A 1 51 ? -1.620 -7.706 -3.286 1.00 0.00 62 GLU A CA 5
ATOM 5140 C C . GLU A 1 51 ? -0.676 -6.602 -2.835 1.00 0.00 62 GLU A C 5
ATOM 5141 O O . GLU A 1 51 ? 0.029 -6.005 -3.653 1.00 0.00 62 GLU A O 5
ATOM 5153 N N . ILE A 1 52 ? -0.651 -6.329 -1.536 1.00 0.00 63 ILE A N 5
ATOM 5154 C CA . ILE A 1 52 ? 0.228 -5.293 -1.025 1.00 0.00 63 ILE A CA 5
ATOM 5155 C C . ILE A 1 52 ? 1.680 -5.722 -1.183 1.00 0.00 63 ILE A C 5
ATOM 5156 O O . ILE A 1 52 ? 2.537 -4.908 -1.534 1.00 0.00 63 ILE A O 5
ATOM 5172 N N . ASP A 1 53 ? 1.962 -7.007 -0.956 1.00 0.00 64 ASP A N 5
ATOM 5173 C CA . ASP A 1 53 ? 3.321 -7.493 -1.142 1.00 0.00 64 ASP A CA 5
ATOM 5174 C C . ASP A 1 53 ? 3.605 -7.623 -2.618 1.00 0.00 64 ASP A C 5
ATOM 5175 O O . ASP A 1 53 ? 4.740 -7.521 -3.032 1.00 0.00 64 ASP A O 5
ATOM 5184 N N . MET A 1 54 ? 2.568 -7.860 -3.412 1.00 0.00 65 MET A N 5
ATOM 5185 C CA . MET A 1 54 ? 2.728 -7.918 -4.861 1.00 0.00 65 MET A CA 5
ATOM 5186 C C . MET A 1 54 ? 3.234 -6.574 -5.377 1.00 0.00 65 MET A C 5
ATOM 5187 O O . MET A 1 54 ? 4.211 -6.510 -6.127 1.00 0.00 65 MET A O 5
ATOM 5201 N N . ALA A 1 55 ? 2.584 -5.503 -4.938 1.00 0.00 66 ALA A N 5
ATOM 5202 C CA . ALA A 1 55 ? 2.962 -4.153 -5.333 1.00 0.00 66 ALA A CA 5
ATOM 5203 C C . ALA A 1 55 ? 4.332 -3.786 -4.774 1.00 0.00 66 ALA A C 5
ATOM 5204 O O . ALA A 1 55 ? 5.193 -3.284 -5.499 1.00 0.00 66 ALA A O 5
ATOM 5211 N N . PHE A 1 56 ? 4.533 -4.056 -3.489 1.00 0.00 67 PHE A N 5
ATOM 5212 C CA . PHE A 1 56 ? 5.796 -3.749 -2.828 1.00 0.00 67 PHE A CA 5
ATOM 5213 C C . PHE A 1 56 ? 6.948 -4.567 -3.409 1.00 0.00 67 PHE A C 5
ATOM 5214 O O . PHE A 1 56 ? 8.067 -4.066 -3.548 1.00 0.00 67 PHE A O 5
ATOM 5231 N N . GLN A 1 57 ? 6.663 -5.816 -3.749 1.00 0.00 68 GLN A N 5
ATOM 5232 C CA . GLN A 1 57 ? 7.644 -6.699 -4.366 1.00 0.00 68 GLN A CA 5
ATOM 5233 C C . GLN A 1 57 ? 8.100 -6.097 -5.685 1.00 0.00 68 GLN A C 5
ATOM 5234 O O . GLN A 1 57 ? 9.288 -5.884 -5.923 1.00 0.00 68 GLN A O 5
ATOM 5248 N N . GLN A 1 58 ? 7.108 -5.801 -6.514 1.00 0.00 69 GLN A N 5
ATOM 5249 C CA . GLN A 1 58 ? 7.313 -5.300 -7.864 1.00 0.00 69 GLN A CA 5
ATOM 5250 C C . GLN A 1 58 ? 8.033 -3.951 -7.866 1.00 0.00 69 GLN A C 5
ATOM 5251 O O . GLN A 1 58 ? 8.842 -3.673 -8.750 1.00 0.00 69 GLN A O 5
ATOM 5265 N N . SER A 1 59 ? 7.748 -3.123 -6.870 1.00 0.00 70 SER A N 5
ATOM 5266 C CA . SER A 1 59 ? 8.313 -1.777 -6.815 1.00 0.00 70 SER A CA 5
ATOM 5267 C C . SER A 1 59 ? 9.727 -1.766 -6.238 1.00 0.00 70 SER A C 5
ATOM 5268 O O . SER A 1 59 ? 10.387 -0.720 -6.211 1.00 0.00 70 SER A O 5
ATOM 5276 N N . GLY A 1 60 ? 10.181 -2.930 -5.779 1.00 0.00 71 GLY A N 5
ATOM 5277 C CA . GLY A 1 60 ? 11.495 -3.034 -5.171 1.00 0.00 71 GLY A CA 5
ATOM 5278 C C . GLY A 1 60 ? 11.592 -2.218 -3.902 1.00 0.00 71 GLY A C 5
ATOM 5279 O O . GLY A 1 60 ? 12.397 -1.293 -3.809 1.00 0.00 71 GLY A O 5
ATOM 5283 N N . THR A 1 61 ? 10.772 -2.556 -2.920 1.00 0.00 72 THR A N 5
ATOM 5284 C CA . THR A 1 61 ? 10.664 -1.742 -1.719 1.00 0.00 72 THR A CA 5
ATOM 5285 C C . THR A 1 61 ? 10.722 -2.582 -0.450 1.00 0.00 72 THR A C 5
ATOM 5286 O O . THR A 1 61 ? 10.598 -2.056 0.658 1.00 0.00 72 THR A O 5
ATOM 5297 N N . ALA A 1 62 ? 10.901 -3.884 -0.609 1.00 0.00 73 ALA A N 5
ATOM 5298 C CA . ALA A 1 62 ? 10.895 -4.792 0.523 1.00 0.00 73 ALA A CA 5
ATOM 5299 C C . ALA A 1 62 ? 12.262 -5.423 0.712 1.00 0.00 73 ALA A C 5
ATOM 5300 O O . ALA A 1 62 ? 12.872 -5.901 -0.243 1.00 0.00 73 ALA A O 5
ATOM 5307 N N . ALA A 1 63 ? 12.740 -5.407 1.952 1.00 0.00 74 ALA A N 5
ATOM 5308 C CA . ALA A 1 63 ? 13.987 -6.075 2.301 1.00 0.00 74 ALA A CA 5
ATOM 5309 C C . ALA A 1 63 ? 13.872 -7.558 1.987 1.00 0.00 74 ALA A C 5
ATOM 5310 O O . ALA A 1 63 ? 14.820 -8.194 1.532 1.00 0.00 74 ALA A O 5
ATOM 5317 N N . ASP A 1 64 ? 12.685 -8.084 2.237 1.00 0.00 75 ASP A N 5
ATOM 5318 C CA . ASP A 1 64 ? 12.324 -9.447 1.881 1.00 0.00 75 ASP A CA 5
ATOM 5319 C C . ASP A 1 64 ? 10.807 -9.541 1.890 1.00 0.00 75 ASP A C 5
ATOM 5320 O O . ASP A 1 64 ? 10.187 -10.051 0.959 1.00 0.00 75 ASP A O 5
ATOM 5329 N N . GLU A 1 65 ? 10.223 -9.003 2.952 1.00 0.00 76 GLU A N 5
ATOM 5330 C CA . GLU A 1 65 ? 8.782 -8.850 3.064 1.00 0.00 76 GLU A CA 5
ATOM 5331 C C . GLU A 1 65 ? 8.451 -7.371 3.247 1.00 0.00 76 GLU A C 5
ATOM 5332 O O . GLU A 1 65 ? 9.270 -6.613 3.766 1.00 0.00 76 GLU A O 5
ATOM 5344 N N . SER B 2 1 ? 0.945 19.429 2.512 1.00 0.00 101 SER B N 5
ATOM 5345 C CA . SER B 2 1 ? 1.990 18.932 3.428 1.00 0.00 101 SER B CA 5
ATOM 5346 C C . SER B 2 1 ? 2.009 17.402 3.445 1.00 0.00 101 SER B C 5
ATOM 5347 O O . SER B 2 1 ? 1.522 16.766 2.505 1.00 0.00 101 SER B O 5
ATOM 5357 N N . GLN B 2 2 ? 2.566 16.818 4.511 1.00 0.00 102 GLN B N 5
ATOM 5358 C CA . GLN B 2 2 ? 2.762 15.367 4.600 1.00 0.00 102 GLN B CA 5
ATOM 5359 C C . GLN B 2 2 ? 1.471 14.584 4.362 1.00 0.00 102 GLN B C 5
ATOM 5360 O O . GLN B 2 2 ? 1.485 13.553 3.691 1.00 0.00 102 GLN B O 5
ATOM 5374 N N . GLU B 2 3 ? 0.364 15.060 4.921 1.00 0.00 103 GLU B N 5
ATOM 5375 C CA . GLU B 2 3 ? -0.914 14.359 4.800 1.00 0.00 103 GLU B CA 5
ATOM 5376 C C . GLU B 2 3 ? -1.349 14.230 3.344 1.00 0.00 103 GLU B C 5
ATOM 5377 O O . GLU B 2 3 ? -1.584 13.121 2.861 1.00 0.00 103 GLU B O 5
ATOM 5389 N N . LYS B 2 4 ? -1.437 15.353 2.641 1.00 0.00 104 LYS B N 5
ATOM 5390 C CA . LYS B 2 4 ? -1.824 15.349 1.232 1.00 0.00 104 LYS B CA 5
ATOM 5391 C C . LYS B 2 4 ? -0.857 14.525 0.398 1.00 0.00 104 LYS B C 5
ATOM 5392 O O . LYS B 2 4 ? -1.248 13.879 -0.569 1.00 0.00 104 LYS B O 5
ATOM 5411 N N . PHE B 2 5 ? 0.404 14.535 0.773 1.00 0.00 105 PHE B N 5
ATOM 5412 C CA . PHE B 2 5 ? 1.407 13.805 0.021 1.00 0.00 105 PHE B CA 5
ATOM 5413 C C . PHE B 2 5 ? 1.328 12.311 0.310 1.00 0.00 105 PHE B C 5
ATOM 5414 O O . PHE B 2 5 ? 1.784 11.495 -0.485 1.00 0.00 105 PHE B O 5
ATOM 5431 N N . PHE B 2 6 ? 0.758 11.939 1.443 1.00 0.00 106 PHE B N 5
ATOM 5432 C CA . PHE B 2 6 ? 0.651 10.530 1.767 1.00 0.00 106 PHE B CA 5
ATOM 5433 C C . PHE B 2 6 ? -0.718 9.970 1.383 1.00 0.00 106 PHE B C 5
ATOM 5434 O O . PHE B 2 6 ? -0.844 8.803 1.037 1.00 0.00 106 PHE B O 5
ATOM 5451 N N . GLN B 2 7 ? -1.748 10.798 1.462 1.00 0.00 107 GLN B N 5
ATOM 5452 C CA . GLN B 2 7 ? -3.105 10.350 1.168 1.00 0.00 107 GLN B CA 5
ATOM 5453 C C . GLN B 2 7 ? -3.528 10.713 -0.253 1.00 0.00 107 GLN B C 5
ATOM 5454 O O . GLN B 2 7 ? -4.032 9.871 -0.997 1.00 0.00 107 GLN B O 5
ATOM 5468 N N . GLU B 2 8 ? -3.315 11.964 -0.627 1.00 0.00 108 GLU B N 5
ATOM 5469 C CA . GLU B 2 8 ? -3.825 12.482 -1.891 1.00 0.00 108 GLU B CA 5
ATOM 5470 C C . GLU B 2 8 ? -2.925 12.086 -3.061 1.00 0.00 108 GLU B C 5
ATOM 5471 O O . GLU B 2 8 ? -3.402 11.883 -4.179 1.00 0.00 108 GLU B O 5
ATOM 5483 N N . LEU B 2 9 ? -1.624 11.973 -2.791 1.00 0.00 109 LEU B N 5
ATOM 5484 C CA . LEU B 2 9 ? -0.649 11.581 -3.812 1.00 0.00 109 LEU B CA 5
ATOM 5485 C C . LEU B 2 9 ? -1.013 10.218 -4.377 1.00 0.00 109 LEU B C 5
ATOM 5486 O O . LEU B 2 9 ? -0.772 9.930 -5.549 1.00 0.00 109 LEU B O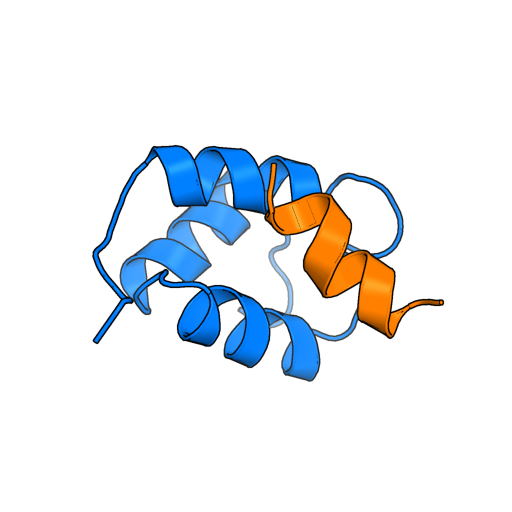 5
ATOM 5502 N N . PHE B 2 10 ? -1.609 9.391 -3.533 1.00 0.00 110 PHE B N 5
ATOM 5503 C CA . PHE B 2 10 ? -1.982 8.048 -3.927 1.00 0.00 110 PHE B CA 5
ATOM 5504 C C . PHE B 2 10 ? -3.047 8.079 -5.016 1.00 0.00 110 PHE B C 5
ATOM 5505 O O . PHE B 2 10 ? -2.860 7.493 -6.078 1.00 0.00 110 PHE B O 5
ATOM 5522 N N . ASP B 2 11 ? -4.145 8.788 -4.752 1.00 0.00 111 ASP B N 5
ATOM 5523 C CA . ASP B 2 11 ? -5.305 8.785 -5.647 1.00 0.00 111 ASP B CA 5
ATOM 5524 C C . ASP B 2 11 ? -4.903 9.058 -7.092 1.00 0.00 111 ASP B C 5
ATOM 5525 O O . ASP B 2 11 ? -5.022 8.182 -7.949 1.00 0.00 111 ASP B O 5
ATOM 5534 N N . SER B 2 12 ? -4.411 10.257 -7.357 1.00 0.00 112 SER B N 5
ATOM 5535 C CA . SER B 2 12 ? -4.025 10.629 -8.704 1.00 0.00 112 SER B CA 5
ATOM 5536 C C . SER B 2 12 ? -2.727 11.431 -8.686 1.00 0.00 112 SER B C 5
ATOM 5537 O O . SER B 2 12 ? -2.780 12.657 -8.462 1.00 0.00 112 SER B O 5
ATOM 5546 N N . GLU A 1 9 ? -14.534 -6.018 2.480 1.00 0.00 20 GLU A N 6
ATOM 5547 C CA . GLU A 1 9 ? -15.570 -5.560 1.564 1.00 0.00 20 GLU A CA 6
ATOM 5548 C C . GLU A 1 9 ? -15.068 -4.417 0.679 1.00 0.00 20 GLU A C 6
ATOM 5549 O O . GLU A 1 9 ? -15.597 -4.180 -0.405 1.00 0.00 20 GLU A O 6
ATOM 5561 N N . ASN A 1 10 ? -14.049 -3.711 1.150 1.00 0.00 21 ASN A N 6
ATOM 5562 C CA . ASN A 1 10 ? -13.541 -2.540 0.440 1.00 0.00 21 ASN A CA 6
ATOM 5563 C C . ASN A 1 10 ? -12.194 -2.815 -0.215 1.00 0.00 21 ASN A C 6
ATOM 5564 O O . ASN A 1 10 ? -11.652 -1.963 -0.919 1.00 0.00 21 ASN A O 6
ATOM 5575 N N . VAL A 1 11 ? -11.649 -4.002 0.011 1.00 0.00 22 VAL A N 6
ATOM 5576 C CA . VAL A 1 11 ? -10.377 -4.363 -0.590 1.00 0.00 22 VAL A CA 6
ATOM 5577 C C . VAL A 1 11 ? -10.598 -5.074 -1.921 1.00 0.00 22 VAL A C 6
ATOM 5578 O O . VAL A 1 11 ? -10.885 -6.270 -1.980 1.00 0.00 22 VAL A O 6
ATOM 5591 N N . LEU A 1 12 ? -10.531 -4.311 -2.994 1.00 0.00 23 LEU A N 6
ATOM 5592 C CA . LEU A 1 12 ? -10.619 -4.882 -4.322 1.00 0.00 23 LEU A CA 6
ATOM 5593 C C . LEU A 1 12 ? -9.222 -5.035 -4.908 1.00 0.00 23 LEU A C 6
ATOM 5594 O O . LEU A 1 12 ? -8.621 -4.055 -5.349 1.00 0.00 23 LEU A O 6
ATOM 5610 N N . PRO A 1 13 ? -8.686 -6.267 -4.906 1.00 0.00 24 PRO A N 6
ATOM 5611 C CA . PRO A 1 13 ? -7.382 -6.574 -5.508 1.00 0.00 24 PRO A CA 6
ATOM 5612 C C . PRO A 1 13 ? -7.382 -6.333 -7.016 1.00 0.00 24 PRO A C 6
ATOM 5613 O O . PRO A 1 13 ? -7.648 -7.239 -7.810 1.00 0.00 24 PRO A O 6
ATOM 5624 N N . ARG A 1 14 ? -7.099 -5.095 -7.400 1.00 0.00 25 ARG A N 6
ATOM 5625 C CA . ARG A 1 14 ? -7.136 -4.692 -8.797 1.00 0.00 25 ARG A CA 6
ATOM 5626 C C . ARG A 1 14 ? -5.832 -4.026 -9.202 1.00 0.00 25 ARG A C 6
ATOM 5627 O O . ARG A 1 14 ? -5.047 -3.623 -8.354 1.00 0.00 25 ARG A O 6
ATOM 5648 N N . GLU A 1 15 ? -5.619 -3.889 -10.499 1.00 0.00 26 GLU A N 6
ATOM 5649 C CA . GLU A 1 15 ? -4.364 -3.352 -11.017 1.00 0.00 26 GLU A CA 6
ATOM 5650 C C . GLU A 1 15 ? -4.237 -1.823 -10.868 1.00 0.00 26 GLU A C 6
ATOM 5651 O O . GLU A 1 15 ? -3.160 -1.344 -10.511 1.00 0.00 26 GLU A O 6
ATOM 5663 N N . PRO A 1 16 ? -5.303 -1.025 -11.135 1.00 0.00 27 PRO A N 6
ATOM 5664 C CA . PRO A 1 16 ? -5.246 0.442 -11.027 1.00 0.00 27 PRO A CA 6
ATOM 5665 C C . PRO A 1 16 ? -4.625 0.935 -9.715 1.00 0.00 27 PRO A C 6
ATOM 5666 O O . PRO A 1 16 ? -3.795 1.849 -9.716 1.00 0.00 27 PRO A O 6
ATOM 5677 N N . LEU A 1 17 ? -5.007 0.327 -8.597 1.00 0.00 28 LEU A N 6
ATOM 5678 C CA . LEU A 1 17 ? -4.492 0.757 -7.303 1.00 0.00 28 LEU A CA 6
ATOM 5679 C C . LEU A 1 17 ? -3.067 0.258 -7.073 1.00 0.00 28 LEU A C 6
ATOM 5680 O O . LEU A 1 17 ? -2.304 0.879 -6.338 1.00 0.00 28 LEU A O 6
ATOM 5696 N N . ILE A 1 18 ? -2.704 -0.849 -7.720 1.00 0.00 29 ILE A N 6
ATOM 5697 C CA . ILE A 1 18 ? -1.332 -1.341 -7.673 1.00 0.00 29 ILE A CA 6
ATOM 5698 C C . ILE A 1 18 ? -0.416 -0.348 -8.368 1.00 0.00 29 ILE A C 6
ATOM 5699 O O . ILE A 1 18 ? 0.609 0.057 -7.822 1.00 0.00 29 ILE A O 6
ATOM 5715 N N . ALA A 1 19 ? -0.813 0.058 -9.570 1.00 0.00 30 ALA A N 6
ATOM 5716 C CA . ALA A 1 19 ? -0.063 1.042 -10.340 1.00 0.00 30 ALA A CA 6
ATOM 5717 C C . ALA A 1 19 ? 0.071 2.342 -9.558 1.00 0.00 30 ALA A C 6
ATOM 5718 O O . ALA A 1 19 ? 1.131 2.972 -9.552 1.00 0.00 30 ALA A O 6
ATOM 5725 N N . THR A 1 20 ? -1.008 2.722 -8.882 1.00 0.00 31 THR A N 6
ATOM 5726 C CA . THR A 1 20 ? -1.006 3.912 -8.048 1.00 0.00 31 THR A CA 6
ATOM 5727 C C . THR A 1 20 ? -0.039 3.745 -6.873 1.00 0.00 31 THR A C 6
ATOM 5728 O O . THR A 1 20 ? 0.692 4.669 -6.525 1.00 0.00 31 THR A O 6
ATOM 5739 N N . ALA A 1 21 ? -0.029 2.552 -6.283 1.00 0.00 32 ALA A N 6
ATOM 5740 C CA . ALA A 1 21 ? 0.847 2.257 -5.153 1.00 0.00 32 ALA A CA 6
ATOM 5741 C C . ALA A 1 21 ? 2.315 2.261 -5.575 1.00 0.00 32 ALA A C 6
ATOM 5742 O O . ALA A 1 21 ? 3.175 2.739 -4.841 1.00 0.00 32 ALA A O 6
ATOM 5749 N N . VAL A 1 22 ? 2.597 1.728 -6.758 1.00 0.00 33 VAL A N 6
ATOM 5750 C CA . VAL A 1 22 ? 3.963 1.678 -7.262 1.00 0.00 33 VAL A CA 6
ATOM 5751 C C . VAL A 1 22 ? 4.526 3.087 -7.451 1.00 0.00 33 VAL A C 6
ATOM 5752 O O . VAL A 1 22 ? 5.626 3.384 -6.976 1.00 0.00 33 VAL A O 6
ATOM 5765 N N . LYS A 1 23 ? 3.767 3.959 -8.118 1.00 0.00 34 LYS A N 6
ATOM 5766 C CA . LYS A 1 23 ? 4.215 5.334 -8.328 1.00 0.00 34 LYS A CA 6
ATOM 5767 C C . LYS A 1 23 ? 4.252 6.074 -7.000 1.00 0.00 34 LYS A C 6
ATOM 5768 O O . LYS A 1 23 ? 5.091 6.943 -6.788 1.00 0.00 34 LYS A O 6
ATOM 5787 N N . PHE A 1 24 ? 3.335 5.714 -6.110 1.00 0.00 35 PHE A N 6
ATOM 5788 C CA . PHE A 1 24 ? 3.276 6.293 -4.781 1.00 0.00 35 PHE A CA 6
ATOM 5789 C C . PHE A 1 24 ? 4.586 6.042 -4.042 1.00 0.00 35 PHE A C 6
ATOM 5790 O O . PHE A 1 24 ? 5.235 6.969 -3.556 1.00 0.00 35 PHE A O 6
ATOM 5807 N N . LEU A 1 25 ? 4.973 4.776 -3.996 1.00 0.00 36 LEU A N 6
ATOM 5808 C CA . LEU A 1 25 ? 6.178 4.340 -3.301 1.00 0.00 36 LEU A CA 6
ATOM 5809 C C . LEU A 1 25 ? 7.435 5.018 -3.841 1.00 0.00 36 LEU A C 6
ATOM 5810 O O . LEU A 1 25 ? 8.241 5.553 -3.074 1.00 0.00 36 LEU A O 6
ATOM 5826 N N . GLN A 1 26 ? 7.593 5.011 -5.154 1.00 0.00 37 GLN A N 6
ATOM 5827 C CA . GLN A 1 26 ? 8.824 5.485 -5.774 1.00 0.00 37 GLN A CA 6
ATOM 5828 C C . GLN A 1 26 ? 8.745 6.964 -6.136 1.00 0.00 37 GLN A C 6
ATOM 5829 O O . GLN A 1 26 ? 9.655 7.498 -6.771 1.00 0.00 37 GLN A O 6
ATOM 5843 N N . ASN A 1 27 ? 7.670 7.625 -5.723 1.00 0.00 38 ASN A N 6
ATOM 5844 C CA . ASN A 1 27 ? 7.468 9.030 -6.057 1.00 0.00 38 ASN A CA 6
ATOM 5845 C C . ASN A 1 27 ? 8.596 9.885 -5.499 1.00 0.00 38 ASN A C 6
ATOM 5846 O O . ASN A 1 27 ? 9.142 10.738 -6.199 1.00 0.00 38 ASN A O 6
ATOM 5857 N N . SER A 1 28 ? 8.957 9.651 -4.239 1.00 0.00 39 SER A N 6
ATOM 5858 C CA . SER A 1 28 ? 9.978 10.462 -3.590 1.00 0.00 39 SER A CA 6
ATOM 5859 C C . SER A 1 28 ? 10.631 9.710 -2.434 1.00 0.00 39 SER A C 6
ATOM 5860 O O . SER A 1 28 ? 11.807 9.358 -2.495 1.00 0.00 39 SER A O 6
ATOM 5868 N N . ARG A 1 29 ? 9.864 9.450 -1.383 1.00 0.00 40 ARG A N 6
ATOM 5869 C CA . ARG A 1 29 ? 10.440 8.917 -0.157 1.00 0.00 40 ARG A CA 6
ATOM 5870 C C . ARG A 1 29 ? 9.665 7.725 0.395 1.00 0.00 40 ARG A C 6
ATOM 5871 O O . ARG A 1 29 ? 10.129 7.081 1.327 1.00 0.00 40 ARG A O 6
ATOM 5892 N N . VAL A 1 30 ? 8.495 7.431 -0.171 1.00 0.00 41 VAL A N 6
ATOM 5893 C CA . VAL A 1 30 ? 7.612 6.401 0.391 1.00 0.00 41 VAL A CA 6
ATOM 5894 C C . VAL A 1 30 ? 8.299 5.041 0.493 1.00 0.00 41 VAL A C 6
ATOM 5895 O O . VAL A 1 30 ? 8.128 4.326 1.483 1.00 0.00 41 VAL A O 6
ATOM 5908 N N . ARG A 1 31 ? 9.080 4.682 -0.517 1.00 0.00 42 ARG A N 6
ATOM 5909 C CA . ARG A 1 31 ? 9.769 3.398 -0.509 1.00 0.00 42 ARG A CA 6
ATOM 5910 C C . ARG A 1 31 ? 10.812 3.362 0.608 1.00 0.00 42 ARG A C 6
ATOM 5911 O O . ARG A 1 31 ? 11.209 2.291 1.066 1.00 0.00 42 ARG A O 6
ATOM 5932 N N . GLN A 1 32 ? 11.226 4.543 1.063 1.00 0.00 43 GLN A N 6
ATOM 5933 C CA . GLN A 1 32 ? 12.160 4.655 2.181 1.00 0.00 43 GLN A CA 6
ATOM 5934 C C . GLN A 1 32 ? 11.405 4.921 3.485 1.00 0.00 43 GLN A C 6
ATOM 5935 O O . GLN A 1 32 ? 11.998 4.960 4.561 1.00 0.00 43 GLN A O 6
ATOM 5949 N N . SER A 1 33 ? 10.096 5.115 3.379 1.00 0.00 44 SER A N 6
ATOM 5950 C CA . SER A 1 33 ? 9.269 5.448 4.532 1.00 0.00 44 SER A CA 6
ATOM 5951 C C . SER A 1 33 ? 8.873 4.188 5.306 1.00 0.00 44 SER A C 6
ATOM 5952 O O . SER A 1 33 ? 8.864 3.086 4.748 1.00 0.00 44 SER A O 6
ATOM 5960 N N . PRO A 1 34 ? 8.547 4.350 6.604 1.00 0.00 45 PRO A N 6
ATOM 5961 C CA . PRO A 1 34 ? 8.145 3.249 7.489 1.00 0.00 45 PRO A CA 6
ATOM 5962 C C . PRO A 1 34 ? 7.129 2.296 6.860 1.00 0.00 45 PRO A C 6
ATOM 5963 O O . PRO A 1 34 ? 6.058 2.706 6.386 1.00 0.00 45 PRO A O 6
ATOM 5974 N N . LEU A 1 35 ? 7.473 1.016 6.876 1.00 0.00 46 LEU A N 6
ATOM 5975 C CA . LEU A 1 35 ? 6.614 -0.018 6.328 1.00 0.00 46 LEU A CA 6
ATOM 5976 C C . LEU A 1 35 ? 5.342 -0.147 7.151 1.00 0.00 46 LEU A C 6
ATOM 5977 O O . LEU A 1 35 ? 4.316 -0.603 6.648 1.00 0.00 46 LEU A O 6
ATOM 5993 N N . ALA A 1 36 ? 5.414 0.265 8.412 1.00 0.00 47 ALA A N 6
ATOM 5994 C CA . ALA A 1 36 ? 4.251 0.271 9.289 1.00 0.00 47 ALA A CA 6
ATOM 5995 C C . ALA A 1 36 ? 3.130 1.116 8.691 1.00 0.00 47 ALA A C 6
ATOM 5996 O O . ALA A 1 36 ? 1.970 0.700 8.678 1.00 0.00 47 ALA A O 6
ATOM 6003 N N . THR A 1 37 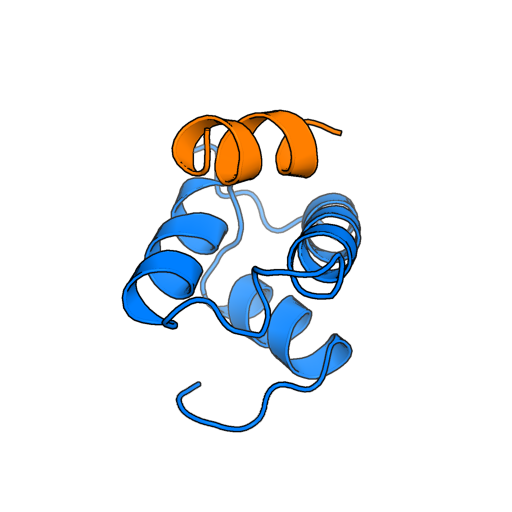? 3.486 2.292 8.183 1.00 0.00 48 THR A N 6
ATOM 6004 C CA . THR A 1 37 ? 2.526 3.155 7.512 1.00 0.00 48 THR A CA 6
ATOM 6005 C C . THR A 1 37 ? 2.011 2.488 6.246 1.00 0.00 48 THR A C 6
ATOM 6006 O O . THR A 1 37 ? 0.808 2.375 6.041 1.00 0.00 48 THR A O 6
ATOM 6017 N N . ARG A 1 38 ? 2.940 2.014 5.424 1.00 0.00 49 ARG A N 6
ATOM 6018 C CA . ARG A 1 38 ? 2.604 1.500 4.100 1.00 0.00 49 ARG A CA 6
ATOM 6019 C C . ARG A 1 38 ? 1.742 0.239 4.171 1.00 0.00 49 ARG A C 6
ATOM 6020 O O . ARG A 1 38 ? 0.918 -0.006 3.291 1.00 0.00 49 ARG A O 6
ATOM 6041 N N . ARG A 1 39 ? 1.933 -0.556 5.214 1.00 0.00 50 ARG A N 6
ATOM 6042 C CA . ARG A 1 39 ? 1.163 -1.785 5.390 1.00 0.00 50 ARG A CA 6
ATOM 6043 C C . ARG A 1 39 ? -0.307 -1.478 5.641 1.00 0.00 50 ARG A C 6
ATOM 6044 O O . ARG A 1 39 ? -1.187 -2.001 4.951 1.00 0.00 50 ARG A O 6
ATOM 6065 N N . ALA A 1 40 ? -0.571 -0.621 6.620 1.00 0.00 51 ALA A N 6
ATOM 6066 C CA . ALA A 1 40 ? -1.931 -0.186 6.899 1.00 0.00 51 ALA A CA 6
ATOM 6067 C C . ALA A 1 40 ? -2.485 0.584 5.708 1.00 0.00 51 ALA A C 6
ATOM 6068 O O . ALA A 1 40 ? -3.639 0.419 5.330 1.00 0.00 51 ALA A O 6
ATOM 6075 N N . PHE A 1 41 ? -1.623 1.405 5.122 1.00 0.00 52 PHE A N 6
ATOM 6076 C CA . PHE A 1 41 ? -1.938 2.200 3.944 1.00 0.00 52 PHE A CA 6
ATOM 6077 C C . PHE A 1 41 ? -2.523 1.339 2.834 1.00 0.00 52 PHE A C 6
ATOM 6078 O O . PHE A 1 41 ? -3.705 1.451 2.543 1.00 0.00 52 PHE A O 6
ATOM 6095 N N . LEU A 1 42 ? -1.715 0.459 2.242 1.00 0.00 53 LEU A N 6
ATOM 6096 C CA . LEU A 1 42 ? -2.172 -0.340 1.103 1.00 0.00 53 LEU A CA 6
ATOM 6097 C C . LEU A 1 42 ? -3.416 -1.156 1.449 1.00 0.00 53 LEU A C 6
ATOM 6098 O O . LEU A 1 42 ? -4.312 -1.304 0.619 1.00 0.00 53 LEU A O 6
ATOM 6114 N N . LYS A 1 43 ? -3.495 -1.652 2.677 1.00 0.00 54 LYS A N 6
ATOM 6115 C CA . LYS A 1 43 ? -4.666 -2.411 3.103 1.00 0.00 54 LYS A CA 6
ATOM 6116 C C . LYS A 1 43 ? -5.907 -1.516 3.157 1.00 0.00 54 LYS A C 6
ATOM 6117 O O . LYS A 1 43 ? -7.009 -1.947 2.820 1.00 0.00 54 LYS A O 6
ATOM 6136 N N . LYS A 1 44 ? -5.718 -0.264 3.559 1.00 0.00 55 LYS A N 6
ATOM 6137 C CA . LYS A 1 44 ? -6.805 0.711 3.593 1.00 0.00 55 LYS A CA 6
ATOM 6138 C C . LYS A 1 44 ? -7.121 1.236 2.199 1.00 0.00 55 LYS A C 6
ATOM 6139 O O . LYS A 1 44 ? -8.227 1.715 1.939 1.00 0.00 55 LYS A O 6
ATOM 6158 N N . LYS A 1 45 ? -6.147 1.158 1.303 1.00 0.00 56 LYS A N 6
ATOM 6159 C CA . LYS A 1 45 ? -6.330 1.652 -0.050 1.00 0.00 56 LYS A CA 6
ATOM 6160 C C . LYS A 1 45 ? -7.154 0.668 -0.871 1.00 0.00 56 LYS A C 6
ATOM 6161 O O . LYS A 1 45 ? -7.650 1.007 -1.943 1.00 0.00 56 LYS A O 6
ATOM 6180 N N . GLY A 1 46 ? -7.299 -0.546 -0.357 1.00 0.00 57 GLY A N 6
ATOM 6181 C CA . GLY A 1 46 ? -8.127 -1.531 -1.018 1.00 0.00 57 GLY A CA 6
ATOM 6182 C C . GLY A 1 46 ? -7.348 -2.735 -1.504 1.00 0.00 57 GLY A C 6
ATOM 6183 O O . GLY A 1 46 ? -7.788 -3.435 -2.410 1.00 0.00 57 GLY A O 6
ATOM 6187 N N . LEU A 1 47 ? -6.194 -2.985 -0.904 1.00 0.00 58 LEU A N 6
ATOM 6188 C CA . LEU A 1 47 ? -5.392 -4.142 -1.267 1.00 0.00 58 LEU A CA 6
ATOM 6189 C C . LEU A 1 47 ? -5.436 -5.192 -0.171 1.00 0.00 58 LEU A C 6
ATOM 6190 O O . LEU A 1 47 ? -5.421 -4.866 1.016 1.00 0.00 58 LEU A O 6
ATOM 6206 N N . THR A 1 48 ? -5.500 -6.449 -0.579 1.00 0.00 59 THR A N 6
ATOM 6207 C CA . THR A 1 48 ? -5.384 -7.560 0.347 1.00 0.00 59 THR A CA 6
ATOM 6208 C C . THR A 1 48 ? -3.913 -7.877 0.593 1.00 0.00 59 THR A C 6
ATOM 6209 O O . THR A 1 48 ? -3.044 -7.291 -0.055 1.00 0.00 59 THR A O 6
ATOM 6220 N N . ASP A 1 49 ? -3.626 -8.788 1.509 1.00 0.00 60 ASP A N 6
ATOM 6221 C CA . ASP A 1 49 ? -2.243 -9.133 1.828 1.00 0.00 60 ASP A CA 6
ATOM 6222 C C . ASP A 1 49 ? -1.498 -9.670 0.609 1.00 0.00 60 ASP A C 6
ATOM 6223 O O . ASP A 1 49 ? -0.347 -9.315 0.376 1.00 0.00 60 ASP A O 6
ATOM 6232 N N . GLU A 1 50 ? -2.160 -10.497 -0.184 1.00 0.00 61 GLU A N 6
ATOM 6233 C CA . GLU A 1 50 ? -1.549 -11.017 -1.403 1.00 0.00 61 GLU A CA 6
ATOM 6234 C C . GLU A 1 50 ? -1.171 -9.872 -2.345 1.00 0.00 61 GLU A C 6
ATOM 6235 O O . GLU A 1 50 ? -0.100 -9.872 -2.955 1.00 0.00 61 GLU A O 6
ATOM 6247 N N . GLU A 1 51 ? -2.048 -8.884 -2.428 1.00 0.00 62 GLU A N 6
ATOM 6248 C CA . GLU A 1 51 ? -1.876 -7.790 -3.362 1.00 0.00 62 GLU A CA 6
ATOM 6249 C C . GLU A 1 51 ? -0.872 -6.766 -2.833 1.00 0.00 62 GLU A C 6
ATOM 6250 O O . GLU A 1 51 ? -0.209 -6.081 -3.614 1.00 0.00 62 GLU A O 6
ATOM 6262 N N . ILE A 1 52 ? -0.752 -6.655 -1.508 1.00 0.00 63 ILE A N 6
ATOM 6263 C CA . ILE A 1 52 ? 0.169 -5.685 -0.930 1.00 0.00 63 ILE A CA 6
ATOM 6264 C C . ILE A 1 52 ? 1.614 -6.094 -1.184 1.00 0.00 63 ILE A C 6
ATOM 6265 O O . ILE A 1 52 ? 2.447 -5.240 -1.500 1.00 0.00 63 ILE A O 6
ATOM 6281 N N . ASP A 1 53 ? 1.927 -7.390 -1.079 1.00 0.00 64 ASP A N 6
ATOM 6282 C CA . ASP A 1 53 ? 3.273 -7.823 -1.430 1.00 0.00 64 ASP A CA 6
ATOM 6283 C C . ASP A 1 53 ? 3.453 -7.647 -2.915 1.00 0.00 64 ASP A C 6
ATOM 6284 O O . ASP A 1 53 ? 4.487 -7.204 -3.353 1.00 0.00 64 ASP A O 6
ATOM 6293 N N . MET A 1 54 ? 2.422 -7.976 -3.687 1.00 0.00 65 MET A N 6
ATOM 6294 C CA . MET A 1 54 ? 2.491 -7.891 -5.143 1.00 0.00 65 MET A CA 6
ATOM 6295 C C . MET A 1 54 ? 2.876 -6.480 -5.596 1.00 0.00 65 MET A C 6
ATOM 6296 O O . MET A 1 54 ? 3.709 -6.305 -6.493 1.00 0.00 65 MET A O 6
ATOM 6310 N N . ALA A 1 55 ? 2.285 -5.477 -4.963 1.00 0.00 66 ALA A N 6
ATOM 6311 C CA . ALA A 1 55 ? 2.585 -4.089 -5.275 1.00 0.00 66 ALA A CA 6
ATOM 6312 C C . ALA A 1 55 ? 4.000 -3.720 -4.825 1.00 0.00 66 ALA A C 6
ATOM 6313 O O . ALA A 1 55 ? 4.754 -3.090 -5.570 1.00 0.00 66 ALA A O 6
ATOM 6320 N N . PHE A 1 56 ? 4.366 -4.132 -3.613 1.00 0.00 67 PHE A N 6
ATOM 6321 C CA . PHE A 1 56 ? 5.692 -3.838 -3.070 1.00 0.00 67 PHE A CA 6
ATOM 6322 C C . PHE A 1 56 ? 6.793 -4.607 -3.799 1.00 0.00 67 PHE A C 6
ATOM 6323 O O . PHE A 1 56 ? 7.935 -4.141 -3.877 1.00 0.00 67 PHE A O 6
ATOM 6340 N N . GLN A 1 57 ? 6.444 -5.782 -4.318 1.00 0.00 68 GLN A N 6
ATOM 6341 C CA . GLN A 1 57 ? 7.375 -6.608 -5.074 1.00 0.00 68 GLN A CA 6
ATOM 6342 C C . GLN A 1 57 ? 7.813 -5.871 -6.330 1.00 0.00 68 GLN A C 6
ATOM 6343 O O . GLN A 1 57 ? 9.004 -5.699 -6.588 1.00 0.00 68 GLN A O 6
ATOM 6357 N N . GLN A 1 58 ? 6.824 -5.414 -7.095 1.00 0.00 69 GLN A N 6
ATOM 6358 C CA . GLN A 1 58 ? 7.075 -4.695 -8.337 1.00 0.00 69 GLN A CA 6
ATOM 6359 C C . GLN A 1 58 ? 7.710 -3.337 -8.061 1.00 0.00 69 GLN A C 6
ATOM 6360 O O . GLN A 1 58 ? 8.462 -2.814 -8.881 1.00 0.00 69 GLN A O 6
ATOM 6374 N N . SER A 1 59 ? 7.411 -2.774 -6.895 1.00 0.00 70 SER A N 6
ATOM 6375 C CA . SER A 1 59 ? 7.948 -1.474 -6.526 1.00 0.00 70 SER A CA 6
ATOM 6376 C C . SER A 1 59 ? 9.425 -1.573 -6.118 1.00 0.00 70 SER A C 6
ATOM 6377 O O . SER A 1 59 ? 10.111 -0.562 -5.952 1.00 0.00 70 SER A O 6
ATOM 6385 N N . GLY A 1 60 ? 9.903 -2.804 -5.965 1.00 0.00 71 GLY A N 6
ATOM 6386 C CA . GLY A 1 60 ? 11.300 -3.034 -5.649 1.00 0.00 71 GLY A CA 6
ATOM 6387 C C . GLY A 1 60 ? 11.668 -2.558 -4.261 1.00 0.00 71 GLY A C 6
ATOM 6388 O O . GLY A 1 60 ? 12.711 -1.940 -4.069 1.00 0.00 71 GLY A O 6
ATOM 6392 N N . THR A 1 61 ? 10.812 -2.842 -3.293 1.00 0.00 72 THR A N 6
ATOM 6393 C CA . THR A 1 61 ? 11.063 -2.433 -1.922 1.00 0.00 72 THR A CA 6
ATOM 6394 C C . THR A 1 61 ? 12.096 -3.344 -1.267 1.00 0.00 72 THR A C 6
ATOM 6395 O O . THR A 1 61 ? 13.185 -2.898 -0.909 1.00 0.00 72 THR A O 6
ATOM 6406 N N . ALA A 1 62 ? 11.728 -4.616 -1.112 1.00 0.00 73 ALA A N 6
ATOM 6407 C CA . ALA A 1 62 ? 12.635 -5.655 -0.628 1.00 0.00 73 ALA A CA 6
ATOM 6408 C C . ALA A 1 62 ? 13.338 -5.262 0.672 1.00 0.00 73 ALA A C 6
ATOM 6409 O O . ALA A 1 62 ? 14.566 -5.190 0.739 1.00 0.00 73 ALA A O 6
ATOM 6416 N N . ALA A 1 63 ? 12.548 -5.014 1.707 1.00 0.00 74 ALA A N 6
ATOM 6417 C CA . ALA A 1 63 ? 13.086 -4.685 3.021 1.00 0.00 74 ALA A CA 6
ATOM 6418 C C . ALA A 1 63 ? 12.485 -5.608 4.071 1.00 0.00 74 ALA A C 6
ATOM 6419 O O . ALA A 1 63 ? 13.194 -6.354 4.747 1.00 0.00 74 ALA A O 6
ATOM 6426 N N . ASP A 1 64 ? 11.169 -5.541 4.197 1.00 0.00 75 ASP A N 6
ATOM 6427 C CA . ASP A 1 64 ? 10.417 -6.441 5.060 1.00 0.00 75 ASP A CA 6
ATOM 6428 C C . ASP A 1 64 ? 9.166 -6.872 4.317 1.00 0.00 75 ASP A C 6
ATOM 6429 O O . ASP A 1 64 ? 8.608 -6.094 3.539 1.00 0.00 75 ASP A O 6
ATOM 6438 N N . GLU A 1 65 ? 8.745 -8.107 4.532 1.00 0.00 76 GLU A N 6
ATOM 6439 C CA . GLU A 1 65 ? 7.627 -8.668 3.800 1.00 0.00 76 GLU A CA 6
ATOM 6440 C C . GLU A 1 65 ? 6.330 -7.977 4.189 1.00 0.00 76 GLU A C 6
ATOM 6441 O O . GLU A 1 65 ? 6.024 -7.829 5.369 1.00 0.00 76 GLU A O 6
ATOM 6453 N N . SER B 2 1 ? 0.850 19.682 5.492 1.00 0.00 101 SER B N 6
ATOM 6454 C CA . SER B 2 1 ? 1.657 19.631 4.251 1.00 0.00 101 SER B CA 6
ATOM 6455 C C . SER B 2 1 ? 2.014 18.192 3.880 1.00 0.00 101 SER B C 6
ATOM 6456 O O . SER B 2 1 ? 1.454 17.624 2.941 1.00 0.00 101 SER B O 6
ATOM 6466 N N . GLN B 2 2 ? 2.920 17.591 4.645 1.00 0.00 102 GLN B N 6
ATOM 6467 C CA . GLN B 2 2 ? 3.471 16.286 4.299 1.00 0.00 102 GLN B CA 6
ATOM 6468 C C . GLN B 2 2 ? 2.453 15.173 4.527 1.00 0.00 102 GLN B C 6
ATOM 6469 O O . GLN B 2 2 ? 2.593 14.076 3.994 1.00 0.00 102 GLN B O 6
ATOM 6483 N N . GLU B 2 3 ? 1.430 15.460 5.321 1.00 0.00 103 GLU B N 6
ATOM 6484 C CA . GLU B 2 3 ? 0.339 14.516 5.538 1.00 0.00 103 GLU B CA 6
ATOM 6485 C C . GLU B 2 3 ? -0.354 14.182 4.215 1.00 0.00 103 GLU B C 6
ATOM 6486 O O . GLU B 2 3 ? -0.825 13.062 4.009 1.00 0.00 103 GLU B O 6
ATOM 6498 N N . LYS B 2 4 ? -0.385 15.150 3.304 1.00 0.00 104 LYS B N 6
ATOM 6499 C CA . LYS B 2 4 ? -1.040 14.961 2.016 1.00 0.00 104 LYS B CA 6
ATOM 6500 C C . LYS B 2 4 ? -0.203 14.093 1.085 1.00 0.00 104 LYS B C 6
ATOM 6501 O O . LYS B 2 4 ? -0.684 13.671 0.038 1.00 0.00 104 LYS B O 6
ATOM 6520 N N . PHE B 2 5 ? 1.036 13.814 1.471 1.00 0.00 105 PHE B N 6
ATOM 6521 C CA . PHE B 2 5 ? 1.935 13.022 0.639 1.00 0.00 105 PHE B CA 6
ATOM 6522 C C . PHE B 2 5 ? 1.446 11.579 0.559 1.00 0.00 105 PHE B C 6
ATOM 6523 O O . PHE B 2 5 ? 1.691 10.887 -0.422 1.00 0.00 105 PHE B O 6
ATOM 6540 N N . PHE B 2 6 ? 0.739 11.140 1.591 1.00 0.00 106 PHE B N 6
ATOM 6541 C CA . PHE B 2 6 ? 0.157 9.803 1.600 1.00 0.00 106 PHE B CA 6
ATOM 6542 C C . PHE B 2 6 ? -1.224 9.809 0.954 1.00 0.00 106 PHE B C 6
ATOM 6543 O O . PHE B 2 6 ? -1.701 8.789 0.465 1.00 0.00 106 PHE B O 6
ATOM 6560 N N . GLN B 2 7 ? -1.862 10.966 0.949 1.00 0.00 107 GLN B N 6
ATOM 6561 C CA . GLN B 2 7 ? -3.234 11.071 0.479 1.00 0.00 107 GLN B CA 6
ATOM 6562 C C . GLN B 2 7 ? -3.294 11.448 -0.996 1.00 0.00 107 GLN B C 6
ATOM 6563 O O . GLN B 2 7 ? -3.717 10.653 -1.832 1.00 0.00 107 GLN B O 6
ATOM 6577 N N . GLU B 2 8 ? -2.820 12.648 -1.305 1.00 0.00 108 GLU B N 6
ATOM 6578 C CA . GLU B 2 8 ? -2.981 13.232 -2.633 1.00 0.00 108 GLU B CA 6
ATOM 6579 C C . GLU B 2 8 ? -2.235 12.428 -3.695 1.00 0.00 108 GLU B C 6
ATOM 6580 O O . GLU B 2 8 ? -2.565 12.482 -4.880 1.00 0.00 108 GLU B O 6
ATOM 6592 N N . LEU B 2 9 ? -1.240 11.663 -3.270 1.00 0.00 109 LEU B N 6
ATOM 6593 C CA . LEU B 2 9 ? -0.467 10.859 -4.201 1.00 0.00 109 LEU B CA 6
ATOM 6594 C C . LEU B 2 9 ? -1.165 9.546 -4.517 1.00 0.00 109 LEU B C 6
ATOM 6595 O O . LEU B 2 9 ? -0.755 8.833 -5.428 1.00 0.00 109 LEU B O 6
ATOM 6611 N N . PHE B 2 10 ? -2.212 9.210 -3.780 1.00 0.00 110 PHE B N 6
ATOM 6612 C CA . PHE B 2 10 ? -2.913 7.971 -4.058 1.00 0.00 110 PHE B CA 6
ATOM 6613 C C . PHE B 2 10 ? -4.192 8.236 -4.837 1.00 0.00 110 PHE B C 6
ATOM 6614 O O . PHE B 2 10 ? -4.817 7.310 -5.357 1.00 0.00 110 PHE B O 6
ATOM 6631 N N . ASP B 2 11 ? -4.584 9.497 -4.919 1.00 0.00 111 ASP B N 6
ATOM 6632 C CA . ASP B 2 11 ? -5.707 9.876 -5.761 1.00 0.00 111 ASP B CA 6
ATOM 6633 C C . ASP B 2 11 ? -5.287 9.774 -7.220 1.00 0.00 111 ASP B C 6
ATOM 6634 O O . ASP B 2 11 ? -5.703 8.864 -7.934 1.00 0.00 111 ASP B O 6
ATOM 6643 N N . SER B 2 12 ? -4.443 10.706 -7.645 1.00 0.00 112 SER B N 6
ATOM 6644 C CA . SER B 2 12 ? -3.825 10.667 -8.966 1.00 0.00 112 SER B CA 6
ATOM 6645 C C . SER B 2 12 ? -2.631 11.612 -9.001 1.00 0.00 112 SER B C 6
ATOM 6646 O O . SER B 2 12 ? -2.824 12.818 -9.253 1.00 0.00 112 SER B O 6
ATOM 6655 N N . GLU A 1 9 ? -14.014 -7.219 2.597 1.00 0.00 20 GLU A N 7
ATOM 6656 C CA . GLU A 1 9 ? -13.951 -6.842 4.005 1.00 0.00 20 GLU A CA 7
ATOM 6657 C C . GLU A 1 9 ? -13.353 -5.452 4.166 1.00 0.00 20 GLU A C 7
ATOM 6658 O O . GLU A 1 9 ? -13.730 -4.700 5.068 1.00 0.00 20 GLU A O 7
ATOM 6670 N N . ASN A 1 10 ? -12.432 -5.125 3.266 1.00 0.00 21 ASN A N 7
ATOM 6671 C CA . ASN A 1 10 ? -11.687 -3.870 3.309 1.00 0.00 21 ASN A CA 7
ATOM 6672 C C . ASN A 1 10 ? -10.674 -3.857 2.177 1.00 0.00 21 ASN A C 7
ATOM 6673 O O . ASN A 1 10 ? -10.448 -2.838 1.528 1.00 0.00 21 ASN A O 7
ATOM 6684 N N . VAL A 1 11 ? -10.076 -5.016 1.941 1.00 0.00 22 VAL A N 7
ATOM 6685 C CA . VAL A 1 11 ? -9.094 -5.174 0.887 1.00 0.00 22 VAL A CA 7
ATOM 6686 C C . VAL A 1 11 ? -9.791 -5.410 -0.451 1.00 0.00 22 VAL A C 7
ATOM 6687 O O . VAL A 1 11 ? -10.558 -6.361 -0.617 1.00 0.00 22 VAL A O 7
ATOM 6700 N N . LEU A 1 12 ? -9.575 -4.498 -1.377 1.00 0.00 23 LEU A N 7
ATOM 6701 C CA . LEU A 1 12 ? -10.165 -4.596 -2.702 1.00 0.00 23 LEU A CA 7
ATOM 6702 C C . LEU A 1 12 ? -9.153 -5.150 -3.703 1.00 0.00 23 LEU A C 7
ATOM 6703 O O . LEU A 1 12 ? -8.188 -4.477 -4.056 1.00 0.00 23 LEU A O 7
ATOM 6719 N N . PRO A 1 13 ? -9.354 -6.394 -4.158 1.00 0.00 24 PRO A N 7
ATOM 6720 C CA . PRO A 1 13 ? -8.465 -7.038 -5.128 1.00 0.00 24 PRO A CA 7
ATOM 6721 C C . PRO A 1 13 ? -8.578 -6.414 -6.518 1.00 0.00 24 PRO A C 7
ATOM 6722 O O . PRO A 1 13 ? -9.421 -6.818 -7.326 1.00 0.00 24 PRO A O 7
ATOM 6733 N N . ARG A 1 14 ? -7.733 -5.421 -6.785 1.00 0.00 25 ARG A N 7
ATOM 6734 C CA . ARG A 1 14 ? -7.744 -4.702 -8.059 1.00 0.00 25 ARG A CA 7
ATOM 6735 C C . ARG A 1 14 ? -6.319 -4.349 -8.486 1.00 0.00 25 ARG A C 7
ATOM 6736 O O . ARG A 1 14 ? -5.592 -3.676 -7.754 1.00 0.00 25 ARG A O 7
ATOM 6757 N N . GLU A 1 15 ? -5.937 -4.783 -9.689 1.00 0.00 26 GLU A N 7
ATOM 6758 C CA . GLU A 1 15 ? -4.593 -4.525 -10.213 1.00 0.00 26 GLU A CA 7
ATOM 6759 C C . GLU A 1 15 ? -4.355 -3.032 -10.492 1.00 0.00 26 GLU A C 7
ATOM 6760 O O . GLU A 1 15 ? -3.261 -2.535 -10.232 1.00 0.00 26 GLU A O 7
ATOM 6772 N N . PRO A 1 16 ? -5.344 -2.286 -11.053 1.00 0.00 27 PRO A N 7
ATOM 6773 C CA . PRO A 1 16 ? -5.210 -0.841 -11.258 1.00 0.00 27 PRO A CA 7
ATOM 6774 C C . PRO A 1 16 ? -4.823 -0.105 -9.978 1.00 0.00 27 PRO A C 7
ATOM 6775 O O . PRO A 1 16 ? -4.063 0.861 -10.017 1.00 0.00 27 PRO A O 7
ATOM 6786 N N . LEU A 1 17 ? -5.337 -0.573 -8.844 1.00 0.00 28 LEU A N 7
ATOM 6787 C CA . LEU A 1 17 ? -5.043 0.051 -7.562 1.00 0.00 28 LEU A CA 7
ATOM 6788 C C . LEU A 1 17 ? -3.635 -0.330 -7.105 1.00 0.00 28 LEU A C 7
ATOM 6789 O O . LEU A 1 17 ? -2.966 0.437 -6.412 1.00 0.00 28 LEU A O 7
ATOM 6805 N N . ILE A 1 18 ? -3.178 -1.509 -7.521 1.00 0.00 29 ILE A N 7
ATOM 6806 C CA . ILE A 1 18 ? -1.794 -1.912 -7.294 1.00 0.00 29 ILE A CA 7
ATOM 6807 C C . ILE A 1 18 ? -0.861 -0.915 -7.973 1.00 0.00 29 ILE A C 7
ATOM 6808 O O . ILE A 1 18 ? 0.151 -0.508 -7.406 1.00 0.00 29 ILE A O 7
ATOM 6824 N N . ALA A 1 19 ? -1.228 -0.508 -9.184 1.00 0.00 30 ALA A N 7
ATOM 6825 C CA . ALA A 1 19 ? -0.468 0.496 -9.917 1.00 0.00 30 ALA A CA 7
ATOM 6826 C C . ALA A 1 19 ? -0.472 1.823 -9.167 1.00 0.00 30 ALA A C 7
ATOM 6827 O O . ALA A 1 19 ? 0.548 2.510 -9.097 1.00 0.00 30 ALA A O 7
ATOM 6834 N N . THR A 1 20 ? -1.623 2.166 -8.594 1.00 0.00 31 THR A N 7
ATOM 6835 C CA . THR A 1 20 ? -1.750 3.353 -7.761 1.00 0.00 31 THR A CA 7
ATOM 6836 C C . THR A 1 20 ? -0.785 3.273 -6.577 1.00 0.00 31 THR A C 7
ATOM 6837 O O . THR A 1 20 ? -0.141 4.256 -6.209 1.00 0.00 31 THR A O 7
ATOM 6848 N N . ALA A 1 21 ? -0.681 2.086 -5.997 1.00 0.00 32 ALA A N 7
ATOM 6849 C CA . ALA A 1 21 ? 0.220 1.856 -4.882 1.00 0.00 32 ALA A CA 7
ATOM 6850 C C . ALA A 1 21 ? 1.676 1.965 -5.322 1.00 0.00 32 ALA A C 7
ATOM 6851 O O . ALA A 1 21 ? 2.476 2.607 -4.662 1.00 0.00 32 ALA A O 7
ATOM 6858 N N . VAL A 1 22 ? 2.004 1.352 -6.450 1.00 0.00 33 VAL A N 7
ATOM 6859 C CA . VAL A 1 22 ? 3.377 1.339 -6.953 1.00 0.00 33 VAL A CA 7
ATOM 6860 C C . VAL A 1 22 ? 3.883 2.754 -7.265 1.00 0.00 33 VAL A C 7
ATOM 6861 O O . VAL A 1 22 ? 5.003 3.113 -6.891 1.00 0.00 33 VAL A O 7
ATOM 6874 N N . LYS A 1 23 ? 3.058 3.560 -7.936 1.00 0.00 34 LYS A N 7
ATOM 6875 C CA . LYS A 1 23 ? 3.445 4.932 -8.275 1.00 0.00 34 LYS A CA 7
ATOM 6876 C C . LYS A 1 23 ? 3.577 5.770 -7.010 1.00 0.00 34 LYS A C 7
ATOM 6877 O O . LYS A 1 23 ? 4.344 6.730 -6.961 1.00 0.00 34 LYS A O 7
ATOM 6896 N N . PHE A 1 24 ? 2.806 5.400 -6.001 1.00 0.00 35 PHE A N 7
ATOM 6897 C CA . PHE A 1 24 ? 2.913 6.004 -4.690 1.00 0.00 35 PHE A CA 7
ATOM 6898 C C . PHE A 1 24 ? 4.266 5.646 -4.088 1.00 0.00 35 PHE A C 7
ATOM 6899 O O . PHE A 1 24 ? 5.084 6.514 -3.789 1.00 0.00 35 PHE A O 7
ATOM 6916 N N . LEU A 1 25 ? 4.493 4.341 -3.977 1.00 0.00 36 LEU A N 7
ATOM 6917 C CA . LEU A 1 25 ? 5.710 3.766 -3.410 1.00 0.00 36 LEU A CA 7
ATOM 6918 C C . LEU A 1 25 ? 6.968 4.361 -4.029 1.00 0.00 36 LEU A C 7
ATOM 6919 O O . LEU A 1 25 ? 7.814 4.919 -3.325 1.00 0.00 36 LEU A O 7
ATOM 6935 N N . GLN A 1 26 ? 7.080 4.263 -5.344 1.00 0.00 37 GLN A N 7
ATOM 6936 C CA . GLN A 1 26 ? 8.294 4.666 -6.035 1.00 0.00 37 GLN A CA 7
ATOM 6937 C C . GLN A 1 26 ? 8.332 6.160 -6.318 1.00 0.00 37 GLN A C 7
ATOM 6938 O O . GLN A 1 26 ? 8.864 6.600 -7.335 1.00 0.00 37 GLN A O 7
ATOM 6952 N N . ASN A 1 27 ? 7.772 6.942 -5.407 1.00 0.00 38 ASN A N 7
ATOM 6953 C CA . ASN A 1 27 ? 7.986 8.378 -5.419 1.00 0.00 38 ASN A CA 7
ATOM 6954 C C . ASN A 1 27 ? 9.169 8.695 -4.509 1.00 0.00 38 ASN A C 7
ATOM 6955 O O . ASN A 1 27 ? 9.273 9.787 -3.943 1.00 0.00 38 ASN A O 7
ATOM 6966 N N . SER A 1 28 ? 10.043 7.694 -4.357 1.00 0.00 39 SER A N 7
ATOM 6967 C CA . SER A 1 28 ? 11.266 7.792 -3.565 1.00 0.00 39 SER A CA 7
ATOM 6968 C C . SER A 1 28 ? 10.970 7.791 -2.063 1.00 0.00 39 SER A C 7
ATOM 6969 O O . SER A 1 28 ? 11.333 6.850 -1.349 1.00 0.00 39 SER A O 7
ATOM 6977 N N . ARG A 1 29 ? 10.273 8.822 -1.607 1.00 0.00 40 ARG A N 7
ATOM 6978 C CA . ARG A 1 29 ? 10.057 9.053 -0.184 1.00 0.00 40 ARG A CA 7
ATOM 6979 C C . ARG A 1 29 ? 9.206 7.956 0.451 1.00 0.00 40 ARG A C 7
ATOM 6980 O O . ARG A 1 29 ? 9.281 7.734 1.659 1.00 0.00 40 ARG A O 7
ATOM 7001 N N . VAL A 1 30 ? 8.413 7.258 -0.357 1.00 0.00 41 VAL A N 7
ATOM 7002 C CA . VAL A 1 30 ? 7.553 6.200 0.167 1.00 0.00 41 VAL A CA 7
ATOM 7003 C C . VAL A 1 30 ? 8.333 4.909 0.379 1.00 0.00 41 VAL A C 7
ATOM 7004 O O . VAL A 1 30 ? 8.109 4.199 1.356 1.00 0.00 41 VAL A O 7
ATOM 7017 N N . ARG A 1 31 ? 9.263 4.602 -0.517 1.00 0.00 42 ARG A N 7
ATOM 7018 C CA . ARG A 1 31 ? 10.089 3.413 -0.340 1.00 0.00 42 ARG A CA 7
ATOM 7019 C C . ARG A 1 31 ? 10.982 3.585 0.886 1.00 0.00 42 ARG A C 7
ATOM 7020 O O . ARG A 1 31 ? 11.436 2.609 1.481 1.00 0.00 42 ARG A O 7
ATOM 7041 N N . GLN A 1 32 ? 11.215 4.842 1.260 1.00 0.00 43 GLN A N 7
ATOM 7042 C CA . GLN A 1 32 ? 11.956 5.166 2.476 1.00 0.00 43 GLN A CA 7
ATOM 7043 C C . GLN A 1 32 ? 10.999 5.521 3.616 1.00 0.00 43 GLN A C 7
ATOM 7044 O O . GLN A 1 32 ? 11.418 6.018 4.660 1.00 0.00 43 GLN A O 7
ATOM 7058 N N . SER A 1 33 ? 9.713 5.285 3.396 1.00 0.00 44 SER A N 7
ATOM 7059 C CA . SER A 1 33 ? 8.700 5.513 4.416 1.00 0.00 44 SER A CA 7
ATOM 7060 C C . SER A 1 33 ? 8.495 4.226 5.209 1.00 0.00 44 SER A C 7
ATOM 7061 O O . SER A 1 33 ? 8.558 3.130 4.643 1.00 0.00 44 SER A O 7
ATOM 7069 N N . PRO A 1 34 ? 8.278 4.347 6.529 1.00 0.00 45 PRO A N 7
ATOM 7070 C CA . PRO A 1 34 ? 8.099 3.202 7.430 1.00 0.00 45 PRO A CA 7
ATOM 7071 C C . PRO A 1 34 ? 7.069 2.204 6.915 1.00 0.00 45 PRO A C 7
ATOM 7072 O O . PRO A 1 34 ? 5.936 2.570 6.582 1.00 0.00 45 PRO A O 7
ATOM 7083 N N . LEU A 1 35 ? 7.472 0.936 6.866 1.00 0.00 46 LEU A N 7
ATOM 7084 C CA . LEU A 1 35 ? 6.612 -0.133 6.364 1.00 0.00 46 LEU A CA 7
ATOM 7085 C C . LEU A 1 35 ? 5.353 -0.252 7.207 1.00 0.00 46 LEU A C 7
ATOM 7086 O O . LEU A 1 35 ? 4.305 -0.644 6.701 1.00 0.00 46 LEU A O 7
ATOM 7102 N N . ALA A 1 36 ? 5.471 0.088 8.488 1.00 0.00 47 ALA A N 7
ATOM 7103 C CA . ALA A 1 36 ? 4.331 0.099 9.398 1.00 0.00 47 ALA A CA 7
ATOM 7104 C C . ALA A 1 36 ? 3.176 0.898 8.808 1.00 0.00 47 ALA A C 7
ATOM 7105 O O . ALA A 1 36 ? 2.028 0.447 8.816 1.00 0.00 47 ALA A O 7
ATOM 7112 N N . THR A 1 37 ? 3.486 2.080 8.287 1.00 0.00 48 THR A N 7
ATOM 7113 C CA . THR A 1 37 ? 2.487 2.904 7.635 1.00 0.00 48 THR A CA 7
ATOM 7114 C C . THR A 1 37 ? 2.072 2.284 6.313 1.00 0.00 48 THR A C 7
ATOM 7115 O O . THR A 1 37 ? 0.893 2.046 6.083 1.00 0.00 48 THR A O 7
ATOM 7126 N N . ARG A 1 38 ? 3.061 1.993 5.471 1.00 0.00 49 ARG A N 7
ATOM 7127 C CA . ARG A 1 38 ? 2.812 1.566 4.094 1.00 0.00 49 ARG A CA 7
ATOM 7128 C C . ARG A 1 38 ? 1.896 0.351 4.024 1.00 0.00 49 ARG A C 7
ATOM 7129 O O . ARG A 1 38 ? 0.974 0.318 3.217 1.00 0.00 49 ARG A O 7
ATOM 7150 N N . ARG A 1 39 ? 2.147 -0.641 4.868 1.00 0.00 50 ARG A N 7
ATOM 7151 C CA . ARG A 1 39 ? 1.380 -1.879 4.819 1.00 0.00 50 ARG A CA 7
ATOM 7152 C C . ARG A 1 39 ? -0.088 -1.620 5.132 1.00 0.00 50 ARG A C 7
ATOM 7153 O O . ARG A 1 39 ? -0.957 -1.949 4.332 1.00 0.00 50 ARG A O 7
ATOM 7174 N N . ALA A 1 40 ? -0.357 -0.999 6.276 1.00 0.00 51 ALA A N 7
ATOM 7175 C CA . ALA A 1 40 ? -1.727 -0.670 6.655 1.00 0.00 51 ALA A CA 7
ATOM 7176 C C . ALA A 1 40 ? -2.355 0.262 5.621 1.00 0.00 51 ALA A C 7
ATOM 7177 O O . ALA A 1 40 ? -3.499 0.075 5.214 1.00 0.00 51 ALA A O 7
ATOM 7184 N N . PHE A 1 41 ? -1.573 1.249 5.201 1.00 0.00 52 PHE A N 7
ATOM 7185 C CA . PHE A 1 41 ? -1.970 2.220 4.187 1.00 0.00 52 PHE A CA 7
ATOM 7186 C C . PHE A 1 41 ? -2.544 1.539 2.946 1.00 0.00 52 PHE A C 7
ATOM 7187 O O . PHE A 1 41 ? -3.687 1.799 2.568 1.00 0.00 52 PHE A O 7
ATOM 7204 N N . LEU A 1 42 ? -1.760 0.661 2.330 1.00 0.00 53 LEU A N 7
ATOM 7205 C CA . LEU A 1 42 ? -2.182 -0.014 1.107 1.00 0.00 53 LEU A CA 7
ATOM 7206 C C . LEU A 1 42 ? -3.483 -0.784 1.317 1.00 0.00 53 LEU A C 7
ATOM 7207 O O . LEU A 1 42 ? -4.390 -0.710 0.488 1.00 0.00 53 LEU A O 7
ATOM 7223 N N . LYS A 1 43 ? -3.587 -1.500 2.433 1.00 0.00 54 LYS A N 7
ATOM 7224 C CA . LYS A 1 43 ? -4.804 -2.251 2.738 1.00 0.00 54 LYS A CA 7
ATOM 7225 C C . LYS A 1 43 ? -6.001 -1.319 2.871 1.00 0.00 54 LYS A C 7
ATOM 7226 O O . LYS A 1 43 ? -7.059 -1.570 2.301 1.00 0.00 54 LYS A O 7
ATOM 7245 N N . LYS A 1 44 ? -5.819 -0.237 3.613 1.00 0.00 55 LYS A N 7
ATOM 7246 C CA . LYS A 1 44 ? -6.913 0.669 3.930 1.00 0.00 55 LYS A CA 7
ATOM 7247 C C . LYS A 1 44 ? -7.340 1.488 2.721 1.00 0.00 55 LYS A C 7
ATOM 7248 O O . LYS A 1 44 ? -8.467 1.973 2.664 1.00 0.00 55 LYS A O 7
ATOM 7267 N N . LYS A 1 45 ? -6.438 1.657 1.767 1.00 0.00 56 LYS A N 7
ATOM 7268 C CA . LYS A 1 45 ? -6.762 2.371 0.543 1.00 0.00 56 LYS A CA 7
ATOM 7269 C C . LYS A 1 45 ? -7.630 1.507 -0.362 1.00 0.00 56 LYS A C 7
ATOM 7270 O O . LYS A 1 45 ? -8.304 2.014 -1.260 1.00 0.00 56 LYS A O 7
ATOM 7289 N N . GLY A 1 46 ? -7.606 0.207 -0.110 1.00 0.00 57 GLY A N 7
ATOM 7290 C CA . GLY A 1 46 ? -8.431 -0.712 -0.859 1.00 0.00 57 GLY A CA 7
ATOM 7291 C C . GLY A 1 46 ? -7.614 -1.711 -1.646 1.00 0.00 57 GLY A C 7
ATOM 7292 O O . GLY A 1 46 ? -7.823 -1.880 -2.841 1.00 0.00 57 GLY A O 7
ATOM 7296 N N . LEU A 1 47 ? -6.688 -2.378 -0.976 1.00 0.00 58 LEU A N 7
ATOM 7297 C CA . LEU A 1 47 ? -5.830 -3.353 -1.633 1.00 0.00 58 LEU A CA 7
ATOM 7298 C C . LEU A 1 47 ? -5.583 -4.540 -0.713 1.00 0.00 58 LEU A C 7
ATOM 7299 O O . LEU A 1 47 ? -5.425 -4.371 0.498 1.00 0.00 58 LEU A O 7
ATOM 7315 N N . THR A 1 48 ? -5.558 -5.739 -1.282 1.00 0.00 59 THR A N 7
ATOM 7316 C CA . THR A 1 48 ? -5.368 -6.950 -0.495 1.00 0.00 59 THR A CA 7
ATOM 7317 C C . THR A 1 48 ? -3.912 -7.103 -0.087 1.00 0.00 59 THR A C 7
ATOM 7318 O O . THR A 1 48 ? -3.026 -6.571 -0.752 1.00 0.00 59 THR A O 7
ATOM 7329 N N . ASP A 1 49 ? -3.660 -7.849 0.976 1.00 0.00 60 ASP A N 7
ATOM 7330 C CA . ASP A 1 49 ? -2.303 -8.025 1.471 1.00 0.00 60 ASP A CA 7
ATOM 7331 C C . ASP A 1 49 ? -1.403 -8.677 0.428 1.00 0.00 60 ASP A C 7
ATOM 7332 O O . ASP A 1 49 ? -0.296 -8.201 0.188 1.00 0.00 60 ASP A 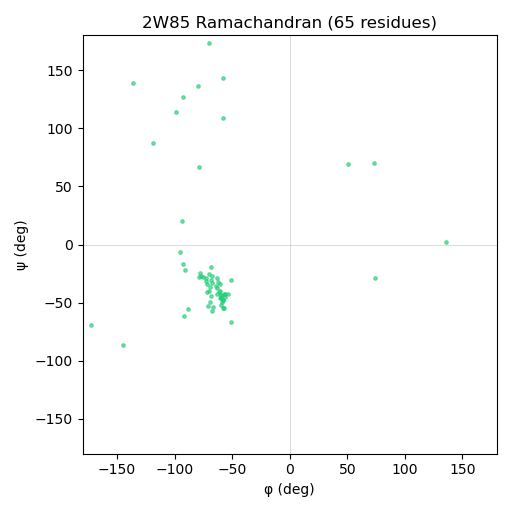O 7
ATOM 7341 N N . GLU A 1 50 ? -1.888 -9.735 -0.212 1.00 0.00 61 GLU A N 7
ATOM 7342 C CA . GLU A 1 50 ? -1.136 -10.405 -1.275 1.00 0.00 61 GLU A CA 7
ATOM 7343 C C . GLU A 1 50 ? -0.682 -9.406 -2.343 1.00 0.00 61 GLU A C 7
ATOM 7344 O O . GLU A 1 50 ? 0.431 -9.487 -2.878 1.00 0.00 61 GLU A O 7
ATOM 7356 N N . GLU A 1 51 ? -1.546 -8.448 -2.620 1.00 0.00 62 GLU A N 7
ATOM 7357 C CA . GLU A 1 51 ? -1.321 -7.501 -3.688 1.00 0.00 62 GLU A CA 7
ATOM 7358 C C . GLU A 1 51 ? -0.344 -6.419 -3.257 1.00 0.00 62 GLU A C 7
ATOM 7359 O O . GLU A 1 51 ? 0.360 -5.847 -4.091 1.00 0.00 62 GLU A O 7
ATOM 7371 N N . ILE A 1 52 ? -0.283 -6.135 -1.956 1.00 0.00 63 ILE A N 7
ATOM 7372 C CA . ILE A 1 52 ? 0.666 -5.145 -1.472 1.00 0.00 63 ILE A CA 7
ATOM 7373 C C . ILE A 1 52 ? 2.085 -5.684 -1.575 1.00 0.00 63 ILE A C 7
ATOM 7374 O O . ILE A 1 52 ? 3.014 -4.926 -1.861 1.00 0.00 63 ILE A O 7
ATOM 7390 N N . ASP A 1 53 ? 2.264 -6.996 -1.365 1.00 0.00 64 ASP A N 7
ATOM 7391 C CA . ASP A 1 53 ? 3.588 -7.581 -1.530 1.00 0.00 64 ASP A CA 7
ATOM 7392 C C . ASP A 1 53 ? 3.950 -7.544 -2.987 1.00 0.00 64 ASP A C 7
ATOM 7393 O O . ASP A 1 53 ? 5.107 -7.443 -3.322 1.00 0.00 64 ASP A O 7
ATOM 7402 N N . MET A 1 54 ? 2.952 -7.657 -3.855 1.00 0.00 65 MET A N 7
ATOM 7403 C CA . MET A 1 54 ? 3.191 -7.574 -5.290 1.00 0.00 65 MET A CA 7
ATOM 7404 C C . MET A 1 54 ? 3.638 -6.167 -5.672 1.00 0.00 65 MET A C 7
ATOM 7405 O O . MET A 1 54 ? 4.571 -5.992 -6.458 1.00 0.00 65 MET A O 7
ATOM 7419 N N . ALA A 1 55 ? 2.981 -5.168 -5.096 1.00 0.00 66 ALA A N 7
ATOM 7420 C CA . ALA A 1 55 ? 3.346 -3.776 -5.320 1.00 0.00 66 ALA A CA 7
ATOM 7421 C C . ALA A 1 55 ? 4.756 -3.513 -4.803 1.00 0.00 66 ALA A C 7
ATOM 7422 O O . ALA A 1 55 ? 5.589 -2.929 -5.498 1.00 0.00 66 ALA A O 7
ATOM 7429 N N . PHE A 1 56 ? 5.020 -3.972 -3.585 1.00 0.00 67 PHE A N 7
ATOM 7430 C CA . PHE A 1 56 ? 6.342 -3.847 -2.984 1.00 0.00 67 PHE A CA 7
ATOM 7431 C C . PHE A 1 56 ? 7.366 -4.692 -3.735 1.00 0.00 67 PHE A C 7
ATOM 7432 O O . PHE A 1 56 ? 8.538 -4.328 -3.825 1.00 0.00 67 PHE A O 7
ATOM 7449 N N . GLN A 1 57 ? 6.908 -5.807 -4.285 1.00 0.00 68 GLN A N 7
ATOM 7450 C CA . GLN A 1 57 ? 7.764 -6.725 -5.020 1.00 0.00 68 GLN A CA 7
ATOM 7451 C C . GLN A 1 57 ? 8.289 -6.039 -6.279 1.00 0.00 68 GLN A C 7
ATOM 7452 O O . GLN A 1 57 ? 9.489 -6.030 -6.549 1.00 0.00 68 GLN A O 7
ATOM 7466 N N . GLN A 1 58 ? 7.365 -5.442 -7.028 1.00 0.00 69 GLN A N 7
ATOM 7467 C CA . GLN A 1 58 ? 7.692 -4.750 -8.271 1.00 0.00 69 GLN A CA 7
ATOM 7468 C C . GLN A 1 58 ? 8.523 -3.506 -8.001 1.00 0.00 69 GLN A C 7
ATOM 7469 O O . GLN A 1 58 ? 9.365 -3.121 -8.813 1.00 0.00 69 GLN A O 7
ATOM 7483 N N . SER A 1 59 ? 8.301 -2.895 -6.847 1.00 0.00 70 SER A N 7
ATOM 7484 C CA . SER A 1 59 ? 9.011 -1.679 -6.480 1.00 0.00 70 SER A CA 7
ATOM 7485 C C . SER A 1 59 ? 10.382 -1.991 -5.875 1.00 0.00 70 SER A C 7
ATOM 7486 O O . SER A 1 59 ? 11.065 -1.094 -5.374 1.00 0.00 70 SER A O 7
ATOM 7494 N N . GLY A 1 60 ? 10.771 -3.268 -5.927 1.00 0.00 71 GLY A N 7
ATOM 7495 C CA . GLY A 1 60 ? 12.057 -3.690 -5.401 1.00 0.00 71 GLY A CA 7
ATOM 7496 C C . GLY A 1 60 ? 12.186 -3.427 -3.917 1.00 0.00 71 GLY A C 7
ATOM 7497 O O . GLY A 1 60 ? 13.260 -3.073 -3.427 1.00 0.00 71 GLY A O 7
ATOM 7501 N N . THR A 1 61 ? 11.088 -3.607 -3.202 1.00 0.00 72 THR A N 7
ATOM 7502 C CA . THR A 1 61 ? 11.037 -3.290 -1.786 1.00 0.00 72 THR A CA 7
ATOM 7503 C C . THR A 1 61 ? 10.449 -4.440 -0.982 1.00 0.00 72 THR A C 7
ATOM 7504 O O . THR A 1 61 ? 9.668 -4.231 -0.052 1.00 0.00 72 THR A O 7
ATOM 7515 N N . ALA A 1 62 ? 10.834 -5.658 -1.336 1.00 0.00 73 ALA A N 7
ATOM 7516 C CA . ALA A 1 62 ? 10.355 -6.841 -0.639 1.00 0.00 73 ALA A CA 7
ATOM 7517 C C . ALA A 1 62 ? 11.168 -7.079 0.633 1.00 0.00 73 ALA A C 7
ATOM 7518 O O . ALA A 1 62 ? 11.719 -8.160 0.842 1.00 0.00 73 ALA A O 7
ATOM 7525 N N . ALA A 1 63 ? 11.252 -6.053 1.466 1.00 0.00 74 ALA A N 7
ATOM 7526 C CA . ALA A 1 63 ? 11.954 -6.147 2.730 1.00 0.00 74 ALA A CA 7
ATOM 7527 C C . ALA A 1 63 ? 11.037 -6.750 3.777 1.00 0.00 74 ALA A C 7
ATOM 7528 O O . ALA A 1 63 ? 10.014 -6.155 4.127 1.00 0.00 74 ALA A O 7
ATOM 7535 N N . ASP A 1 64 ? 11.405 -7.935 4.253 1.00 0.00 75 ASP A N 7
ATOM 7536 C CA . ASP A 1 64 ? 10.574 -8.699 5.183 1.00 0.00 75 ASP A CA 7
ATOM 7537 C C . ASP A 1 64 ? 9.275 -9.089 4.469 1.00 0.00 75 ASP A C 7
ATOM 7538 O O . ASP A 1 64 ? 9.221 -9.110 3.236 1.00 0.00 75 ASP A O 7
ATOM 7547 N N . GLU A 1 65 ? 8.241 -9.410 5.222 1.00 0.00 76 GLU A N 7
ATOM 7548 C CA . GLU A 1 65 ? 6.967 -9.770 4.636 1.00 0.00 76 GLU A CA 7
ATOM 7549 C C . GLU A 1 65 ? 5.948 -8.678 4.921 1.00 0.00 76 GLU A C 7
ATOM 7550 O O . GLU A 1 65 ? 5.642 -8.390 6.074 1.00 0.00 76 GLU A O 7
ATOM 7562 N N . SER B 2 1 ? 1.773 17.792 8.789 1.00 0.00 101 SER B N 7
ATOM 7563 C CA . SER B 2 1 ? 0.710 16.942 8.220 1.00 0.00 101 SER B CA 7
ATOM 7564 C C . SER B 2 1 ? 1.317 15.805 7.403 1.00 0.00 101 SER B C 7
ATOM 7565 O O . SER B 2 1 ? 2.055 16.036 6.445 1.00 0.00 101 SER B O 7
ATOM 7575 N N . GLN B 2 2 ? 1.006 14.578 7.791 1.00 0.00 102 GLN B N 7
ATOM 7576 C CA . GLN B 2 2 ? 1.550 13.404 7.129 1.00 0.00 102 GLN B CA 7
ATOM 7577 C C . GLN B 2 2 ? 0.573 12.859 6.096 1.00 0.00 102 GLN B C 7
ATOM 7578 O O . GLN B 2 2 ? 0.970 12.454 5.004 1.00 0.00 102 GLN B O 7
ATOM 7592 N N . GLU B 2 3 ? -0.710 12.885 6.443 1.00 0.00 103 GLU B N 7
ATOM 7593 C CA . GLU B 2 3 ? -1.742 12.210 5.662 1.00 0.00 103 GLU B CA 7
ATOM 7594 C C . GLU B 2 3 ? -1.866 12.748 4.239 1.00 0.00 103 GLU B C 7
ATOM 7595 O O . GLU B 2 3 ? -2.242 12.006 3.339 1.00 0.00 103 GLU B O 7
ATOM 7607 N N . LYS B 2 4 ? -1.552 14.022 4.021 1.00 0.00 104 LYS B N 7
ATOM 7608 C CA . LYS B 2 4 ? -1.661 14.590 2.678 1.00 0.00 104 LYS B CA 7
ATOM 7609 C C . LYS B 2 4 ? -0.731 13.871 1.700 1.00 0.00 104 LYS B C 7
ATOM 7610 O O . LYS B 2 4 ? -1.061 13.712 0.532 1.00 0.00 104 LYS B O 7
ATOM 7629 N N . PHE B 2 5 ? 0.415 13.411 2.182 1.00 0.00 105 PHE B N 7
ATOM 7630 C CA . PHE B 2 5 ? 1.364 12.692 1.333 1.00 0.00 105 PHE B CA 7
ATOM 7631 C C . PHE B 2 5 ? 0.874 11.276 1.080 1.00 0.00 105 PHE B C 7
ATOM 7632 O O . PHE B 2 5 ? 1.312 10.619 0.145 1.00 0.00 105 PHE B O 7
ATOM 7649 N N . PHE B 2 6 ? -0.057 10.824 1.900 1.00 0.00 106 PHE B N 7
ATOM 7650 C CA . PHE B 2 6 ? -0.652 9.514 1.714 1.00 0.00 106 PHE B CA 7
ATOM 7651 C C . PHE B 2 6 ? -1.955 9.628 0.922 1.00 0.00 106 PHE B C 7
ATOM 7652 O O . PHE B 2 6 ? -2.442 8.649 0.366 1.00 0.00 106 PHE B O 7
ATOM 7669 N N . GLN B 2 7 ? -2.519 10.827 0.874 1.00 0.00 107 GLN B N 7
ATOM 7670 C CA . GLN B 2 7 ? -3.742 11.059 0.117 1.00 0.00 107 GLN B CA 7
ATOM 7671 C C . GLN B 2 7 ? -3.436 11.646 -1.255 1.00 0.00 107 GLN B C 7
ATOM 7672 O O . GLN B 2 7 ? -3.698 11.015 -2.272 1.00 0.00 107 GLN B O 7
ATOM 7686 N N . GLU B 2 8 ? -2.851 12.839 -1.271 1.00 0.00 108 GLU B N 7
ATOM 7687 C CA . GLU B 2 8 ? -2.590 13.569 -2.511 1.00 0.00 108 GLU B CA 7
ATOM 7688 C C . GLU B 2 8 ? -1.735 12.734 -3.458 1.00 0.00 108 GLU B C 7
ATOM 7689 O O . GLU B 2 8 ? -2.055 12.579 -4.636 1.00 0.00 108 GLU B O 7
ATOM 7701 N N . LEU B 2 9 ? -0.661 12.176 -2.912 1.00 0.00 109 LEU B N 7
ATOM 7702 C CA . LEU B 2 9 ? 0.300 11.420 -3.697 1.00 0.00 109 LEU B CA 7
ATOM 7703 C C . LEU B 2 9 ? -0.300 10.087 -4.146 1.00 0.00 109 LEU B C 7
ATOM 7704 O O . LEU B 2 9 ? 0.132 9.508 -5.138 1.00 0.00 109 LEU B O 7
ATOM 7720 N N . PHE B 2 10 ? -1.315 9.609 -3.435 1.00 0.00 110 PHE B N 7
ATOM 7721 C CA . PHE B 2 10 ? -1.917 8.324 -3.768 1.00 0.00 110 PHE B CA 7
ATOM 7722 C C . PHE B 2 10 ? -3.106 8.502 -4.701 1.00 0.00 110 PHE B C 7
ATOM 7723 O O . PHE B 2 10 ? -3.244 7.771 -5.676 1.00 0.00 110 PHE B O 7
ATOM 7740 N N . ASP B 2 11 ? -3.941 9.489 -4.415 1.00 0.00 111 ASP B N 7
ATOM 7741 C CA . ASP B 2 11 ? -5.165 9.715 -5.182 1.00 0.00 111 ASP B CA 7
ATOM 7742 C C . ASP B 2 11 ? -4.860 9.920 -6.663 1.00 0.00 111 ASP B C 7
ATOM 7743 O O . ASP B 2 11 ? -5.544 9.365 -7.523 1.00 0.00 111 ASP B O 7
ATOM 7752 N N . SER B 2 12 ? -3.828 10.708 -6.956 1.00 0.00 112 SER B N 7
ATOM 7753 C CA . SER B 2 12 ? -3.393 10.906 -8.331 1.00 0.00 112 SER B CA 7
ATOM 7754 C C . SER B 2 12 ? -1.930 11.343 -8.362 1.00 0.00 112 SER B C 7
ATOM 7755 O O . SER B 2 12 ? -1.632 12.494 -7.993 1.00 0.00 112 SER B O 7
ATOM 7764 N N . GLU A 1 9 ? -14.853 -2.377 4.847 1.00 0.00 20 GLU A N 8
ATOM 7765 C CA . GLU A 1 9 ? -13.816 -2.062 5.816 1.00 0.00 20 GLU A CA 8
ATOM 7766 C C . GLU A 1 9 ? -12.504 -1.711 5.1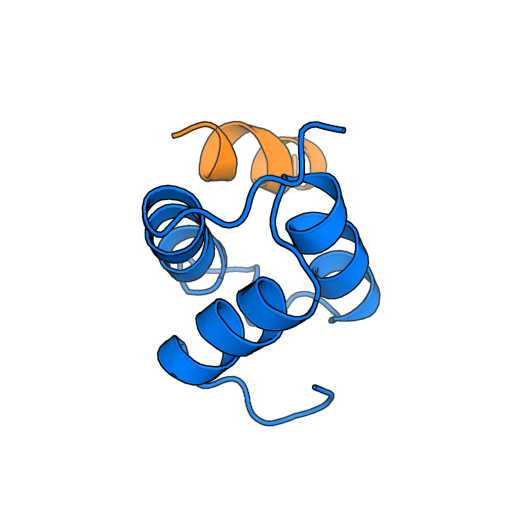15 1.00 0.00 20 GLU A C 8
ATOM 7767 O O . GLU A 1 9 ? -12.032 -0.572 5.169 1.00 0.00 20 GLU A O 8
ATOM 7779 N N . ASN A 1 10 ? -11.939 -2.712 4.457 1.00 0.00 21 ASN A N 8
ATOM 7780 C CA . ASN A 1 10 ? -10.719 -2.573 3.680 1.00 0.00 21 ASN A CA 8
ATOM 7781 C C . ASN A 1 10 ? -10.427 -3.910 3.013 1.00 0.00 21 ASN A C 8
ATOM 7782 O O . ASN A 1 10 ? -11.262 -4.818 3.074 1.00 0.00 21 ASN A O 8
ATOM 7793 N N . VAL A 1 11 ? -9.257 -4.037 2.396 1.00 0.00 22 VAL A N 8
ATOM 7794 C CA . VAL A 1 11 ? -8.884 -5.267 1.699 1.00 0.00 22 VAL A CA 8
ATOM 7795 C C . VAL A 1 11 ? -9.869 -5.552 0.559 1.00 0.00 22 VAL A C 8
ATOM 7796 O O . VAL A 1 11 ? -10.511 -6.603 0.497 1.00 0.00 22 VAL A O 8
ATOM 7809 N N . LEU A 1 12 ? -10.028 -4.576 -0.313 1.00 0.00 23 LEU A N 8
ATOM 7810 C CA . LEU A 1 12 ? -10.806 -4.763 -1.523 1.00 0.00 23 LEU A CA 8
ATOM 7811 C C . LEU A 1 12 ? -9.843 -5.017 -2.675 1.00 0.00 23 LEU A C 8
ATOM 7812 O O . LEU A 1 12 ? -9.098 -4.122 -3.058 1.00 0.00 23 LEU A O 8
ATOM 7828 N N . PRO A 1 13 ? -9.825 -6.243 -3.217 1.00 0.00 24 PRO A N 8
ATOM 7829 C CA . PRO A 1 13 ? -8.919 -6.619 -4.314 1.00 0.00 24 PRO A CA 8
ATOM 7830 C C . PRO A 1 13 ? -9.072 -5.715 -5.539 1.00 0.00 24 PRO A C 8
ATOM 7831 O O . PRO A 1 13 ? -9.974 -5.908 -6.359 1.00 0.00 24 PRO A O 8
ATOM 7842 N N . ARG A 1 14 ? -8.186 -4.731 -5.656 1.00 0.00 25 ARG A N 8
ATOM 7843 C CA . ARG A 1 14 ? -8.253 -3.752 -6.734 1.00 0.00 25 ARG A CA 8
ATOM 7844 C C . ARG A 1 14 ? -6.911 -3.646 -7.447 1.00 0.00 25 ARG A C 8
ATOM 7845 O O . ARG A 1 14 ? -6.026 -2.910 -7.018 1.00 0.00 25 ARG A O 8
ATOM 7866 N N . GLU A 1 15 ? -6.777 -4.372 -8.549 1.00 0.00 26 GLU A N 8
ATOM 7867 C CA . GLU A 1 15 ? -5.542 -4.384 -9.328 1.00 0.00 26 GLU A CA 8
ATOM 7868 C C . GLU A 1 15 ? -5.105 -2.979 -9.786 1.00 0.00 26 GLU A C 8
ATOM 7869 O O . GLU A 1 15 ? -3.918 -2.672 -9.738 1.00 0.00 26 GLU A O 8
ATOM 7881 N N . PRO A 1 16 ? -6.028 -2.109 -10.271 1.00 0.00 27 PRO A N 8
ATOM 7882 C CA . PRO A 1 16 ? -5.678 -0.730 -10.650 1.00 0.00 27 PRO A CA 8
ATOM 7883 C C . PRO A 1 16 ? -4.949 0.017 -9.534 1.00 0.00 27 PRO A C 8
ATOM 7884 O O . PRO A 1 16 ? -4.104 0.873 -9.793 1.00 0.00 27 PRO A O 8
ATOM 7895 N N . LEU A 1 17 ? -5.255 -0.342 -8.292 1.00 0.00 28 LEU A N 8
ATOM 7896 C CA . LEU A 1 17 ? -4.660 0.314 -7.137 1.00 0.00 28 LEU A CA 8
ATOM 7897 C C . LEU A 1 17 ? -3.188 -0.070 -7.006 1.00 0.00 28 LEU A C 8
ATOM 7898 O O . LEU A 1 17 ? -2.406 0.653 -6.394 1.00 0.00 28 LEU A O 8
ATOM 7914 N N . ILE A 1 18 ? -2.811 -1.201 -7.598 1.00 0.00 29 ILE A N 8
ATOM 7915 C CA . ILE A 1 18 ? -1.418 -1.634 -7.611 1.00 0.00 29 ILE A CA 8
ATOM 7916 C C . ILE A 1 18 ? -0.540 -0.578 -8.278 1.00 0.00 29 ILE A C 8
ATOM 7917 O O . ILE A 1 18 ? 0.504 -0.202 -7.747 1.00 0.00 29 ILE A O 8
ATOM 7933 N N . ALA A 1 19 ? -0.989 -0.083 -9.426 1.00 0.00 30 ALA A N 8
ATOM 7934 C CA . ALA A 1 19 ? -0.254 0.943 -10.155 1.00 0.00 30 ALA A CA 8
ATOM 7935 C C . ALA A 1 19 ? -0.165 2.213 -9.323 1.00 0.00 30 ALA A C 8
ATOM 7936 O O . ALA A 1 19 ? 0.897 2.822 -9.209 1.00 0.00 30 ALA A O 8
ATOM 7943 N N . THR A 1 20 ? -1.292 2.586 -8.724 1.00 0.00 31 THR A N 8
ATOM 7944 C CA . THR A 1 20 ? -1.351 3.729 -7.827 1.00 0.00 31 THR A CA 8
ATOM 7945 C C . THR A 1 20 ? -0.362 3.561 -6.669 1.00 0.00 31 THR A C 8
ATOM 7946 O O . THR A 1 20 ? 0.289 4.517 -6.247 1.00 0.00 31 THR A O 8
ATOM 7957 N N . ALA A 1 21 ? -0.238 2.333 -6.179 1.00 0.00 32 ALA A N 8
ATOM 7958 C CA . ALA A 1 21 ? 0.649 2.034 -5.066 1.00 0.00 32 ALA A CA 8
ATOM 7959 C C . ALA A 1 21 ? 2.110 2.169 -5.469 1.00 0.00 32 ALA A C 8
ATOM 7960 O O . ALA A 1 21 ? 2.879 2.826 -4.785 1.00 0.00 32 ALA A O 8
ATOM 7967 N N . VAL A 1 22 ? 2.483 1.565 -6.589 1.00 0.00 33 VAL A N 8
ATOM 7968 C CA . VAL A 1 22 ? 3.874 1.588 -7.042 1.00 0.00 33 VAL A CA 8
ATOM 7969 C C . VAL A 1 22 ? 4.366 3.021 -7.265 1.00 0.00 33 VAL A C 8
ATOM 7970 O O . VAL A 1 22 ? 5.462 3.381 -6.822 1.00 0.00 33 VAL A O 8
ATOM 7983 N N . LYS A 1 23 ? 3.551 3.841 -7.931 1.00 0.00 34 LYS A N 8
ATOM 7984 C CA . LYS A 1 23 ? 3.924 5.233 -8.184 1.00 0.00 34 LYS A CA 8
ATOM 7985 C C . LYS A 1 23 ? 3.924 6.031 -6.888 1.00 0.00 34 LYS A C 8
ATOM 7986 O O . LYS A 1 23 ? 4.589 7.059 -6.780 1.00 0.00 34 LYS A O 8
ATOM 8005 N N . PHE A 1 24 ? 3.166 5.553 -5.913 1.00 0.00 35 PHE A N 8
ATOM 8006 C CA . PHE A 1 24 ? 3.167 6.143 -4.590 1.00 0.00 35 PHE A CA 8
ATOM 8007 C C . PHE A 1 24 ? 4.495 5.840 -3.901 1.00 0.00 35 PHE A C 8
ATOM 8008 O O . PHE A 1 24 ? 5.216 6.743 -3.481 1.00 0.00 35 PHE A O 8
ATOM 8025 N N . LEU A 1 25 ? 4.818 4.553 -3.841 1.00 0.00 36 LEU A N 8
ATOM 8026 C CA . LEU A 1 25 ? 6.007 4.063 -3.158 1.00 0.00 36 LEU A CA 8
ATOM 8027 C C . LEU A 1 25 ? 7.270 4.708 -3.709 1.00 0.00 36 LEU A C 8
ATOM 8028 O O . LEU A 1 25 ? 8.047 5.319 -2.971 1.00 0.00 36 LEU A O 8
ATOM 8044 N N . GLN A 1 26 ? 7.463 4.589 -5.011 1.00 0.00 37 GLN A N 8
ATOM 8045 C CA . GLN A 1 26 ? 8.681 5.074 -5.635 1.00 0.00 37 GLN A CA 8
ATOM 8046 C C . GLN A 1 26 ? 8.492 6.476 -6.189 1.00 0.00 37 GLN A C 8
ATOM 8047 O O . GLN A 1 26 ? 9.143 6.864 -7.159 1.00 0.00 37 GLN A O 8
ATOM 8061 N N . ASN A 1 27 ? 7.590 7.233 -5.578 1.00 0.00 38 ASN A N 8
ATOM 8062 C CA . ASN A 1 27 ? 7.421 8.632 -5.936 1.00 0.00 38 ASN A CA 8
ATOM 8063 C C . ASN A 1 27 ? 8.650 9.404 -5.494 1.00 0.00 38 ASN A C 8
ATOM 8064 O O . ASN A 1 27 ? 9.262 10.125 -6.281 1.00 0.00 38 ASN A O 8
ATOM 8075 N N . SER A 1 28 ? 9.021 9.216 -4.232 1.00 0.00 39 SER A N 8
ATOM 8076 C CA . SER A 1 28 ? 10.219 9.829 -3.688 1.00 0.00 39 SER A CA 8
ATOM 8077 C C . SER A 1 28 ? 10.507 9.331 -2.273 1.00 0.00 39 SER A C 8
ATOM 8078 O O . SER A 1 28 ? 11.467 8.592 -2.048 1.00 0.00 39 SER A O 8
ATOM 8086 N N . ARG A 1 29 ? 9.650 9.702 -1.330 1.00 0.00 40 ARG A N 8
ATOM 8087 C CA . ARG A 1 29 ? 9.934 9.479 0.084 1.00 0.00 40 ARG A CA 8
ATOM 8088 C C . ARG A 1 29 ? 9.313 8.191 0.625 1.00 0.00 40 ARG A C 8
ATOM 8089 O O . ARG A 1 29 ? 9.762 7.682 1.646 1.00 0.00 40 ARG A O 8
ATOM 8110 N N . VAL A 1 30 ? 8.298 7.655 -0.049 1.00 0.00 41 VAL A N 8
ATOM 8111 C CA . VAL A 1 30 ? 7.585 6.484 0.470 1.00 0.00 41 VAL A CA 8
ATOM 8112 C C . VAL A 1 30 ? 8.501 5.263 0.556 1.00 0.00 41 VAL A C 8
ATOM 8113 O O . VAL A 1 30 ? 8.383 4.452 1.474 1.00 0.00 41 VAL A O 8
ATOM 8126 N N . ARG A 1 31 ? 9.422 5.138 -0.390 1.00 0.00 42 ARG A N 8
ATOM 8127 C CA . ARG A 1 31 ? 10.421 4.072 -0.350 1.00 0.00 42 ARG A CA 8
ATOM 8128 C C . ARG A 1 31 ? 11.241 4.146 0.937 1.00 0.00 42 ARG A C 8
ATOM 8129 O O . ARG A 1 31 ? 11.718 3.129 1.442 1.00 0.00 42 ARG A O 8
ATOM 8150 N N . GLN A 1 32 ? 11.395 5.359 1.453 1.00 0.00 43 GLN A N 8
ATOM 8151 C CA . GLN A 1 32 ? 12.199 5.608 2.643 1.00 0.00 43 GLN A CA 8
ATOM 8152 C C . GLN A 1 32 ? 11.304 5.718 3.883 1.00 0.00 43 GLN A C 8
ATOM 8153 O O . GLN A 1 32 ? 11.788 5.821 5.013 1.00 0.00 43 GLN A O 8
ATOM 8167 N N . SER A 1 33 ? 9.994 5.681 3.658 1.00 0.00 44 SER A N 8
ATOM 8168 C CA . SER A 1 33 ? 9.019 5.758 4.737 1.00 0.00 44 SER A CA 8
ATOM 8169 C C . SER A 1 33 ? 8.853 4.393 5.396 1.00 0.00 44 SER A C 8
ATOM 8170 O O . SER A 1 33 ? 8.966 3.360 4.733 1.00 0.00 44 SER A O 8
ATOM 8178 N N . PRO A 1 34 ? 8.592 4.383 6.714 1.00 0.00 45 PRO A N 8
ATOM 8179 C CA . PRO A 1 34 ? 8.430 3.148 7.487 1.00 0.00 45 PRO A CA 8
ATOM 8180 C C . PRO A 1 34 ? 7.413 2.194 6.870 1.00 0.00 45 PRO A C 8
ATOM 8181 O O . PRO A 1 34 ? 6.309 2.592 6.474 1.00 0.00 45 PRO A O 8
ATOM 8192 N N . LEU A 1 35 ? 7.798 0.926 6.804 1.00 0.00 46 LEU A N 8
ATOM 8193 C CA . LEU A 1 35 ? 6.989 -0.102 6.162 1.00 0.00 46 LEU A CA 8
ATOM 8194 C C . LEU A 1 35 ? 5.670 -0.303 6.890 1.00 0.00 46 LEU A C 8
ATOM 8195 O O . LEU A 1 35 ? 4.677 -0.698 6.277 1.00 0.00 46 LEU A O 8
ATOM 8211 N N . ALA A 1 36 ? 5.665 -0.029 8.189 1.00 0.00 47 ALA A N 8
ATOM 8212 C CA . ALA A 1 36 ? 4.460 -0.170 8.998 1.00 0.00 47 ALA A CA 8
ATOM 8213 C C . ALA A 1 36 ? 3.332 0.681 8.429 1.00 0.00 47 ALA A C 8
ATOM 8214 O O . ALA A 1 36 ? 2.228 0.182 8.201 1.00 0.00 47 ALA A O 8
ATOM 8221 N N . THR A 1 37 ? 3.624 1.957 8.185 1.00 0.00 48 THR A N 8
ATOM 8222 C CA . THR A 1 37 ? 2.676 2.850 7.534 1.00 0.00 48 THR A CA 8
ATOM 8223 C C . THR A 1 37 ? 2.264 2.304 6.179 1.00 0.00 48 THR A C 8
ATOM 8224 O O . THR A 1 37 ? 1.089 2.077 5.938 1.00 0.00 48 THR A O 8
ATOM 8235 N N . ARG A 1 38 ? 3.250 2.053 5.323 1.00 0.00 49 ARG A N 8
ATOM 8236 C CA . ARG A 1 38 ? 2.992 1.719 3.923 1.00 0.00 49 ARG A CA 8
ATOM 8237 C C . ARG A 1 38 ? 2.069 0.512 3.767 1.00 0.00 49 ARG A C 8
ATOM 8238 O O . ARG A 1 38 ? 1.161 0.529 2.941 1.00 0.00 49 ARG A O 8
ATOM 8259 N N . ARG A 1 39 ? 2.300 -0.528 4.558 1.00 0.00 50 ARG A N 8
ATOM 8260 C CA . ARG A 1 39 ? 1.548 -1.770 4.410 1.00 0.00 50 ARG A CA 8
ATOM 8261 C C . ARG A 1 39 ? 0.089 -1.593 4.829 1.00 0.00 50 ARG A C 8
ATOM 8262 O O . ARG A 1 39 ? -0.825 -1.978 4.097 1.00 0.00 50 ARG A O 8
ATOM 8283 N N . ALA A 1 40 ? -0.132 -0.997 5.994 1.00 0.00 51 ALA A N 8
ATOM 8284 C CA . ALA A 1 40 ? -1.488 -0.724 6.456 1.00 0.00 51 ALA A CA 8
ATOM 8285 C C . ALA A 1 40 ? -2.158 0.279 5.525 1.00 0.00 51 ALA A C 8
ATOM 8286 O O . ALA A 1 40 ? -3.339 0.164 5.208 1.00 0.00 51 ALA A O 8
ATOM 8293 N N . PHE A 1 41 ? -1.363 1.239 5.081 1.00 0.00 52 PHE A N 8
ATOM 8294 C CA . PHE A 1 41 ? -1.791 2.294 4.175 1.00 0.00 52 PHE A CA 8
ATOM 8295 C C . PHE A 1 41 ? -2.550 1.750 2.965 1.00 0.00 52 PHE A C 8
ATOM 8296 O O . PHE A 1 41 ? -3.755 1.974 2.839 1.00 0.00 52 PHE A O 8
ATOM 8313 N N . LEU A 1 42 ? -1.863 1.022 2.088 1.00 0.00 53 LEU A N 8
ATOM 8314 C CA . LEU A 1 42 ? -2.482 0.566 0.848 1.00 0.00 53 LEU A CA 8
ATOM 8315 C C . LEU A 1 42 ? -3.573 -0.475 1.100 1.00 0.00 53 LEU A C 8
ATOM 8316 O O . LEU A 1 42 ? -4.549 -0.534 0.352 1.00 0.00 53 LEU A O 8
ATOM 8332 N N . LYS A 1 43 ? -3.441 -1.265 2.167 1.00 0.00 54 LYS A N 8
ATOM 8333 C CA . LYS A 1 43 ? -4.509 -2.191 2.551 1.00 0.00 54 LYS A CA 8
ATOM 8334 C C . LYS A 1 43 ? -5.801 -1.422 2.828 1.00 0.00 54 LYS A C 8
ATOM 8335 O O . LYS A 1 43 ? -6.890 -1.838 2.423 1.00 0.00 54 LYS A O 8
ATOM 8354 N N . LYS A 1 44 ? -5.656 -0.294 3.515 1.00 0.00 55 LYS A N 8
ATOM 8355 C CA . LYS A 1 44 ? -6.789 0.548 3.887 1.00 0.00 55 LYS A CA 8
ATOM 8356 C C . LYS A 1 44 ? -7.316 1.328 2.693 1.00 0.00 55 LYS A C 8
ATOM 8357 O O . LYS A 1 44 ? -8.505 1.636 2.618 1.00 0.00 55 LYS A O 8
ATOM 8376 N N . LYS A 1 45 ? -6.428 1.657 1.764 1.00 0.00 56 LYS A N 8
ATOM 8377 C CA . LYS A 1 45 ? -6.824 2.347 0.544 1.00 0.00 56 LYS A CA 8
ATOM 8378 C C . LYS A 1 45 ? -7.741 1.456 -0.283 1.00 0.00 56 LYS A C 8
ATOM 8379 O O . LYS A 1 45 ? -8.577 1.935 -1.055 1.00 0.00 56 LYS A O 8
ATOM 8398 N N . GLY A 1 46 ? -7.569 0.153 -0.106 1.00 0.00 57 GLY A N 8
ATOM 8399 C CA . GLY A 1 46 ? -8.366 -0.817 -0.817 1.00 0.00 57 GLY A CA 8
ATOM 8400 C C . GLY A 1 46 ? -7.495 -1.831 -1.516 1.00 0.00 57 GLY A C 8
ATOM 8401 O O . GLY A 1 46 ? -7.452 -1.871 -2.742 1.00 0.00 57 GLY A O 8
ATOM 8405 N N . LEU A 1 47 ? -6.780 -2.635 -0.736 1.00 0.00 58 LEU A N 8
ATOM 8406 C CA . LEU A 1 47 ? -5.882 -3.629 -1.301 1.00 0.00 58 LEU A CA 8
ATOM 8407 C C . LEU A 1 47 ? -5.744 -4.822 -0.359 1.00 0.00 58 LEU A C 8
ATOM 8408 O O . LEU A 1 47 ? -5.757 -4.670 0.864 1.00 0.00 58 LEU A O 8
ATOM 8424 N N . THR A 1 48 ? -5.621 -6.004 -0.938 1.00 0.00 59 THR A N 8
ATOM 8425 C CA . THR A 1 48 ? -5.497 -7.237 -0.174 1.00 0.00 59 THR A CA 8
ATOM 8426 C C . THR A 1 48 ? -4.035 -7.528 0.161 1.00 0.00 59 THR A C 8
ATOM 8427 O O . THR A 1 48 ? -3.135 -6.929 -0.423 1.00 0.00 59 THR A O 8
ATOM 8438 N N . ASP A 1 49 ? -3.808 -8.461 1.079 1.00 0.00 60 ASP A N 8
ATOM 8439 C CA . ASP A 1 49 ? -2.463 -8.868 1.481 1.00 0.00 60 ASP A CA 8
ATOM 8440 C C . ASP A 1 49 ? -1.588 -9.208 0.273 1.00 0.00 60 ASP A C 8
ATOM 8441 O O . ASP A 1 49 ? -0.533 -8.601 0.059 1.00 0.00 60 ASP A O 8
ATOM 8450 N N . GLU A 1 50 ? -2.053 -10.164 -0.523 1.00 0.00 61 GLU A N 8
ATOM 8451 C CA . GLU A 1 50 ? -1.313 -10.644 -1.688 1.00 0.00 61 GLU A CA 8
ATOM 8452 C C . GLU A 1 50 ? -1.021 -9.518 -2.676 1.00 0.00 61 GLU A C 8
ATOM 8453 O O . GLU A 1 50 ? -0.049 -9.566 -3.428 1.00 0.00 61 GLU A O 8
ATOM 8465 N N . GLU A 1 51 ? -1.873 -8.511 -2.684 1.00 0.00 62 GLU A N 8
ATOM 8466 C CA . GLU A 1 51 ? -1.717 -7.402 -3.597 1.00 0.00 62 GLU A CA 8
ATOM 8467 C C . GLU A 1 51 ? -0.669 -6.421 -3.085 1.00 0.00 62 GLU A C 8
ATOM 8468 O O . GLU A 1 51 ? -0.012 -5.743 -3.876 1.00 0.00 62 GLU A O 8
ATOM 8480 N N . ILE A 1 52 ? -0.494 -6.348 -1.766 1.00 0.00 63 ILE A N 8
ATOM 8481 C CA . ILE A 1 52 ? 0.508 -5.449 -1.215 1.00 0.00 63 ILE A CA 8
ATOM 8482 C C . ILE A 1 52 ? 1.901 -5.971 -1.538 1.00 0.00 63 ILE A C 8
ATOM 8483 O O . ILE A 1 52 ? 2.819 -5.187 -1.775 1.00 0.00 63 ILE A O 8
ATOM 8499 N N . ASP A 1 53 ? 2.064 -7.299 -1.570 1.00 0.00 64 ASP A N 8
ATOM 8500 C CA . ASP A 1 53 ? 3.334 -7.856 -2.016 1.00 0.00 64 ASP A CA 8
ATOM 8501 C C . ASP A 1 53 ? 3.431 -7.794 -3.518 1.00 0.00 64 ASP A C 8
ATOM 8502 O O . ASP A 1 53 ? 4.515 -7.750 -4.054 1.00 0.00 64 ASP A O 8
ATOM 8511 N N . MET A 1 54 ? 2.306 -7.789 -4.205 1.00 0.00 65 MET A N 8
ATOM 8512 C CA . MET A 1 54 ? 2.344 -7.584 -5.640 1.00 0.00 65 MET A CA 8
ATOM 8513 C C . MET A 1 54 ? 3.050 -6.263 -5.929 1.00 0.00 65 MET A C 8
ATOM 8514 O O . MET A 1 54 ? 4.022 -6.207 -6.694 1.00 0.00 65 MET A O 8
ATOM 8528 N N . ALA A 1 55 ? 2.591 -5.218 -5.251 1.00 0.00 66 ALA A N 8
ATOM 8529 C CA . ALA A 1 55 ? 3.181 -3.896 -5.386 1.00 0.00 66 ALA A CA 8
ATOM 8530 C C . ALA A 1 55 ? 4.601 -3.856 -4.817 1.00 0.00 66 ALA A C 8
ATOM 8531 O O . ALA A 1 55 ? 5.546 -3.555 -5.535 1.00 0.00 66 ALA A O 8
ATOM 8538 N N . PHE A 1 56 ? 4.752 -4.198 -3.538 1.00 0.00 67 PHE A N 8
ATOM 8539 C CA . PHE A 1 56 ? 6.040 -4.061 -2.854 1.00 0.00 67 PHE A CA 8
ATOM 8540 C C . PHE A 1 56 ? 7.116 -4.992 -3.405 1.00 0.00 67 PHE A C 8
ATOM 8541 O O . PHE A 1 56 ? 8.279 -4.599 -3.506 1.00 0.00 67 PHE A O 8
ATOM 8558 N N . GLN A 1 57 ? 6.742 -6.216 -3.756 1.00 0.00 68 GLN A N 8
ATOM 8559 C CA . GLN A 1 57 ? 7.713 -7.179 -4.262 1.00 0.00 68 GLN A CA 8
ATOM 8560 C C . GLN A 1 57 ? 8.266 -6.706 -5.598 1.00 0.00 68 GLN A C 8
ATOM 8561 O O . GLN A 1 57 ? 9.477 -6.718 -5.815 1.00 0.00 68 GLN A O 8
ATOM 8575 N N . GLN A 1 58 ? 7.380 -6.259 -6.486 1.00 0.00 69 GLN A N 8
ATOM 8576 C CA . GLN A 1 58 ? 7.810 -5.788 -7.797 1.00 0.00 69 GLN A CA 8
ATOM 8577 C C . GLN A 1 58 ? 8.412 -4.386 -7.712 1.00 0.00 69 GLN A C 8
ATOM 8578 O O . GLN A 1 58 ? 9.172 -3.973 -8.586 1.00 0.00 69 GLN A O 8
ATOM 8592 N N . SER A 1 59 ? 8.077 -3.658 -6.655 1.00 0.00 70 SER A N 8
ATOM 8593 C CA . SER A 1 59 ? 8.640 -2.337 -6.435 1.00 0.00 70 SER A CA 8
ATOM 8594 C C . SER A 1 59 ? 10.042 -2.449 -5.842 1.00 0.00 70 SER A C 8
ATOM 8595 O O . SER A 1 59 ? 10.793 -1.477 -5.821 1.00 0.00 70 SER A O 8
ATOM 8603 N N . GLY A 1 60 ? 10.376 -3.642 -5.351 1.00 0.00 71 GLY A N 8
ATOM 8604 C CA . GLY A 1 60 ? 11.705 -3.897 -4.823 1.00 0.00 71 GLY A CA 8
ATOM 8605 C C . GLY A 1 60 ? 11.883 -3.383 -3.408 1.00 0.00 71 GLY A C 8
ATOM 8606 O O . GLY A 1 60 ? 12.992 -3.042 -3.002 1.00 0.00 71 GLY A O 8
ATOM 8610 N N . THR A 1 61 ? 10.795 -3.330 -2.654 1.00 0.00 72 THR A N 8
ATOM 8611 C CA . THR A 1 61 ? 10.847 -2.838 -1.287 1.00 0.00 72 THR A CA 8
ATOM 8612 C C . THR A 1 61 ? 9.850 -3.599 -0.405 1.00 0.00 72 THR A C 8
ATOM 8613 O O . THR A 1 61 ? 9.073 -3.019 0.356 1.00 0.00 72 THR A O 8
ATOM 8624 N N . ALA A 1 62 ? 9.887 -4.918 -0.515 1.00 0.00 73 ALA A N 8
ATOM 8625 C CA . ALA A 1 62 ? 9.026 -5.782 0.280 1.00 0.00 73 ALA A CA 8
ATOM 8626 C C . ALA A 1 62 ? 9.729 -6.178 1.572 1.00 0.00 73 ALA A C 8
ATOM 8627 O O . ALA A 1 62 ? 9.078 -6.479 2.578 1.00 0.00 73 ALA A O 8
ATOM 8634 N N . ALA A 1 63 ? 11.063 -6.171 1.512 1.00 0.00 74 ALA A N 8
ATOM 8635 C CA . ALA A 1 63 ? 11.926 -6.462 2.657 1.00 0.00 74 ALA A CA 8
ATOM 8636 C C . ALA A 1 63 ? 11.875 -7.939 3.047 1.00 0.00 74 ALA A C 8
ATOM 8637 O O . ALA A 1 63 ? 12.798 -8.696 2.742 1.00 0.00 74 ALA A O 8
ATOM 8644 N N . ASP A 1 64 ? 10.796 -8.352 3.700 1.00 0.00 75 ASP A N 8
ATOM 8645 C CA . ASP A 1 64 ? 10.680 -9.727 4.174 1.00 0.00 75 ASP A CA 8
ATOM 8646 C C . ASP A 1 64 ? 9.410 -10.375 3.644 1.00 0.00 75 ASP A C 8
ATOM 8647 O O . ASP A 1 64 ? 9.388 -10.920 2.539 1.00 0.00 75 ASP A O 8
ATOM 8656 N N . GLU A 1 65 ? 8.355 -10.304 4.444 1.00 0.00 76 GLU A N 8
ATOM 8657 C CA . GLU A 1 65 ? 7.083 -10.913 4.101 1.00 0.00 76 GLU A CA 8
ATOM 8658 C C . GLU A 1 65 ? 5.947 -9.893 4.183 1.00 0.00 76 GLU A C 8
ATOM 8659 O O . GLU A 1 65 ? 5.500 -9.525 5.270 1.00 0.00 76 GLU A O 8
ATOM 8671 N N . SER B 2 1 ? 3.316 19.147 4.886 1.00 0.00 101 SER B N 8
ATOM 8672 C CA . SER B 2 1 ? 2.743 18.522 3.678 1.00 0.00 101 SER B CA 8
ATOM 8673 C C . SER B 2 1 ? 2.910 17.006 3.733 1.00 0.00 101 SER B C 8
ATOM 8674 O O . SER B 2 1 ? 3.206 16.359 2.727 1.00 0.00 101 SER B O 8
ATOM 8684 N N . GLN B 2 2 ? 2.703 16.442 4.916 1.00 0.00 102 GLN B N 8
ATOM 8685 C CA . GLN B 2 2 ? 2.924 15.022 5.144 1.00 0.00 102 GLN B CA 8
ATOM 8686 C C . GLN B 2 2 ? 1.704 14.208 4.729 1.00 0.00 102 GLN B C 8
ATOM 8687 O O . GLN B 2 2 ? 1.820 13.236 3.985 1.00 0.00 102 GLN B O 8
ATOM 8701 N N . GLU B 2 3 ? 0.535 14.620 5.194 1.00 0.00 103 GLU B N 8
ATOM 8702 C CA . GLU B 2 3 ? -0.694 13.898 4.898 1.00 0.00 103 GLU B CA 8
ATOM 8703 C C . GLU B 2 3 ? -1.130 14.136 3.458 1.00 0.00 103 GLU B C 8
ATOM 8704 O O . GLU B 2 3 ? -1.727 13.262 2.829 1.00 0.00 103 GLU B O 8
ATOM 8716 N N . LYS B 2 4 ? -0.818 15.319 2.936 1.00 0.00 104 LYS B N 8
ATOM 8717 C CA . LYS B 2 4 ? -1.024 15.617 1.520 1.00 0.00 104 LYS B CA 8
ATOM 8718 C C . LYS B 2 4 ? -0.308 14.584 0.656 1.00 0.00 104 LYS B C 8
ATOM 8719 O O . LYS B 2 4 ? -0.815 14.161 -0.379 1.00 0.00 104 LYS B O 8
ATOM 8738 N N . PHE B 2 5 ? 0.859 14.162 1.121 1.00 0.00 105 PHE B N 8
ATOM 8739 C CA . PHE B 2 5 ? 1.697 13.223 0.393 1.00 0.00 105 PHE B CA 8
ATOM 8740 C C . PHE B 2 5 ? 1.056 11.835 0.368 1.00 0.00 105 PHE B C 8
ATOM 8741 O O . PHE B 2 5 ? 1.044 11.169 -0.662 1.00 0.00 105 PHE B O 8
ATOM 8758 N N . PHE B 2 6 ? 0.506 11.414 1.502 1.00 0.00 106 PHE B N 8
ATOM 8759 C CA . PHE B 2 6 ? -0.110 10.094 1.609 1.00 0.00 106 PHE B CA 8
ATOM 8760 C C . PHE B 2 6 ? -1.480 10.046 0.933 1.00 0.00 106 PHE B C 8
ATOM 8761 O O . PHE B 2 6 ? -1.843 9.046 0.314 1.00 0.00 106 PHE B O 8
ATOM 8778 N N . GLN B 2 7 ? -2.244 11.120 1.061 1.00 0.00 107 GLN B N 8
ATOM 8779 C CA . GLN B 2 7 ? -3.624 11.124 0.589 1.00 0.00 107 GLN B CA 8
ATOM 8780 C C . GLN B 2 7 ? -3.700 11.476 -0.894 1.00 0.00 107 GLN B C 8
ATOM 8781 O O . GLN B 2 7 ? -4.159 10.670 -1.703 1.00 0.00 107 GLN B O 8
ATOM 8795 N N . GLU B 2 8 ? -3.220 12.664 -1.248 1.00 0.00 108 GLU B N 8
ATOM 8796 C CA . GLU B 2 8 ? -3.398 13.199 -2.596 1.00 0.00 108 GLU B CA 8
ATOM 8797 C C . GLU B 2 8 ? -2.752 12.315 -3.657 1.00 0.00 108 GLU B C 8
ATOM 8798 O O . GLU B 2 8 ? -3.395 11.956 -4.642 1.00 0.00 108 GLU B O 8
ATOM 8810 N N . LEU B 2 9 ? -1.489 11.952 -3.446 1.00 0.00 109 LEU B N 8
ATOM 8811 C CA . LEU B 2 9 ? -0.752 11.161 -4.428 1.00 0.00 109 LEU B CA 8
ATOM 8812 C C . LEU B 2 9 ? -1.447 9.837 -4.710 1.00 0.00 109 LEU B C 8
ATOM 8813 O O . LEU B 2 9 ? -1.428 9.345 -5.836 1.00 0.00 109 LEU B O 8
ATOM 8829 N N . PHE B 2 10 ? -2.079 9.276 -3.697 1.00 0.00 110 PHE B N 8
ATOM 8830 C CA . PHE B 2 10 ? -2.683 7.963 -3.826 1.00 0.00 110 PHE B CA 8
ATOM 8831 C C . PHE B 2 10 ? -4.144 8.067 -4.253 1.00 0.00 110 PHE B C 8
ATOM 8832 O O . PHE B 2 10 ? -4.795 7.058 -4.514 1.00 0.00 110 PHE B O 8
ATOM 8849 N N . ASP B 2 11 ? -4.665 9.285 -4.319 1.00 0.00 111 ASP B N 8
ATOM 8850 C CA . ASP B 2 11 ? -6.064 9.473 -4.685 1.00 0.00 111 ASP B CA 8
ATOM 8851 C C . ASP B 2 11 ? -6.271 9.231 -6.174 1.00 0.00 111 ASP B C 8
ATOM 8852 O O . ASP B 2 11 ? -7.377 8.914 -6.618 1.00 0.00 111 ASP B O 8
ATOM 8861 N N . SER B 2 12 ? -5.205 9.384 -6.943 1.00 0.00 112 SER B N 8
ATOM 8862 C CA . SER B 2 12 ? -5.239 9.105 -8.368 1.00 0.00 112 SER B CA 8
ATOM 8863 C C . SER B 2 12 ? -3.858 8.673 -8.841 1.00 0.00 112 SER B C 8
ATOM 8864 O O . SER B 2 12 ? -3.090 9.529 -9.329 1.00 0.00 112 SER B O 8
ATOM 8873 N N . GLU A 1 9 ? -14.425 -4.175 5.354 1.00 0.00 20 GLU A N 9
ATOM 8874 C CA . GLU A 1 9 ? -14.386 -4.710 4.002 1.00 0.00 20 GLU A CA 9
ATOM 8875 C C . GLU A 1 9 ? -13.674 -3.752 3.059 1.00 0.00 20 GLU A C 9
ATOM 8876 O O . GLU A 1 9 ? -13.537 -4.029 1.864 1.00 0.00 20 GLU A O 9
ATOM 8888 N N . ASN A 1 10 ? -13.215 -2.623 3.596 1.00 0.00 21 ASN A N 9
ATOM 8889 C CA . ASN A 1 10 ? -12.480 -1.647 2.801 1.00 0.00 21 ASN A CA 9
ATOM 8890 C C . ASN A 1 10 ? -11.039 -2.115 2.606 1.00 0.00 21 ASN A C 9
ATOM 8891 O O . ASN A 1 10 ? -10.087 -1.438 2.989 1.00 0.00 21 ASN A O 9
ATOM 8902 N N . VAL A 1 11 ? -10.905 -3.310 2.056 1.00 0.00 22 VAL A N 9
ATOM 8903 C CA . VAL A 1 11 ? -9.609 -3.868 1.710 1.00 0.00 22 VAL A CA 9
ATOM 8904 C C . VAL A 1 11 ? -9.675 -4.442 0.297 1.00 0.00 22 VAL A C 9
ATOM 8905 O O . VAL A 1 11 ? -8.733 -5.077 -0.180 1.00 0.00 22 VAL A O 9
ATOM 8918 N N . LEU A 1 12 ? -10.814 -4.203 -0.354 1.00 0.00 23 LEU A N 9
ATOM 8919 C CA . LEU A 1 12 ? -11.112 -4.770 -1.665 1.00 0.00 23 LEU A CA 9
ATOM 8920 C C . LEU A 1 12 ? -10.052 -4.397 -2.691 1.00 0.00 23 LEU A C 9
ATOM 8921 O O . LEU A 1 12 ? -9.954 -3.240 -3.107 1.00 0.00 23 LEU A O 9
ATOM 8937 N N . PRO A 1 13 ? -9.249 -5.387 -3.105 1.00 0.00 24 PRO A N 9
ATOM 8938 C CA . PRO A 1 13 ? -8.183 -5.198 -4.086 1.00 0.00 24 PRO A CA 9
ATOM 8939 C C . PRO A 1 13 ? -8.734 -4.870 -5.466 1.00 0.00 24 PRO A C 9
ATOM 8940 O O . PRO A 1 13 ? -9.661 -5.522 -5.949 1.00 0.00 24 PRO A O 9
ATOM 8951 N N . ARG A 1 14 ? -8.172 -3.848 -6.087 1.00 0.00 25 ARG A N 9
ATOM 8952 C CA . ARG A 1 14 ? -8.588 -3.439 -7.420 1.00 0.00 25 ARG A CA 9
ATOM 8953 C C . ARG A 1 14 ? -7.424 -3.531 -8.399 1.00 0.00 25 ARG A C 9
ATOM 8954 O O . ARG A 1 14 ? -6.265 -3.546 -7.981 1.00 0.00 25 ARG A O 9
ATOM 8975 N N . GLU A 1 15 ? -7.723 -3.574 -9.691 1.00 0.00 26 GLU A N 9
ATOM 8976 C CA . GLU A 1 15 ? -6.686 -3.786 -10.702 1.00 0.00 26 GLU A CA 9
ATOM 8977 C C . GLU A 1 15 ? -5.693 -2.613 -10.777 1.00 0.00 26 GLU A C 9
ATOM 8978 O O . GLU A 1 15 ? -4.485 -2.817 -10.622 1.00 0.00 26 GLU A O 9
ATOM 8990 N N . PRO A 1 16 ? -6.171 -1.363 -10.981 1.00 0.00 27 PRO A N 9
ATOM 8991 C CA . PRO A 1 16 ? -5.284 -0.209 -11.155 1.00 0.00 27 PRO A CA 9
ATOM 8992 C C . PRO A 1 16 ? -4.727 0.308 -9.837 1.00 0.00 27 PRO A C 9
ATOM 8993 O O . PRO A 1 16 ? -3.741 1.040 -9.817 1.00 0.00 27 PRO A O 9
ATOM 9004 N N . LEU A 1 17 ? -5.356 -0.091 -8.742 1.00 0.00 28 LEU A N 9
ATOM 9005 C CA . LEU A 1 17 ? -4.984 0.403 -7.426 1.00 0.00 28 LEU A CA 9
ATOM 9006 C C . LEU A 1 17 ? -3.577 -0.070 -7.062 1.00 0.00 28 LEU A C 9
ATOM 9007 O O . LEU A 1 17 ? -2.843 0.619 -6.357 1.00 0.00 28 LEU A O 9
ATOM 9023 N N . ILE A 1 18 ? -3.201 -1.241 -7.571 1.00 0.00 29 ILE A N 9
ATOM 9024 C CA . ILE A 1 18 ? -1.848 -1.754 -7.386 1.00 0.00 29 ILE A CA 9
ATOM 9025 C C . ILE A 1 18 ? -0.841 -0.843 -8.087 1.00 0.00 29 ILE A C 9
ATOM 9026 O O . ILE A 1 18 ? 0.251 -0.587 -7.575 1.00 0.00 29 ILE A O 9
ATOM 9042 N N . ALA A 1 19 ? -1.234 -0.336 -9.250 1.00 0.00 30 ALA A N 9
ATOM 9043 C CA . ALA A 1 19 ? -0.389 0.570 -10.013 1.00 0.00 30 ALA A CA 9
ATOM 9044 C C . ALA A 1 19 ? -0.294 1.924 -9.319 1.00 0.00 30 ALA A C 9
ATOM 9045 O O . ALA A 1 19 ? 0.769 2.543 -9.285 1.00 0.00 30 ALA A O 9
ATOM 9052 N N . THR A 1 20 ? -1.410 2.379 -8.759 1.00 0.00 31 THR A N 9
ATOM 9053 C CA . THR A 1 20 ? -1.423 3.603 -7.977 1.00 0.00 31 THR A CA 9
ATOM 9054 C C . THR A 1 20 ? -0.497 3.463 -6.770 1.00 0.00 31 THR A C 9
ATOM 9055 O O . THR A 1 20 ? 0.227 4.395 -6.413 1.00 0.00 31 THR A O 9
ATOM 9066 N N . ALA A 1 21 ? -0.514 2.279 -6.164 1.00 0.00 32 ALA A N 9
ATOM 9067 C CA . ALA A 1 21 ? 0.322 1.996 -5.011 1.00 0.00 32 ALA A CA 9
ATOM 9068 C C . ALA A 1 21 ? 1.796 1.984 -5.383 1.00 0.00 32 ALA A C 9
ATOM 9069 O O . ALA A 1 21 ? 2.602 2.629 -4.723 1.00 0.00 32 ALA A O 9
ATOM 9076 N N . VAL A 1 22 ? 2.149 1.264 -6.443 1.00 0.00 33 VAL A N 9
ATOM 9077 C CA . VAL A 1 22 ? 3.546 1.169 -6.850 1.00 0.00 33 VAL A CA 9
ATOM 9078 C C . VAL A 1 22 ? 4.076 2.539 -7.282 1.00 0.00 33 VAL A C 9
ATOM 9079 O O . VAL A 1 22 ? 5.238 2.868 -7.030 1.00 0.00 33 VAL A O 9
ATOM 9092 N N . LYS A 1 23 ? 3.214 3.341 -7.910 1.00 0.00 34 LYS A N 9
ATOM 9093 C CA . LYS A 1 23 ? 3.550 4.727 -8.230 1.00 0.00 34 LYS A CA 9
ATOM 9094 C C . LYS A 1 23 ? 3.873 5.472 -6.951 1.00 0.00 34 LYS A C 9
ATOM 9095 O O . LYS A 1 23 ? 4.922 6.103 -6.830 1.00 0.00 34 LYS A O 9
ATOM 9114 N N . PHE A 1 24 ? 2.947 5.372 -6.004 1.00 0.00 35 PHE A N 9
ATOM 9115 C CA . PHE A 1 24 ? 3.080 5.999 -4.703 1.00 0.00 35 PHE A CA 9
ATOM 9116 C C . PHE A 1 24 ? 4.424 5.651 -4.076 1.00 0.00 35 PHE A C 9
ATOM 9117 O O . PHE A 1 24 ? 5.193 6.528 -3.689 1.00 0.00 35 PHE A O 9
ATOM 9134 N N . LEU A 1 25 ? 4.702 4.356 -4.015 1.00 0.00 36 LEU A N 9
ATOM 9135 C CA . LEU A 1 25 ? 5.904 3.842 -3.373 1.00 0.00 36 LEU A CA 9
ATOM 9136 C C . LEU A 1 25 ? 7.171 4.390 -4.023 1.00 0.00 36 LEU A C 9
ATOM 9137 O O . LEU A 1 25 ? 8.125 4.757 -3.335 1.00 0.00 36 LEU A O 9
ATOM 9153 N N . GLN A 1 26 ? 7.162 4.480 -5.342 1.00 0.00 37 GLN A N 9
ATOM 9154 C CA . GLN A 1 26 ? 8.361 4.824 -6.097 1.00 0.00 37 GLN A CA 9
ATOM 9155 C C . GLN A 1 26 ? 8.563 6.330 -6.220 1.00 0.00 37 GLN A C 9
ATOM 9156 O O . GLN A 1 26 ? 9.092 6.816 -7.220 1.00 0.00 37 GLN A O 9
ATOM 9170 N N . ASN A 1 27 ? 8.138 7.068 -5.209 1.00 0.00 38 ASN A N 9
ATOM 9171 C CA . ASN A 1 27 ? 8.465 8.485 -5.116 1.00 0.00 38 ASN A CA 9
ATOM 9172 C C . ASN A 1 27 ? 9.594 8.686 -4.115 1.00 0.00 38 ASN A C 9
ATOM 9173 O O . ASN A 1 27 ? 9.691 9.728 -3.460 1.00 0.00 38 ASN A O 9
ATOM 9184 N N . SER A 1 28 ? 10.431 7.651 -4.002 1.00 0.00 39 SER A N 9
ATOM 9185 C CA . SER A 1 28 ? 11.634 7.664 -3.169 1.00 0.00 39 SER A CA 9
ATOM 9186 C C . SER A 1 28 ? 11.307 7.650 -1.676 1.00 0.00 39 SER A C 9
ATOM 9187 O O . SER A 1 28 ? 11.565 6.659 -0.989 1.00 0.00 39 SER A O 9
ATOM 9195 N N . ARG A 1 29 ? 10.709 8.735 -1.195 1.00 0.00 40 ARG A N 9
ATOM 9196 C CA . ARG A 1 29 ? 10.463 8.922 0.231 1.00 0.00 40 ARG A CA 9
ATOM 9197 C C . ARG A 1 29 ? 9.628 7.784 0.812 1.00 0.00 40 ARG A C 9
ATOM 9198 O O . ARG A 1 29 ? 9.853 7.356 1.943 1.00 0.00 40 ARG A O 9
ATOM 9219 N N . VAL A 1 30 ? 8.683 7.280 0.025 1.00 0.00 41 VAL A N 9
ATOM 9220 C CA . VAL A 1 30 ? 7.780 6.237 0.497 1.00 0.00 41 VAL A CA 9
ATOM 9221 C C . VAL A 1 30 ? 8.538 4.960 0.845 1.00 0.00 41 VAL A C 9
ATOM 9222 O O . VAL A 1 30 ? 8.303 4.365 1.891 1.00 0.00 41 VAL A O 9
ATOM 9235 N N . ARG A 1 31 ? 9.467 4.557 -0.018 1.00 0.00 42 ARG A N 9
ATOM 9236 C CA . ARG A 1 31 ? 10.218 3.320 0.202 1.00 0.00 42 ARG A CA 9
ATOM 9237 C C . ARG A 1 31 ? 11.128 3.461 1.421 1.00 0.00 42 ARG A C 9
ATOM 9238 O O . ARG A 1 31 ? 11.586 2.471 1.987 1.00 0.00 42 ARG A O 9
ATOM 9259 N N . GLN A 1 32 ? 11.386 4.702 1.811 1.00 0.00 43 GLN A N 9
ATOM 9260 C CA . GLN A 1 32 ? 12.216 4.988 2.975 1.00 0.00 43 GLN A CA 9
ATOM 9261 C C . GLN A 1 32 ? 11.348 5.238 4.209 1.00 0.00 43 GLN A C 9
ATOM 9262 O O . GLN A 1 32 ? 11.856 5.489 5.304 1.00 0.00 43 GLN A O 9
ATOM 9276 N N . SER A 1 33 ? 10.038 5.173 4.014 1.00 0.00 44 SER A N 9
ATOM 9277 C CA . SER A 1 33 ? 9.082 5.298 5.103 1.00 0.00 44 SER A CA 9
ATOM 9278 C C . SER A 1 33 ? 8.825 3.919 5.710 1.00 0.00 44 SER A C 9
ATOM 9279 O O . SER A 1 33 ? 8.975 2.901 5.029 1.00 0.00 44 SER A O 9
ATOM 9287 N N . PRO A 1 34 ? 8.448 3.860 6.993 1.00 0.00 45 PRO A N 9
ATOM 9288 C CA . PRO A 1 34 ? 8.234 2.590 7.695 1.00 0.00 45 PRO A CA 9
ATOM 9289 C C . PRO A 1 34 ? 7.130 1.747 7.059 1.00 0.00 45 PRO A C 9
ATOM 9290 O O . PRO A 1 34 ? 6.113 2.273 6.594 1.00 0.00 45 PRO A O 9
ATOM 9301 N N . LEU A 1 35 ? 7.344 0.430 7.043 1.00 0.00 46 LEU A N 9
ATOM 9302 C CA . LEU A 1 35 ? 6.363 -0.513 6.517 1.00 0.00 46 LEU A CA 9
ATOM 9303 C C . LEU A 1 35 ? 5.084 -0.471 7.337 1.00 0.00 46 LEU A C 9
ATOM 9304 O O . LEU A 1 35 ? 4.022 -0.849 6.851 1.00 0.00 46 LEU A O 9
ATOM 9320 N N . ALA A 1 36 ? 5.196 -0.029 8.584 1.00 0.00 47 ALA A N 9
ATOM 9321 C CA . ALA A 1 36 ? 4.030 0.160 9.434 1.00 0.00 47 ALA A CA 9
ATOM 9322 C C . ALA A 1 36 ? 3.015 1.069 8.748 1.00 0.00 47 ALA A C 9
ATOM 9323 O O . ALA A 1 36 ? 1.824 0.757 8.693 1.00 0.00 47 ALA A O 9
ATOM 9330 N N . THR A 1 37 ? 3.493 2.188 8.216 1.00 0.00 48 THR A N 9
ATOM 9331 C CA . THR A 1 37 ? 2.645 3.077 7.446 1.00 0.00 48 THR A CA 9
ATOM 9332 C C . THR A 1 37 ? 2.284 2.440 6.114 1.00 0.00 48 THR A C 9
ATOM 9333 O O . THR A 1 37 ? 1.119 2.192 5.847 1.00 0.00 48 THR A O 9
ATOM 9344 N N . ARG A 1 38 ? 3.303 2.129 5.317 1.00 0.00 49 ARG A N 9
ATOM 9345 C CA . ARG A 1 38 ? 3.109 1.685 3.936 1.00 0.00 49 ARG A CA 9
ATOM 9346 C C . ARG A 1 38 ? 2.139 0.510 3.814 1.00 0.00 49 ARG A C 9
ATOM 9347 O O . ARG A 1 38 ? 1.237 0.542 2.982 1.00 0.00 49 ARG A O 9
ATOM 9368 N N . ARG A 1 39 ? 2.315 -0.512 4.644 1.00 0.00 50 ARG A N 9
ATOM 9369 C CA . ARG A 1 39 ? 1.519 -1.730 4.522 1.00 0.00 50 ARG A CA 9
ATOM 9370 C C . ARG A 1 39 ? 0.052 -1.475 4.861 1.00 0.00 50 ARG A C 9
ATOM 9371 O O . ARG A 1 39 ? -0.831 -1.783 4.066 1.00 0.00 50 ARG A O 9
ATOM 9392 N N . ALA A 1 40 ? -0.206 -0.890 6.022 1.00 0.00 51 ALA A N 9
ATOM 9393 C CA . ALA A 1 40 ? -1.576 -0.591 6.427 1.00 0.00 51 ALA A CA 9
ATOM 9394 C C . ALA A 1 40 ? -2.199 0.435 5.481 1.00 0.00 51 ALA A C 9
ATOM 9395 O O . ALA A 1 40 ? -3.389 0.378 5.175 1.00 0.00 51 ALA A O 9
ATOM 9402 N N . PHE A 1 41 ? -1.363 1.348 5.012 1.00 0.00 52 PHE A N 9
ATOM 9403 C CA . PHE A 1 41 ? -1.765 2.404 4.095 1.00 0.00 52 PHE A CA 9
ATOM 9404 C C . PHE A 1 41 ? -2.441 1.857 2.841 1.00 0.00 52 PHE A C 9
ATOM 9405 O O . PHE A 1 41 ? -3.635 2.074 2.642 1.00 0.00 52 PHE A O 9
ATOM 9422 N N . LEU A 1 42 ? -1.695 1.136 2.008 1.00 0.00 53 LEU A N 9
ATOM 9423 C CA . LEU A 1 42 ? -2.233 0.694 0.726 1.00 0.00 53 LEU A CA 9
ATOM 9424 C C . LEU A 1 42 ? -3.339 -0.344 0.905 1.00 0.00 53 LEU A C 9
ATOM 9425 O O . LEU A 1 42 ? -4.204 -0.487 0.039 1.00 0.00 53 LEU A O 9
ATOM 9441 N N . LYS A 1 43 ? -3.332 -1.042 2.037 1.00 0.00 54 LYS A N 9
ATOM 9442 C CA . LYS A 1 43 ? -4.419 -1.960 2.363 1.00 0.00 54 LYS A CA 9
ATOM 9443 C C . LYS A 1 43 ? -5.730 -1.207 2.515 1.00 0.00 54 LYS A C 9
ATOM 9444 O O . LYS A 1 43 ? -6.749 -1.586 1.938 1.00 0.00 54 LYS A O 9
ATOM 9463 N N . LYS A 1 44 ? -5.681 -0.131 3.289 1.00 0.00 55 LYS A N 9
ATOM 9464 C CA . LYS A 1 44 ? -6.846 0.706 3.534 1.00 0.00 55 LYS A CA 9
ATOM 9465 C C . LYS A 1 44 ? -7.262 1.435 2.263 1.00 0.00 55 LYS A C 9
ATOM 9466 O O . LYS A 1 44 ? -8.402 1.878 2.132 1.00 0.00 55 LYS A O 9
ATOM 9485 N N . LYS A 1 45 ? -6.318 1.582 1.340 1.00 0.00 56 LYS A N 9
ATOM 9486 C CA . LYS A 1 45 ? -6.610 2.183 0.051 1.00 0.00 56 LYS A CA 9
ATOM 9487 C C . LYS A 1 45 ? -7.485 1.247 -0.774 1.00 0.00 56 LYS A C 9
ATOM 9488 O O . LYS A 1 45 ? -8.470 1.676 -1.378 1.00 0.00 56 LYS A O 9
ATOM 9507 N N . GLY A 1 46 ? -7.127 -0.033 -0.795 1.00 0.00 57 GLY A N 9
ATOM 9508 C CA . GLY A 1 46 ? -7.943 -1.007 -1.492 1.00 0.00 57 GLY A CA 9
ATOM 9509 C C . GLY A 1 46 ? -7.156 -2.186 -2.036 1.00 0.00 57 GLY A C 9
ATOM 9510 O O . GLY A 1 46 ? -7.105 -2.393 -3.251 1.00 0.00 57 GLY A O 9
ATOM 9514 N N . LEU A 1 47 ? -6.542 -2.954 -1.141 1.00 0.00 58 LEU A N 9
ATOM 9515 C CA . LEU A 1 47 ? -5.873 -4.200 -1.513 1.00 0.00 58 LEU A CA 9
ATOM 9516 C C . LEU A 1 47 ? -5.432 -4.970 -0.269 1.00 0.00 58 LEU A C 9
ATOM 9517 O O . LEU A 1 47 ? -5.129 -4.380 0.764 1.00 0.00 58 LEU A O 9
ATOM 9533 N N . THR A 1 48 ? -5.426 -6.294 -0.368 1.00 0.00 59 THR A N 9
ATOM 9534 C CA . THR A 1 48 ? -5.072 -7.151 0.756 1.00 0.00 59 THR A CA 9
ATOM 9535 C C . THR A 1 48 ? -3.581 -7.499 0.701 1.00 0.00 59 THR A C 9
ATOM 9536 O O . THR A 1 48 ? -2.904 -7.110 -0.247 1.00 0.00 59 THR A O 9
ATOM 9547 N N . ASP A 1 49 ? -3.081 -8.235 1.703 1.00 0.00 60 ASP A N 9
ATOM 9548 C CA . ASP A 1 49 ? -1.643 -8.532 1.827 1.00 0.00 60 ASP A CA 9
ATOM 9549 C C . ASP A 1 49 ? -1.046 -9.065 0.530 1.00 0.00 60 ASP A C 9
ATOM 9550 O O . ASP A 1 49 ? 0.010 -8.613 0.106 1.00 0.00 60 ASP A O 9
ATOM 9559 N N . GLU A 1 50 ? -1.731 -10.010 -0.102 1.00 0.00 61 GLU A N 9
ATOM 9560 C CA . GLU A 1 50 ? -1.271 -10.573 -1.372 1.00 0.00 61 GLU A CA 9
ATOM 9561 C C . GLU A 1 50 ? -0.970 -9.470 -2.396 1.00 0.00 61 GLU A C 9
ATOM 9562 O O . GLU A 1 50 ? 0.034 -9.521 -3.114 1.00 0.00 61 GLU A O 9
ATOM 9574 N N . GLU A 1 51 ? -1.814 -8.453 -2.430 1.00 0.00 62 GLU A N 9
ATOM 9575 C CA . GLU A 1 51 ? -1.626 -7.336 -3.338 1.00 0.00 62 GLU A CA 9
ATOM 9576 C C . GLU A 1 51 ? -0.547 -6.386 -2.833 1.00 0.00 62 GLU A C 9
ATOM 9577 O O . GLU A 1 51 ? 0.098 -5.699 -3.628 1.00 0.00 62 GLU A O 9
ATOM 9589 N N . ILE A 1 52 ? -0.341 -6.338 -1.517 1.00 0.00 63 ILE A N 9
ATOM 9590 C CA . ILE A 1 52 ? 0.672 -5.451 -0.965 1.00 0.00 63 ILE A CA 9
ATOM 9591 C C . ILE A 1 52 ? 2.063 -5.949 -1.334 1.00 0.00 63 ILE A C 9
ATOM 9592 O O . ILE A 1 52 ? 2.932 -5.150 -1.678 1.00 0.00 63 ILE A O 9
ATOM 9608 N N . ASP A 1 53 ? 2.275 -7.271 -1.302 1.00 0.00 64 ASP A N 9
ATOM 9609 C CA . ASP A 1 53 ? 3.562 -7.809 -1.724 1.00 0.00 64 ASP A CA 9
ATOM 9610 C C . ASP A 1 53 ? 3.685 -7.650 -3.221 1.00 0.00 64 ASP A C 9
ATOM 9611 O O . ASP A 1 53 ? 4.778 -7.594 -3.739 1.00 0.00 64 ASP A O 9
ATOM 9620 N N . MET A 1 54 ? 2.554 -7.617 -3.920 1.00 0.00 65 MET A N 9
ATOM 9621 C CA . MET A 1 54 ? 2.566 -7.364 -5.359 1.00 0.00 65 MET A CA 9
ATOM 9622 C C . MET A 1 54 ? 3.074 -5.957 -5.669 1.00 0.00 65 MET A C 9
ATOM 9623 O O . MET A 1 54 ? 3.970 -5.783 -6.495 1.00 0.00 65 MET A O 9
ATOM 9637 N N . ALA A 1 55 ? 2.516 -4.961 -4.995 1.00 0.00 66 ALA A N 9
ATOM 9638 C CA . ALA A 1 55 ? 2.927 -3.577 -5.196 1.00 0.00 66 ALA A CA 9
ATOM 9639 C C . ALA A 1 55 ? 4.349 -3.367 -4.689 1.00 0.00 66 ALA A C 9
ATOM 9640 O O . ALA A 1 55 ? 5.158 -2.685 -5.322 1.00 0.00 66 ALA A O 9
ATOM 9647 N N . PHE A 1 56 ? 4.652 -3.971 -3.545 1.00 0.00 67 PHE A N 9
ATOM 9648 C CA . PHE A 1 56 ? 5.983 -3.889 -2.964 1.00 0.00 67 PHE A CA 9
ATOM 9649 C C . PHE A 1 56 ? 6.996 -4.673 -3.793 1.00 0.00 67 PHE A C 9
ATOM 9650 O O . PHE A 1 56 ? 8.175 -4.334 -3.828 1.00 0.00 67 PHE A O 9
ATOM 9667 N N . GLN A 1 57 ? 6.530 -5.710 -4.471 1.00 0.00 68 GLN A N 9
ATOM 9668 C CA . GLN A 1 57 ? 7.380 -6.488 -5.363 1.00 0.00 68 GLN A CA 9
ATOM 9669 C C . GLN A 1 57 ? 7.823 -5.629 -6.546 1.00 0.00 68 GLN A C 9
ATOM 9670 O O . GLN A 1 57 ? 9.011 -5.546 -6.861 1.00 0.00 68 GLN A O 9
ATOM 9684 N N . GLN A 1 58 ? 6.855 -4.978 -7.181 1.00 0.00 69 GLN A N 9
ATOM 9685 C CA . GLN A 1 58 ? 7.125 -4.131 -8.341 1.00 0.00 69 GLN A CA 9
ATOM 9686 C C . GLN A 1 58 ? 8.028 -2.967 -7.964 1.00 0.00 69 GLN A C 9
ATOM 9687 O O . GLN A 1 58 ? 8.898 -2.568 -8.737 1.00 0.00 69 GLN A O 9
ATOM 9701 N N . SER A 1 59 ? 7.830 -2.434 -6.767 1.00 0.00 70 SER A N 9
ATOM 9702 C CA . SER A 1 59 ? 8.628 -1.309 -6.301 1.00 0.00 70 SER A CA 9
ATOM 9703 C C . SER A 1 59 ? 9.956 -1.773 -5.696 1.00 0.00 70 SER A C 9
ATOM 9704 O O . SER A 1 59 ? 10.760 -0.957 -5.238 1.00 0.00 70 SER A O 9
ATOM 9712 N N . GLY A 1 60 ? 10.167 -3.090 -5.696 1.00 0.00 71 GLY A N 9
ATOM 9713 C CA . GLY A 1 60 ? 11.407 -3.665 -5.200 1.00 0.00 71 GLY A CA 9
ATOM 9714 C C . GLY A 1 60 ? 11.619 -3.413 -3.721 1.00 0.00 71 GLY A C 9
ATOM 9715 O O . GLY A 1 60 ? 12.744 -3.185 -3.281 1.00 0.00 71 GLY A O 9
ATOM 9719 N N . THR A 1 61 ? 10.542 -3.453 -2.952 1.00 0.00 72 THR A N 9
ATOM 9720 C CA . THR A 1 61 ? 10.614 -3.143 -1.535 1.00 0.00 72 THR A CA 9
ATOM 9721 C C . THR A 1 61 ? 10.050 -4.270 -0.679 1.00 0.00 72 THR A C 9
ATOM 9722 O O . THR A 1 61 ? 9.700 -4.070 0.487 1.00 0.00 72 THR A O 9
ATOM 9733 N N . ALA A 1 62 ? 9.966 -5.455 -1.263 1.00 0.00 73 ALA A N 9
ATOM 9734 C CA . ALA A 1 62 ? 9.564 -6.640 -0.524 1.00 0.00 73 ALA A CA 9
ATOM 9735 C C . ALA A 1 62 ? 10.734 -7.130 0.321 1.00 0.00 73 ALA A C 9
ATOM 9736 O O . ALA A 1 62 ? 11.346 -8.155 0.027 1.00 0.00 73 ALA A O 9
ATOM 9743 N N . ALA A 1 63 ? 11.034 -6.365 1.368 1.00 0.00 74 ALA A N 9
ATOM 9744 C CA . ALA A 1 63 ? 12.201 -6.590 2.213 1.00 0.00 74 ALA A CA 9
ATOM 9745 C C . ALA A 1 63 ? 12.273 -8.012 2.759 1.00 0.00 74 ALA A C 9
ATOM 9746 O O . ALA A 1 63 ? 13.115 -8.802 2.334 1.00 0.00 74 ALA A O 9
ATOM 9753 N N . ASP A 1 64 ? 11.405 -8.338 3.700 1.00 0.00 75 ASP A N 9
ATOM 9754 C CA . ASP A 1 64 ? 11.447 -9.645 4.342 1.00 0.00 75 ASP A CA 9
ATOM 9755 C C . ASP A 1 64 ? 10.066 -10.289 4.329 1.00 0.00 75 ASP A C 9
ATOM 9756 O O . ASP A 1 64 ? 9.812 -11.215 3.559 1.00 0.00 75 ASP A O 9
ATOM 9765 N N . GLU A 1 65 ? 9.172 -9.783 5.166 1.00 0.00 76 GLU A N 9
ATOM 9766 C CA . GLU A 1 65 ? 7.794 -10.222 5.178 1.00 0.00 76 GLU A CA 9
ATOM 9767 C C . GLU A 1 65 ? 6.884 -9.016 5.030 1.00 0.00 76 GLU A C 9
ATOM 9768 O O . GLU A 1 65 ? 6.469 -8.421 6.025 1.00 0.00 76 GLU A O 9
ATOM 9780 N N . SER B 2 1 ? 1.524 19.589 5.160 1.00 0.00 101 SER B N 9
ATOM 9781 C CA . SER B 2 1 ? 2.053 19.522 3.784 1.00 0.00 101 SER B CA 9
ATOM 9782 C C . SER B 2 1 ? 2.576 18.120 3.470 1.00 0.00 101 SER B C 9
ATOM 9783 O O . SER B 2 1 ? 2.633 17.715 2.310 1.00 0.00 101 SER B O 9
ATOM 9793 N N . GLN B 2 2 ? 2.948 17.371 4.504 1.00 0.00 102 GLN B N 9
ATOM 9794 C CA . GLN B 2 2 ? 3.425 16.007 4.317 1.00 0.00 102 GLN B CA 9
ATOM 9795 C C . GLN B 2 2 ? 2.261 15.020 4.272 1.00 0.00 102 GLN B C 9
ATOM 9796 O O . GLN B 2 2 ? 2.318 14.010 3.574 1.00 0.00 102 GLN B O 9
ATOM 9810 N N . GLU B 2 3 ? 1.196 15.324 5.002 1.00 0.00 103 GLU B N 9
ATOM 9811 C CA . GLU B 2 3 ? 0.042 14.434 5.076 1.00 0.00 103 GLU B CA 9
ATOM 9812 C C . GLU B 2 3 ? -0.646 14.303 3.721 1.00 0.00 103 GLU B C 9
ATOM 9813 O O . GLU B 2 3 ? -1.149 13.234 3.371 1.00 0.00 103 GLU B O 9
ATOM 9825 N N . LYS B 2 4 ? -0.646 15.383 2.946 1.00 0.00 104 LYS B N 9
ATOM 9826 C CA . LYS B 2 4 ? -1.268 15.368 1.626 1.00 0.00 104 LYS B CA 9
ATOM 9827 C C . LYS B 2 4 ? -0.479 14.484 0.662 1.00 0.00 104 LYS B C 9
ATOM 9828 O O . LYS B 2 4 ? -1.005 14.045 -0.355 1.00 0.00 104 LYS B O 9
ATOM 9847 N N . PHE B 2 5 ? 0.773 14.204 1.000 1.00 0.00 105 PHE B N 9
ATOM 9848 C CA . PHE B 2 5 ? 1.620 13.353 0.170 1.00 0.00 105 PHE B CA 9
ATOM 9849 C C . PHE B 2 5 ? 1.146 11.906 0.243 1.00 0.00 105 PHE B C 9
ATOM 9850 O O . PHE B 2 5 ? 1.190 11.181 -0.744 1.00 0.00 105 PHE B O 9
ATOM 9867 N N . PHE B 2 6 ? 0.664 11.501 1.409 1.00 0.00 106 PHE B N 9
ATOM 9868 C CA . PHE B 2 6 ? 0.161 10.147 1.587 1.00 0.00 106 PHE B CA 9
ATOM 9869 C C . PHE B 2 6 ? -1.250 9.993 1.017 1.00 0.00 106 PHE B C 9
ATOM 9870 O O . PHE B 2 6 ? -1.606 8.934 0.508 1.00 0.00 106 PHE B O 9
ATOM 9887 N N . GLN B 2 7 ? -2.055 11.045 1.092 1.00 0.00 107 GLN B N 9
ATOM 9888 C CA . GLN B 2 7 ? -3.446 10.948 0.660 1.00 0.00 107 GLN B CA 9
ATOM 9889 C C . GLN B 2 7 ? -3.629 11.332 -0.811 1.00 0.00 107 GLN B C 9
ATOM 9890 O O . GLN B 2 7 ? -4.224 10.583 -1.584 1.00 0.00 107 GLN B O 9
ATOM 9904 N N . GLU B 2 8 ? -3.094 12.478 -1.205 1.00 0.00 108 GLU B N 9
ATOM 9905 C CA . GLU B 2 8 ? -3.398 13.046 -2.512 1.00 0.00 108 GLU B CA 9
ATOM 9906 C C . GLU B 2 8 ? -2.611 12.358 -3.620 1.00 0.00 108 GLU B C 9
ATOM 9907 O O . GLU B 2 8 ? -3.074 12.273 -4.755 1.00 0.00 108 GLU B O 9
ATOM 9919 N N . LEU B 2 9 ? -1.436 11.843 -3.287 1.00 0.00 109 LEU B N 9
ATOM 9920 C CA . LEU B 2 9 ? -0.617 11.142 -4.269 1.00 0.00 109 LEU B CA 9
ATOM 9921 C C . LEU B 2 9 ? -1.268 9.814 -4.645 1.00 0.00 109 LEU B C 9
ATOM 9922 O O . LEU B 2 9 ? -0.982 9.242 -5.694 1.00 0.00 109 LEU B O 9
ATOM 9938 N N . PHE B 2 10 ? -2.171 9.343 -3.792 1.00 0.00 110 PHE B N 9
ATOM 9939 C CA . PHE B 2 10 ? -2.848 8.080 -4.034 1.00 0.00 110 PHE B CA 9
ATOM 9940 C C . PHE B 2 10 ? -4.215 8.310 -4.678 1.00 0.00 110 PHE B C 9
ATOM 9941 O O . PHE B 2 10 ? -4.915 7.361 -5.028 1.00 0.00 110 PHE B O 9
ATOM 9958 N N . ASP B 2 11 ? -4.601 9.574 -4.808 1.00 0.00 111 ASP B N 9
ATOM 9959 C CA . ASP B 2 11 ? -5.865 9.927 -5.453 1.00 0.00 111 ASP B CA 9
ATOM 9960 C C . ASP B 2 11 ? -5.841 9.495 -6.913 1.00 0.00 111 ASP B C 9
ATOM 9961 O O . ASP B 2 11 ? -6.734 8.789 -7.389 1.00 0.00 111 ASP B O 9
ATOM 9970 N N . SER B 2 12 ? -4.799 9.917 -7.605 1.00 0.00 112 SER B N 9
ATOM 9971 C CA . SER B 2 12 ? -4.611 9.584 -9.002 1.00 0.00 112 SER B CA 9
ATOM 9972 C C . SER B 2 12 ? -3.149 9.234 -9.252 1.00 0.00 112 SER B C 9
ATOM 9973 O O . SER B 2 12 ? -2.831 8.031 -9.343 1.00 0.00 112 SER B O 9
ATOM 9982 N N . GLU A 1 9 ? -15.123 -4.570 2.887 1.00 0.00 20 GLU A N 10
ATOM 9983 C CA . GLU A 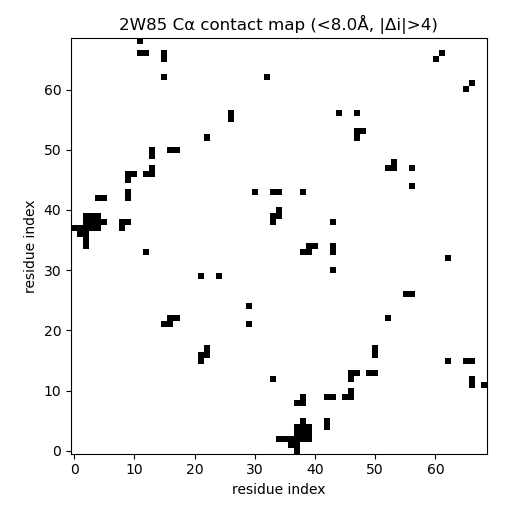1 9 ? -15.527 -3.209 3.218 1.00 0.00 20 GLU A CA 10
ATOM 9984 C C . GLU A 1 9 ? -15.192 -2.250 2.081 1.00 0.00 20 GLU A C 10
ATOM 9985 O O . GLU A 1 9 ? -16.042 -1.495 1.612 1.00 0.00 20 GLU A O 10
ATOM 9997 N N . ASN A 1 10 ? -13.946 -2.296 1.654 1.00 0.00 21 ASN A N 10
ATOM 9998 C CA . ASN A 1 10 ? -13.475 -1.518 0.518 1.00 0.00 21 ASN A CA 10
ATOM 9999 C C . ASN A 1 10 ? -12.142 -2.097 0.087 1.00 0.00 21 ASN A C 10
ATOM 10000 O O . ASN A 1 10 ? -11.162 -1.385 -0.099 1.00 0.00 21 ASN A O 10
ATOM 10011 N N . VAL A 1 11 ? -12.108 -3.415 -0.032 1.00 0.00 22 VAL A N 10
ATOM 10012 C CA . VAL A 1 11 ? -10.872 -4.123 -0.323 1.00 0.00 22 VAL A CA 10
ATOM 10013 C C . VAL A 1 11 ? -11.006 -4.880 -1.640 1.00 0.00 22 VAL A C 10
ATOM 10014 O O . VAL A 1 11 ? -10.921 -6.108 -1.688 1.00 0.00 22 VAL A O 10
ATOM 10027 N N . LEU A 1 12 ? -11.268 -4.138 -2.702 1.00 0.00 23 LEU A N 10
ATOM 10028 C CA . LEU A 1 12 ? -11.352 -4.712 -4.032 1.00 0.00 23 LEU A CA 10
ATOM 10029 C C . LEU A 1 12 ? -10.033 -4.468 -4.761 1.00 0.00 23 LEU A C 10
ATOM 10030 O O . LEU A 1 12 ? -9.733 -3.335 -5.144 1.00 0.00 23 LEU A O 10
ATOM 10046 N N . PRO A 1 13 ? -9.216 -5.519 -4.935 1.00 0.00 24 PRO A N 10
ATOM 10047 C CA . PRO A 1 13 ? -7.927 -5.418 -5.628 1.00 0.00 24 PRO A CA 10
ATOM 10048 C C . PRO A 1 13 ? -8.094 -5.005 -7.089 1.00 0.00 24 PRO A C 10
ATOM 10049 O O . PRO A 1 13 ? -8.285 -5.839 -7.973 1.00 0.00 24 PRO A O 10
ATOM 10060 N N . ARG A 1 14 ? -8.033 -3.703 -7.326 1.00 0.00 25 ARG A N 10
ATOM 10061 C CA . ARG A 1 14 ? -8.231 -3.147 -8.656 1.00 0.00 25 ARG A CA 10
ATOM 10062 C C . ARG A 1 14 ? -6.907 -3.046 -9.407 1.00 0.00 25 ARG A C 10
ATOM 10063 O O . ARG A 1 14 ? -5.859 -2.812 -8.801 1.00 0.00 25 ARG A O 10
ATOM 10084 N N . GLU A 1 15 ? -6.960 -3.210 -10.723 1.00 0.00 26 GLU A N 10
ATOM 10085 C CA . GLU A 1 15 ? -5.764 -3.153 -11.561 1.00 0.00 26 GLU A CA 10
ATOM 10086 C C . GLU A 1 15 ? -5.096 -1.769 -11.481 1.00 0.00 26 GLU A C 10
ATOM 10087 O O . GLU A 1 15 ? -3.906 -1.679 -11.168 1.00 0.00 26 GLU A O 10
ATOM 10099 N N . PRO A 1 16 ? -5.843 -0.661 -11.726 1.00 0.00 27 PRO A N 10
ATOM 10100 C CA . PRO A 1 16 ? -5.281 0.693 -11.632 1.00 0.00 27 PRO A CA 10
ATOM 10101 C C . PRO A 1 16 ? -4.843 1.037 -10.213 1.00 0.00 27 PRO A C 10
ATOM 10102 O O . PRO A 1 16 ? -4.028 1.937 -10.002 1.00 0.00 27 PRO A O 10
ATOM 10113 N N . LEU A 1 17 ? -5.381 0.307 -9.245 1.00 0.00 28 LEU A N 10
ATOM 10114 C CA . LEU A 1 17 ? -5.049 0.523 -7.845 1.00 0.00 28 LEU A CA 10
ATOM 10115 C C . LEU A 1 17 ? -3.598 0.131 -7.591 1.00 0.00 28 LEU A C 10
ATOM 10116 O O . LEU A 1 17 ? -2.842 0.877 -6.969 1.00 0.00 28 LEU A O 10
ATOM 10132 N N . ILE A 1 18 ? -3.213 -1.032 -8.107 1.00 0.00 29 ILE A N 10
ATOM 10133 C CA . ILE A 1 18 ? -1.841 -1.512 -7.983 1.00 0.00 29 ILE A CA 10
ATOM 10134 C C . ILE A 1 18 ? -0.888 -0.578 -8.723 1.00 0.00 29 ILE A C 10
ATOM 10135 O O . ILE A 1 18 ? 0.185 -0.236 -8.221 1.00 0.00 29 ILE A O 10
ATOM 10151 N N . ALA A 1 19 ? -1.303 -0.146 -9.910 1.00 0.00 30 ALA A N 10
ATOM 10152 C CA . ALA A 1 19 ? -0.511 0.776 -10.717 1.00 0.00 30 ALA A CA 10
ATOM 10153 C C . ALA A 1 19 ? -0.255 2.083 -9.970 1.00 0.00 30 ALA A C 10
ATOM 10154 O O . ALA A 1 19 ? 0.864 2.604 -9.970 1.00 0.00 30 ALA A O 10
ATOM 10161 N N . THR A 1 20 ? -1.291 2.597 -9.317 1.00 0.00 31 THR A N 10
ATOM 10162 C CA . THR A 1 20 ? -1.173 3.827 -8.547 1.00 0.00 31 THR A CA 10
ATOM 10163 C C . THR A 1 20 ? -0.283 3.613 -7.325 1.00 0.00 31 THR A C 10
ATOM 10164 O O . THR A 1 20 ? 0.482 4.496 -6.940 1.00 0.00 31 THR A O 10
ATOM 10175 N N . ALA A 1 21 ? -0.380 2.433 -6.723 1.00 0.00 32 ALA A N 10
ATOM 10176 C CA . ALA A 1 21 ? 0.425 2.109 -5.556 1.00 0.00 32 ALA A CA 10
ATOM 10177 C C . ALA A 1 21 ? 1.908 2.145 -5.897 1.00 0.00 32 ALA A C 10
ATOM 10178 O O . ALA A 1 21 ? 2.711 2.641 -5.120 1.00 0.00 32 ALA A O 10
ATOM 10185 N N . VAL A 1 22 ? 2.263 1.635 -7.067 1.00 0.00 33 VAL A N 10
ATOM 10186 C CA . VAL A 1 22 ? 3.649 1.665 -7.520 1.00 0.00 33 VAL A CA 10
ATOM 10187 C C . VAL A 1 22 ? 4.107 3.110 -7.736 1.00 0.00 33 VAL A C 10
ATOM 10188 O O . VAL A 1 22 ? 5.209 3.488 -7.339 1.00 0.00 33 VAL A O 10
ATOM 10201 N N . LYS A 1 23 ? 3.240 3.912 -8.354 1.00 0.00 34 LYS A N 10
ATOM 10202 C CA . LYS A 1 23 ? 3.494 5.342 -8.528 1.00 0.00 34 LYS A CA 10
ATOM 10203 C C . LYS A 1 23 ? 3.755 5.997 -7.178 1.00 0.00 34 LYS A C 10
ATOM 10204 O O . LYS A 1 23 ? 4.681 6.796 -7.027 1.00 0.00 34 LYS A O 10
ATOM 10223 N N . PHE A 1 24 ? 2.917 5.658 -6.213 1.00 0.00 35 PHE A N 10
ATOM 10224 C CA . PHE A 1 24 ? 3.043 6.162 -4.861 1.00 0.00 35 PHE A CA 10
ATOM 10225 C C . PHE A 1 24 ? 4.381 5.740 -4.260 1.00 0.00 35 PHE A C 10
ATOM 10226 O O . PHE A 1 24 ? 5.187 6.576 -3.865 1.00 0.00 35 PHE A O 10
ATOM 10243 N N . LEU A 1 25 ? 4.607 4.432 -4.240 1.00 0.00 36 LEU A N 10
ATOM 10244 C CA . LEU A 1 25 ? 5.792 3.823 -3.634 1.00 0.00 36 LEU A CA 10
ATOM 10245 C C . LEU A 1 25 ? 7.084 4.452 -4.132 1.00 0.00 36 LEU A C 10
ATOM 10246 O O . LEU A 1 25 ? 8.005 4.715 -3.351 1.00 0.00 36 LEU A O 10
ATOM 10262 N N . GLN A 1 26 ? 7.149 4.711 -5.426 1.00 0.00 37 GLN A N 10
ATOM 10263 C CA . GLN A 1 26 ? 8.370 5.210 -6.034 1.00 0.00 37 GLN A CA 10
ATOM 10264 C C . GLN A 1 26 ? 8.405 6.732 -6.073 1.00 0.00 37 GLN A C 10
ATOM 10265 O O . GLN A 1 26 ? 8.852 7.337 -7.047 1.00 0.00 37 GLN A O 10
ATOM 10279 N N . ASN A 1 27 ? 7.927 7.339 -4.994 1.00 0.00 38 ASN A N 10
ATOM 10280 C CA . ASN A 1 27 ? 8.130 8.764 -4.741 1.00 0.00 38 ASN A CA 10
ATOM 10281 C C . ASN A 1 27 ? 9.449 8.938 -3.982 1.00 0.00 38 ASN A C 10
ATOM 10282 O O . ASN A 1 27 ? 9.801 10.032 -3.541 1.00 0.00 38 ASN A O 10
ATOM 10293 N N . SER A 1 28 ? 10.171 7.819 -3.842 1.00 0.00 39 SER A N 10
ATOM 10294 C CA . SER A 1 28 ? 11.454 7.763 -3.139 1.00 0.00 39 SER A CA 10
ATOM 10295 C C . SER A 1 28 ? 11.245 7.791 -1.626 1.00 0.00 39 SER A C 10
ATOM 10296 O O . SER A 1 28 ? 11.586 6.834 -0.927 1.00 0.00 39 SER A O 10
ATOM 10304 N N . ARG A 1 29 ? 10.641 8.866 -1.134 1.00 0.00 40 ARG A N 10
ATOM 10305 C CA . ARG A 1 29 ? 10.435 9.047 0.296 1.00 0.00 40 ARG A CA 10
ATOM 10306 C C . ARG A 1 29 ? 9.414 8.064 0.856 1.00 0.00 40 ARG A C 10
ATOM 10307 O O . ARG A 1 29 ? 9.342 7.870 2.061 1.00 0.00 40 ARG A O 10
ATOM 10328 N N . VAL A 1 30 ? 8.630 7.442 -0.013 1.00 0.00 41 VAL A N 10
ATOM 10329 C CA . VAL A 1 30 ? 7.635 6.470 0.434 1.00 0.00 41 VAL A CA 10
ATOM 10330 C C . VAL A 1 30 ? 8.301 5.203 0.958 1.00 0.00 41 VAL A C 10
ATOM 10331 O O . VAL A 1 30 ? 7.798 4.560 1.882 1.00 0.00 41 VAL A O 10
ATOM 10344 N N . ARG A 1 31 ? 9.442 4.862 0.375 1.00 0.00 42 ARG A N 10
ATOM 10345 C CA . ARG A 1 31 ? 10.203 3.703 0.816 1.00 0.00 42 ARG A CA 10
ATOM 10346 C C . ARG A 1 31 ? 10.907 4.008 2.132 1.00 0.00 42 ARG A C 10
ATOM 10347 O O . ARG A 1 31 ? 11.092 3.126 2.972 1.00 0.00 42 ARG A O 10
ATOM 10368 N N . GLN A 1 32 ? 11.308 5.265 2.294 1.00 0.00 43 GLN A N 10
ATOM 10369 C CA . GLN A 1 32 ? 11.941 5.716 3.529 1.00 0.00 43 GLN A CA 10
ATOM 10370 C C . GLN A 1 32 ? 10.887 5.907 4.616 1.00 0.00 43 GLN A C 10
ATOM 10371 O O . GLN A 1 32 ? 11.152 5.714 5.806 1.00 0.00 43 GLN A O 10
ATOM 10385 N N . SER A 1 33 ? 9.695 6.303 4.190 1.00 0.00 44 SER A N 10
ATOM 10386 C CA . SER A 1 33 ? 8.545 6.403 5.068 1.00 0.00 44 SER A CA 10
ATOM 10387 C C . SER A 1 33 ? 8.261 5.039 5.691 1.00 0.00 44 SER A C 10
ATOM 10388 O O . SER A 1 33 ? 8.243 4.028 4.986 1.00 0.00 44 SER A O 10
ATOM 10396 N N . PRO A 1 34 ? 8.049 5.004 7.021 1.00 0.00 45 PRO A N 10
ATOM 10397 C CA . PRO A 1 34 ? 7.876 3.763 7.781 1.00 0.00 45 PRO A CA 10
ATOM 10398 C C . PRO A 1 34 ? 6.958 2.763 7.089 1.00 0.00 45 PRO A C 10
ATOM 10399 O O . PRO A 1 34 ? 5.806 3.068 6.762 1.00 0.00 45 PRO A O 10
ATOM 10410 N N . LEU A 1 35 ? 7.468 1.560 6.879 1.00 0.00 46 LEU A N 10
ATOM 10411 C CA . LEU A 1 35 ? 6.707 0.520 6.219 1.00 0.00 46 LEU A CA 10
ATOM 10412 C C . LEU A 1 35 ? 5.575 0.048 7.113 1.00 0.00 46 LEU A C 10
ATOM 10413 O O . LEU A 1 35 ? 4.617 -0.562 6.640 1.00 0.00 46 LEU A O 10
ATOM 10429 N N . ALA A 1 36 ? 5.694 0.335 8.405 1.00 0.00 47 ALA A N 10
ATOM 10430 C CA . ALA A 1 36 ? 4.579 0.169 9.328 1.00 0.00 47 ALA A CA 10
ATOM 10431 C C . ALA A 1 36 ? 3.350 0.892 8.778 1.00 0.00 47 ALA A C 10
ATOM 10432 O O . ALA A 1 36 ? 2.235 0.366 8.807 1.00 0.00 47 ALA A O 10
ATOM 10439 N N . THR A 1 37 ? 3.571 2.098 8.256 1.00 0.00 48 THR A N 10
ATOM 10440 C CA . THR A 1 37 ? 2.527 2.834 7.566 1.00 0.00 48 THR A CA 10
ATOM 10441 C C . THR A 1 37 ? 2.165 2.138 6.263 1.00 0.00 48 THR A C 10
ATOM 10442 O O . THR A 1 37 ? 0.996 2.014 5.932 1.00 0.00 48 THR A O 10
ATOM 10453 N N . ARG A 1 38 ? 3.181 1.654 5.552 1.00 0.00 49 ARG A N 10
ATOM 10454 C CA . ARG A 1 38 ? 2.982 1.024 4.248 1.00 0.00 49 ARG A CA 10
ATOM 10455 C C . ARG A 1 38 ? 1.939 -0.090 4.318 1.00 0.00 49 ARG A C 10
ATOM 10456 O O . ARG A 1 38 ? 1.052 -0.153 3.478 1.00 0.00 49 ARG A O 10
ATOM 10477 N N . ARG A 1 39 ? 2.029 -0.951 5.325 1.00 0.00 50 ARG A N 10
ATOM 10478 C CA . ARG A 1 39 ? 1.080 -2.057 5.453 1.00 0.00 50 ARG A CA 10
ATOM 10479 C C . ARG A 1 39 ? -0.351 -1.553 5.645 1.00 0.00 50 ARG A C 10
ATOM 10480 O O . ARG A 1 39 ? -1.235 -1.879 4.855 1.00 0.00 50 ARG A O 10
ATOM 10501 N N . ALA A 1 40 ? -0.571 -0.756 6.684 1.00 0.00 51 ALA A N 10
ATOM 10502 C CA . ALA A 1 40 ? -1.906 -0.245 6.992 1.00 0.00 51 ALA A CA 10
ATOM 10503 C C . ALA A 1 40 ? -2.449 0.590 5.836 1.00 0.00 51 ALA A C 10
ATOM 10504 O O . ALA A 1 40 ? -3.612 0.471 5.458 1.00 0.00 51 ALA A O 10
ATOM 10511 N N . PHE A 1 41 ? -1.583 1.417 5.281 1.00 0.00 52 PHE A N 10
ATOM 10512 C CA . PHE A 1 41 ? -1.910 2.269 4.147 1.00 0.00 52 PHE A CA 10
ATOM 10513 C C . PHE A 1 41 ? -2.353 1.441 2.941 1.00 0.00 52 PHE A C 10
ATOM 10514 O O . PHE A 1 41 ? -3.401 1.706 2.353 1.00 0.00 52 PHE A O 10
ATOM 10531 N N . LEU A 1 42 ? -1.555 0.438 2.589 1.00 0.00 53 LEU A N 10
ATOM 10532 C CA . LEU A 1 42 ? -1.864 -0.446 1.465 1.00 0.00 53 LEU A CA 10
ATOM 10533 C C . LEU A 1 42 ? -3.191 -1.168 1.697 1.00 0.00 53 LEU A C 10
ATOM 10534 O O . LEU A 1 42 ? -4.057 -1.202 0.819 1.00 0.00 53 LEU A O 10
ATOM 10550 N N . LYS A 1 43 ? -3.355 -1.718 2.896 1.00 0.00 54 LYS A N 10
ATOM 10551 C CA . LYS A 1 43 ? -4.559 -2.467 3.244 1.00 0.00 54 LYS A CA 10
ATOM 10552 C C . LYS A 1 43 ? -5.798 -1.568 3.247 1.00 0.00 54 LYS A C 10
ATOM 10553 O O . LYS A 1 43 ? -6.893 -2.003 2.887 1.00 0.00 54 LYS A O 10
ATOM 10572 N N . LYS A 1 44 ? -5.625 -0.322 3.663 1.00 0.00 55 LYS A N 10
ATOM 10573 C CA . LYS A 1 44 ? -6.728 0.632 3.711 1.00 0.00 55 LYS A CA 10
ATOM 10574 C C . LYS A 1 44 ? -7.057 1.199 2.340 1.00 0.00 55 LYS A C 10
ATOM 10575 O O . LYS A 1 44 ? -8.175 1.661 2.108 1.00 0.00 55 LYS A O 10
ATOM 10594 N N . LYS A 1 45 ? -6.092 1.168 1.434 1.00 0.00 56 LYS A N 10
ATOM 10595 C CA . LYS A 1 45 ? -6.287 1.727 0.105 1.00 0.00 56 LYS A CA 10
ATOM 10596 C C . LYS A 1 45 ? -7.147 0.806 -0.756 1.00 0.00 56 LYS A C 10
ATOM 10597 O O . LYS A 1 45 ? -7.587 1.191 -1.839 1.00 0.00 56 LYS A O 10
ATOM 10616 N N . GLY A 1 46 ? -7.379 -0.409 -0.276 1.00 0.00 57 GLY A N 10
ATOM 10617 C CA . GLY A 1 46 ? -8.340 -1.278 -0.928 1.00 0.00 57 GLY A CA 10
ATOM 10618 C C . GLY A 1 46 ? -7.731 -2.512 -1.555 1.00 0.00 57 GLY A C 10
ATOM 10619 O O . GLY A 1 46 ? -8.288 -3.064 -2.500 1.00 0.00 57 GLY A O 10
ATOM 10623 N N . LEU A 1 47 ? -6.599 -2.956 -1.045 1.00 0.00 58 LEU A N 10
ATOM 10624 C CA . LEU A 1 47 ? -5.978 -4.165 -1.555 1.00 0.00 58 LEU A CA 10
ATOM 10625 C C . LEU A 1 47 ? -5.497 -5.042 -0.406 1.00 0.00 58 LEU A C 10
ATOM 10626 O O . LEU A 1 47 ? -4.991 -4.544 0.602 1.00 0.00 58 LEU A O 10
ATOM 10642 N N . THR A 1 48 ? -5.697 -6.349 -0.552 1.00 0.00 59 THR A N 10
ATOM 10643 C CA . THR A 1 48 ? -5.356 -7.304 0.490 1.00 0.00 59 THR A CA 10
ATOM 10644 C C . THR A 1 48 ? -3.851 -7.541 0.570 1.00 0.00 59 THR A C 10
ATOM 10645 O O . THR A 1 48 ? -3.101 -7.065 -0.280 1.00 0.00 59 THR A O 10
ATOM 10656 N N . ASP A 1 49 ? -3.425 -8.289 1.586 1.00 0.00 60 ASP A N 10
ATOM 10657 C CA . ASP A 1 49 ? -2.002 -8.482 1.880 1.00 0.00 60 ASP A CA 10
ATOM 10658 C C . ASP A 1 49 ? -1.209 -8.946 0.663 1.00 0.00 60 ASP A C 10
ATOM 10659 O O . ASP A 1 49 ? -0.164 -8.385 0.353 1.00 0.00 60 ASP A O 10
ATOM 10668 N N . GLU A 1 50 ? -1.715 -9.945 -0.045 1.00 0.00 61 GLU A N 10
ATOM 10669 C CA . GLU A 1 50 ? -1.008 -10.471 -1.206 1.00 0.00 61 GLU A CA 10
ATOM 10670 C C . GLU A 1 50 ? -0.836 -9.400 -2.287 1.00 0.00 61 GLU A C 10
ATOM 10671 O O . GLU A 1 50 ? 0.134 -9.420 -3.046 1.00 0.00 61 GLU A O 10
ATOM 10683 N N . GLU A 1 51 ? -1.759 -8.447 -2.336 1.00 0.00 62 GLU A N 10
ATOM 10684 C CA . GLU A 1 51 ? -1.660 -7.342 -3.277 1.00 0.00 62 GLU A CA 10
ATOM 10685 C C . GLU A 1 51 ? -0.606 -6.344 -2.827 1.00 0.00 62 GLU A C 10
ATOM 10686 O O . GLU A 1 51 ? 0.020 -5.680 -3.657 1.00 0.00 62 GLU A O 10
ATOM 10698 N N . ILE A 1 52 ? -0.397 -6.232 -1.516 1.00 0.00 63 ILE A N 10
ATOM 10699 C CA . ILE A 1 52 ? 0.596 -5.299 -1.010 1.00 0.00 63 ILE A CA 10
ATOM 10700 C C . ILE A 1 52 ? 1.992 -5.802 -1.362 1.00 0.00 63 ILE A C 10
ATOM 10701 O O . ILE A 1 52 ? 2.834 -5.028 -1.813 1.00 0.00 63 ILE A O 10
ATOM 10717 N N . ASP A 1 53 ? 2.223 -7.111 -1.204 1.00 0.00 64 ASP A N 10
ATOM 10718 C CA . ASP A 1 53 ? 3.512 -7.688 -1.569 1.00 0.00 64 ASP A CA 10
ATOM 10719 C C . ASP A 1 53 ? 3.625 -7.758 -3.073 1.00 0.00 64 ASP A C 10
ATOM 10720 O O . ASP A 1 53 ? 4.697 -7.987 -3.587 1.00 0.00 64 ASP A O 10
ATOM 10729 N N . MET A 1 54 ? 2.501 -7.628 -3.769 1.00 0.00 65 MET A N 10
ATOM 10730 C CA . MET A 1 54 ? 2.512 -7.543 -5.228 1.00 0.00 65 MET A CA 10
ATOM 10731 C C . MET A 1 54 ? 3.040 -6.183 -5.679 1.00 0.00 65 MET A C 10
ATOM 10732 O O . MET A 1 54 ? 3.943 -6.100 -6.513 1.00 0.00 65 MET A O 10
ATOM 10746 N N . ALA A 1 55 ? 2.482 -5.120 -5.112 1.00 0.00 66 ALA A N 10
ATOM 10747 C CA . ALA A 1 55 ? 2.923 -3.767 -5.429 1.00 0.00 66 ALA A CA 10
ATOM 10748 C C . ALA A 1 55 ? 4.350 -3.558 -4.940 1.00 0.00 66 ALA A C 10
ATOM 10749 O O . ALA A 1 55 ? 5.174 -2.933 -5.614 1.00 0.00 66 ALA A O 10
ATOM 10756 N N . PHE A 1 56 ? 4.636 -4.103 -3.764 1.00 0.00 67 PHE A N 10
ATOM 10757 C CA . PHE A 1 56 ? 5.973 -4.058 -3.199 1.00 0.00 67 PHE A CA 10
ATOM 10758 C C . PHE A 1 56 ? 6.913 -5.009 -3.943 1.00 0.00 67 PHE A C 10
ATOM 10759 O O . PHE A 1 56 ? 8.120 -4.778 -3.997 1.00 0.00 67 PHE A O 10
ATOM 10776 N N . GLN A 1 57 ? 6.355 -6.073 -4.517 1.00 0.00 68 GLN A N 10
ATOM 10777 C CA . GLN A 1 57 ? 7.120 -6.989 -5.363 1.00 0.00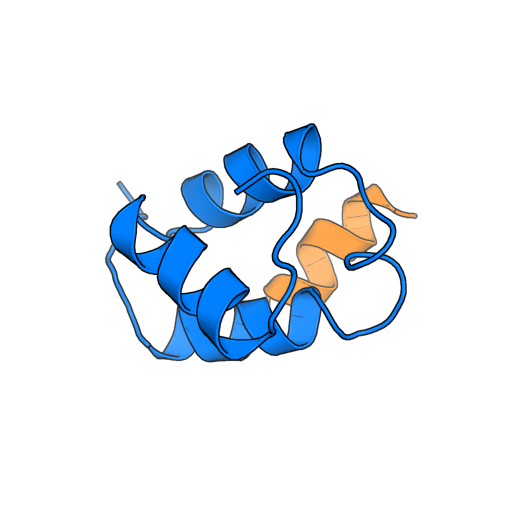 68 GLN A CA 10
ATOM 10778 C C . GLN A 1 57 ? 7.690 -6.237 -6.549 1.00 0.00 68 GLN A C 10
ATOM 10779 O O . GLN A 1 57 ? 8.894 -6.248 -6.798 1.00 0.00 68 GLN A O 10
ATOM 10793 N N . GLN A 1 58 ? 6.795 -5.573 -7.269 1.00 0.00 69 GLN A N 10
ATOM 10794 C CA . GLN A 1 58 ? 7.149 -4.855 -8.481 1.00 0.00 69 GLN A CA 10
ATOM 10795 C C . GLN A 1 58 ? 8.065 -3.678 -8.170 1.00 0.00 69 GLN A C 10
ATOM 10796 O O . GLN A 1 58 ? 8.861 -3.257 -9.009 1.00 0.00 69 GLN A O 10
ATOM 10810 N N . SER A 1 59 ? 7.951 -3.154 -6.960 1.00 0.00 70 SER A N 10
ATOM 10811 C CA . SER A 1 59 ? 8.811 -2.064 -6.521 1.00 0.00 70 SER A CA 10
ATOM 10812 C C . SER A 1 59 ? 10.143 -2.596 -5.990 1.00 0.00 70 SER A C 10
ATOM 10813 O O . SER A 1 59 ? 11.082 -1.835 -5.751 1.00 0.00 70 SER A O 10
ATOM 10821 N N . GLY A 1 60 ? 10.217 -3.916 -5.827 1.00 0.00 71 GLY A N 10
ATOM 10822 C CA . GLY A 1 60 ? 11.431 -4.554 -5.358 1.00 0.00 71 GLY A CA 10
ATOM 10823 C C . GLY A 1 60 ? 11.733 -4.225 -3.909 1.00 0.00 71 GLY A C 10
ATOM 10824 O O . GLY A 1 60 ? 12.893 -4.070 -3.531 1.00 0.00 71 GLY A O 10
ATOM 10828 N N . THR A 1 61 ? 10.696 -4.126 -3.096 1.00 0.00 72 THR A N 10
ATOM 10829 C CA . THR A 1 61 ? 10.861 -3.740 -1.708 1.00 0.00 72 THR A CA 10
ATOM 10830 C C . THR A 1 61 ? 10.463 -4.872 -0.766 1.00 0.00 72 THR A C 10
ATOM 10831 O O . THR A 1 61 ? 9.320 -4.948 -0.315 1.00 0.00 72 THR A O 10
ATOM 10842 N N . ALA A 1 62 ? 11.406 -5.761 -0.484 1.00 0.00 73 ALA A N 10
ATOM 10843 C CA . ALA A 1 62 ? 11.176 -6.837 0.468 1.00 0.00 73 ALA A CA 10
ATOM 10844 C C . ALA A 1 62 ? 11.740 -6.464 1.834 1.00 0.00 73 ALA A C 10
ATOM 10845 O O . ALA A 1 62 ? 11.510 -7.157 2.826 1.00 0.00 73 ALA A O 10
ATOM 10852 N N . ALA A 1 63 ? 12.491 -5.368 1.867 1.00 0.00 74 ALA A N 10
ATOM 10853 C CA . ALA A 1 63 ? 13.041 -4.842 3.099 1.00 0.00 74 ALA A CA 10
ATOM 10854 C C . ALA A 1 63 ? 11.919 -4.363 3.996 1.00 0.00 74 ALA A C 10
ATOM 10855 O O . ALA A 1 63 ? 11.078 -3.573 3.574 1.00 0.00 74 ALA A O 10
ATOM 10862 N N . ASP A 1 64 ? 11.934 -4.855 5.224 1.00 0.00 75 ASP A N 10
ATOM 10863 C CA . ASP A 1 64 ? 10.854 -4.644 6.193 1.00 0.00 75 ASP A CA 10
ATOM 10864 C C . ASP A 1 64 ? 9.599 -5.372 5.719 1.00 0.00 75 ASP A C 10
ATOM 10865 O O . ASP A 1 64 ? 8.798 -4.838 4.951 1.00 0.00 75 ASP A O 10
ATOM 10874 N N . GLU A 1 65 ? 9.457 -6.600 6.202 1.00 0.00 76 GLU A N 10
ATOM 10875 C CA . GLU A 1 65 ? 8.441 -7.534 5.760 1.00 0.00 76 GLU A CA 10
ATOM 10876 C C . GLU A 1 65 ? 7.038 -6.930 5.755 1.00 0.00 76 GLU A C 10
ATOM 10877 O O . GLU A 1 65 ? 6.528 -6.484 6.785 1.00 0.00 76 GLU A O 10
ATOM 10889 N N . SER B 2 1 ? 1.575 19.157 5.603 1.00 0.00 101 SER B N 10
ATOM 10890 C CA . SER B 2 1 ? 0.706 18.040 6.026 1.00 0.00 101 SER B CA 10
ATOM 10891 C C . SER B 2 1 ? 1.238 16.706 5.508 1.00 0.00 101 SER B C 10
ATOM 10892 O O . SER B 2 1 ? 1.273 16.471 4.301 1.00 0.00 101 SER B O 10
ATOM 10902 N N . GLN B 2 2 ? 1.639 15.830 6.426 1.00 0.00 102 GLN B N 10
ATOM 10903 C CA . GLN B 2 2 ? 2.132 14.505 6.058 1.00 0.00 102 GLN B CA 10
ATOM 10904 C C . GLN B 2 2 ? 0.988 13.654 5.505 1.00 0.00 102 GLN B C 10
ATOM 10905 O O . GLN B 2 2 ? 1.206 12.733 4.720 1.00 0.00 102 GLN B O 10
ATOM 10919 N N . GLU B 2 3 ? -0.230 13.984 5.927 1.00 0.00 103 GLU B N 10
ATOM 10920 C CA . GLU B 2 3 ? -1.440 13.339 5.422 1.00 0.00 103 GLU B CA 10
ATOM 10921 C C . GLU B 2 3 ? -1.487 13.371 3.892 1.00 0.00 103 GLU B C 10
ATOM 10922 O O . GLU B 2 3 ? -1.866 12.390 3.251 1.00 0.00 103 GLU B O 10
ATOM 10934 N N . LYS B 2 4 ? -1.076 14.495 3.314 1.00 0.00 104 LYS B N 10
ATOM 10935 C CA . LYS B 2 4 ? -1.099 14.656 1.866 1.00 0.00 104 LYS B CA 10
ATOM 10936 C C . LYS B 2 4 ? -0.099 13.720 1.204 1.00 0.00 104 LYS B C 10
ATOM 10937 O O . LYS B 2 4 ? -0.335 13.215 0.116 1.00 0.00 104 LYS B O 10
ATOM 10956 N N . PHE B 2 5 ? 1.006 13.467 1.879 1.00 0.00 105 PHE B N 10
ATOM 10957 C CA . PHE B 2 5 ? 2.032 12.586 1.346 1.00 0.00 105 PHE B CA 10
ATOM 10958 C C . PHE B 2 5 ? 1.479 11.175 1.163 1.00 0.00 105 PHE B C 10
ATOM 10959 O O . PHE B 2 5 ? 1.990 10.402 0.362 1.00 0.00 105 PHE B O 10
ATOM 10976 N N . PHE B 2 6 ? 0.428 10.854 1.908 1.00 0.00 106 PHE B N 10
ATOM 10977 C CA . PHE B 2 6 ? -0.221 9.557 1.788 1.00 0.00 106 PHE B CA 10
ATOM 10978 C C . PHE B 2 6 ? -1.433 9.620 0.861 1.00 0.00 106 PHE B C 10
ATOM 10979 O O . PHE B 2 6 ? -1.553 8.831 -0.077 1.00 0.00 106 PHE B O 10
ATOM 10996 N N . GLN B 2 7 ? -2.324 10.570 1.115 1.00 0.00 107 GLN B N 10
ATOM 10997 C CA . GLN B 2 7 ? -3.590 10.639 0.393 1.00 0.00 107 GLN B CA 10
ATOM 10998 C C . GLN B 2 7 ? -3.438 11.299 -0.978 1.00 0.00 107 GLN B C 10
ATOM 10999 O O . GLN B 2 7 ? -3.937 10.784 -1.981 1.00 0.00 107 GLN B O 10
ATOM 11013 N N . GLU B 2 8 ? -2.742 12.428 -1.011 1.00 0.00 108 GLU B N 10
ATOM 11014 C CA . GLU B 2 8 ? -2.626 13.236 -2.222 1.00 0.00 108 GLU B CA 10
ATOM 11015 C C . GLU B 2 8 ? -1.895 12.460 -3.314 1.00 0.00 108 GLU B C 10
ATOM 11016 O O . GLU B 2 8 ? -2.375 12.356 -4.440 1.00 0.00 108 GLU B O 10
ATOM 11028 N N . LEU B 2 9 ? -0.756 11.878 -2.959 1.00 0.00 109 LEU B N 10
ATOM 11029 C CA . LEU B 2 9 ? 0.095 11.194 -3.933 1.00 0.00 109 LEU B CA 10
ATOM 11030 C C . LEU B 2 9 ? -0.542 9.909 -4.462 1.00 0.00 109 LEU B C 10
ATOM 11031 O O . LEU B 2 9 ? -0.036 9.308 -5.404 1.00 0.00 109 LEU B O 10
ATOM 11047 N N . PHE B 2 10 ? -1.640 9.477 -3.854 1.00 0.00 110 PHE B N 10
ATOM 11048 C CA . PHE B 2 10 ? -2.298 8.253 -4.286 1.00 0.00 110 PHE B CA 10
ATOM 11049 C C . PHE B 2 10 ? -3.563 8.576 -5.083 1.00 0.00 110 PHE B C 10
ATOM 11050 O O . PHE B 2 10 ? -4.204 7.689 -5.645 1.00 0.00 110 PHE B O 10
ATOM 11067 N N . ASP B 2 11 ? -3.914 9.852 -5.145 1.00 0.00 111 ASP B N 10
ATOM 11068 C CA . ASP B 2 11 ? -5.154 10.261 -5.796 1.00 0.00 111 ASP B CA 10
ATOM 11069 C C . ASP B 2 11 ? -5.001 10.223 -7.314 1.00 0.00 111 ASP B C 10
ATOM 11070 O O . ASP B 2 11 ? -5.977 10.053 -8.045 1.00 0.00 111 ASP B O 10
ATOM 11079 N N . SER B 2 12 ? -3.772 10.377 -7.782 1.00 0.00 112 SER B N 10
ATOM 11080 C CA . SER B 2 12 ? -3.470 10.279 -9.200 1.00 0.00 112 SER B CA 10
ATOM 11081 C C . SER B 2 12 ? -2.027 9.837 -9.399 1.00 0.00 112 SER B C 10
ATOM 11082 O O . SER B 2 12 ? -1.123 10.692 -9.311 1.00 0.00 112 SER B O 10
#

Secondary structure (DSSP, 8-state):
------HHHHHHHHHHHTTSSTTTS-HHHHHHHHHHHT--HHHHHHHHHHHT--S--/-HHHHHHHHHH-

Solvent-accessible surface area: 4501 Å² total; per-residue (Å²): 182,94,44,86,64,132,142,87,33,23,64,26,0,37,72,1,0,93,72,72,113,1,93,159,9,90,24,83,49,9,87,48,20,0,67,152,79,0,0,31,93,103,23,6,71,78,0,11,118,129,11,40,23,88,84,82,127,110,79,121,112,38,35,115,100,34,16,111,103

Organism: Homo sapiens (NCBI:txid9606)

CATH classification: 1.10.10.10

Sequence (69 aa):
ENVLPREPLIATAVKFLQNSRVRQSPLATRRAFLKKKGLTDEEIDMAFQQSGTAADESQEKFFQELFDSENVLPREPLIATAVKFLQNSRVRQSPLATRRAFLKKKGLTDEEIDMAFQQSGTAADESQEKFFQELFDSENVLPREPLIATAVKFLQNSRVRQSPLATRRAFLKKKGLTDEEIDMAFQQSGTAADESQEKFFQELFDSENVLPREPLIATAVKFLQNSRVRQSPLATRRAFLKKKGLTDEEIDMAFQQSGTAADESQEKFFQELFDSENVLPREPLIATAVKFLQNSRVRQSPLATRRAFLKKKGLTDEEIDMAFQQSGTAADESQEKFFQELFDSENVLPREPLIATAVKFLQNSRVRQSPLATRRAFLKKKGLTDEEIDMAFQQSGTAADESQEKFFQELFDSENVLPREPLIATAVKFLQNSRVRQSPLATRRAFLKKKGLTDEEIDMAFQQSGTAADESQEKFFQELFDSENVLPREPLIATAVKFLQNSRVRQSPLATRRAFLKKKGLTDEEIDMAFQQSGTAADESQEKFFQELFDSENVLPREPLIATAVKFLQNSRVRQSPLATRRAFLKKKGLTDEEIDMAFQQSGTAADESQEKFFQELFDSENVLPREPLIATAVKFLQNSRVRQSPLATRRAFLKKKGLTDEEIDMAFQQSGTAADESQEKFFQELFDS